Protein AF-0000000072903966 (afdb_homodimer)

InterPro domains:
  IPR023346 Lysozyme-like domain superfamily [SSF53955] (48-148)
  IPR047194 CwlT-like, lysozyme domain [PF13702] (44-197)
  IPR047194 CwlT-like, lysozyme domain [cd16891] (49-196)

Sequence (432 aa):
MKKKGCLGCLGFLLSFGIIFLIALVFLVTRDGGTDKLMSKLVEKRLTEYQPLVESELEKYGLKDYTPLLLGIMYQESNGRGNDPMQSSESNGLSRNEIKEPEQSIEQGVAHFYDMYSYAQKKGVDLDTVIQSYNMGPGYIDYVALNGQKHTEELAKEFSKIQVEKNPDVYKCGGDKNNFRYPYCYGDYTYSEKVNERTLTVKEWIGNSATADANQSMKKKGCLGCLGFLLSFGIIFLIALVFLVTRDGGTDKLMSKLVEKRLTEYQPLVESELEKYGLKDYTPLLLGIMYQESNGRGNDPMQSSESNGLSRNEIKEPEQSIEQGVAHFYDMYSYAQKKGVDLDTVIQSYNMGPGYIDYVALNGQKHTEELAKEFSKIQVEKNPDVYKCGGDKNNFRYPYCYGDYTYSEKVNERTLTVKEWIGNSATADANQS

pLDDT: mean 78.85, std 23.08, range [26.38, 98.75]

Organism: NCBI:txid1402861

Secondary structure (DSSP, 8-state):
-------TTHHHHHHHHHHHHHHHHHHHT-HHHHHHHHHHHHHHHHHHHHHHHHHHHHTTT-GGGHHHHHHHHHHHHTT-SS-TT-HHHHTTPPTTS--SHHHHHHHHHHHHHHHHHHHHHHT--HHHHHHHHHH-HHHHHHHHTTTSS--HHHHHHHHHHHHHHSTTT-SGGG-TTSTTTT--SS-TTHHHHHHHHHHHHHHHHHHHHHHHHHH-/-----S-TTHHHHHHHHHHHHHHHHHHHT-HHHHHHHHHHHHHHHHHHHHHHHHHHHHTTT-GGGHHHHHHHHHHHHTT-SS-TT-HHHHTTPPTTS--SHHHHHHHHHHHHHHHHHHHHHHT--HHHHHHHHHH-HHHHHHHHHTTSS--HHHHHHHHHHHHHHSTTT-SGGG-TTSTTTT--SS-TTHHHHHHHHHHHHHHHHHHHHHHHHHH-

Nearest PDB structures (foldseek):
  4fdy-assembly2_B  TM=8.475E-01  e=3.854E-10  Staphylococcus aureus subsp. aureus Mu50
  4hpe-assembly2_B  TM=8.591E-01  e=1.373E-09  Clostridioides difficile 630
  4hpe-assembly4_D  TM=8.571E-01  e=1.310E-09  Clostridioides difficile 630
  6t1z-assembly1_A  TM=2.235E-01  e=7.298E+00  Lactococcus lactis
  4fdy-assembly2_B  TM=8.475E-01  e=2.364E-10  Staphylococcus aureus subsp. aureus Mu50

Structure (mmCIF, N/CA/C/O backbone):
data_AF-0000000072903966-model_v1
#
loop_
_entity.id
_entity.type
_entity.pdbx_description
1 polymer 'Uncharacterized protein'
#
loop_
_atom_site.group_PDB
_atom_site.id
_atom_site.type_symbol
_atom_site.label_atom_id
_atom_site.label_alt_id
_atom_site.label_comp_id
_atom_site.label_asym_id
_atom_site.label_entity_id
_atom_site.label_seq_id
_atom_site.pdbx_PDB_ins_code
_atom_site.Cartn_x
_atom_site.Cartn_y
_atom_site.Cartn_z
_atom_site.occupancy
_atom_site.B_iso_or_equiv
_atom_site.auth_seq_id
_atom_site.auth_comp_id
_atom_site.auth_asym_id
_atom_site.auth_atom_id
_atom_site.pdbx_PDB_model_num
ATOM 1 N N . MET A 1 1 ? -64.938 -26.562 -29.703 1 26.42 1 MET A N 1
ATOM 2 C CA . MET A 1 1 ? -64.562 -25.172 -29.531 1 26.42 1 MET A CA 1
ATOM 3 C C . MET A 1 1 ? -63.312 -25.031 -28.703 1 26.42 1 MET A C 1
ATOM 5 O O . MET A 1 1 ? -63.25 -25.531 -27.578 1 26.42 1 MET A O 1
ATOM 9 N N . LYS A 1 2 ? -62.062 -24.812 -29.422 1 34.62 2 LYS A N 1
ATOM 10 C CA . LYS A 1 2 ? -60.625 -24.844 -29.156 1 34.62 2 LYS A CA 1
ATOM 11 C C . LYS A 1 2 ? -60.219 -23.719 -28.219 1 34.62 2 LYS A C 1
ATOM 13 O O . LYS A 1 2 ? -60.562 -22.562 -28.438 1 34.62 2 LYS A O 1
ATOM 18 N N . LYS A 1 3 ? -59.938 -23.969 -26.906 1 31.47 3 LYS A N 1
ATOM 19 C CA . LYS A 1 3 ? -59.406 -23.203 -25.797 1 31.47 3 LYS A CA 1
ATOM 20 C C . LYS A 1 3 ? -58.125 -22.453 -26.203 1 31.47 3 LYS A C 1
ATOM 22 O O . LYS A 1 3 ? -57.031 -22.953 -26.031 1 31.47 3 LYS A O 1
ATOM 27 N N . LYS A 1 4 ? -58.125 -21.688 -27.391 1 36.78 4 LYS A N 1
ATOM 28 C CA . LYS A 1 4 ? -56.938 -20.938 -27.828 1 36.78 4 LYS A CA 1
ATOM 29 C C . LYS A 1 4 ? -56.625 -19.797 -26.875 1 36.78 4 LYS A C 1
ATOM 31 O O . LYS A 1 4 ? -55.969 -18.828 -27.266 1 36.78 4 LYS A O 1
ATOM 36 N N . GLY A 1 5 ? -57.062 -19.859 -25.594 1 29.28 5 GLY A N 1
ATOM 37 C CA . GLY A 1 5 ? -57.062 -18.578 -24.906 1 29.28 5 GLY A CA 1
ATOM 38 C C . GLY A 1 5 ? -55.719 -17.875 -24.938 1 29.28 5 GLY A C 1
ATOM 39 O O . GLY A 1 5 ? -54.719 -18.453 -25.391 1 29.28 5 GLY A O 1
ATOM 40 N N . CYS A 1 6 ? -55.344 -17 -23.859 1 30.48 6 CYS A N 1
ATOM 41 C CA . CYS A 1 6 ? -54.75 -15.695 -23.547 1 30.48 6 CYS A CA 1
ATOM 42 C C . CYS A 1 6 ? -53.25 -15.805 -23.391 1 30.48 6 CYS A C 1
ATOM 44 O O . CYS A 1 6 ? -52.75 -16.047 -22.297 1 30.48 6 CYS A O 1
ATOM 46 N N . LEU A 1 7 ? -52.5 -16.547 -24.203 1 32.5 7 LEU A N 1
ATOM 47 C CA . LEU A 1 7 ? -51.062 -16.656 -24.078 1 32.5 7 LEU A CA 1
ATOM 48 C C . LEU A 1 7 ? -50.406 -15.297 -24.281 1 32.5 7 LEU A C 1
ATOM 50 O O . LEU A 1 7 ? -49.188 -15.18 -24.203 1 32.5 7 LEU A O 1
ATOM 54 N N . GLY A 1 8 ? -51.188 -14.25 -24.812 1 33.66 8 GLY A N 1
ATOM 55 C CA . GLY A 1 8 ? -50.531 -13.016 -25.234 1 33.66 8 GLY A CA 1
ATOM 56 C C . GLY A 1 8 ? -49.969 -12.219 -24.062 1 33.66 8 GLY A C 1
ATOM 57 O O . GLY A 1 8 ? -49.219 -11.258 -24.266 1 33.66 8 GLY A O 1
ATOM 58 N N . CYS A 1 9 ? -50.688 -12.281 -22.875 1 30.69 9 CYS A N 1
ATOM 59 C CA . CYS A 1 9 ? -50.469 -11.258 -21.859 1 30.69 9 CYS A CA 1
ATOM 60 C C . CYS A 1 9 ? -49.094 -11.406 -21.234 1 30.69 9 CYS A C 1
ATOM 62 O O . CYS A 1 9 ? -48.688 -10.602 -20.391 1 30.69 9 CYS A O 1
ATOM 64 N N . LEU A 1 10 ? -48.531 -12.656 -21.234 1 33.31 10 LEU A N 1
ATOM 65 C CA . LEU A 1 10 ? -47.344 -12.836 -20.422 1 33.31 10 LEU A CA 1
ATOM 66 C C . LEU A 1 10 ? -46.156 -12.102 -21.031 1 33.31 10 LEU A C 1
ATOM 68 O O . LEU A 1 10 ? -45.156 -11.859 -20.344 1 33.31 10 LEU A O 1
ATOM 72 N N . GLY A 1 11 ? -46.219 -11.789 -22.328 1 33.78 11 GLY A N 1
ATOM 73 C CA . GLY A 1 11 ? -45.094 -11.156 -22.984 1 33.78 11 GLY A CA 1
ATOM 74 C C . GLY A 1 11 ? -44.844 -9.742 -22.5 1 33.78 11 GLY A C 1
ATOM 75 O O . GLY A 1 11 ? -43.719 -9.234 -22.609 1 33.78 11 GLY A O 1
ATOM 76 N N . PHE A 1 12 ? -45.938 -8.992 -22.266 1 33.88 12 PHE A N 1
ATOM 77 C CA . PHE A 1 12 ? -45.844 -7.562 -22 1 33.88 12 PHE A CA 1
ATOM 78 C C . PHE A 1 12 ? -45.125 -7.305 -20.688 1 33.88 12 PHE A C 1
ATOM 80 O O . PHE A 1 12 ? -44.562 -6.23 -20.484 1 33.88 12 PHE A O 1
ATOM 87 N N . LEU A 1 13 ? -45.281 -8.203 -19.703 1 32.09 13 LEU A N 1
ATOM 88 C CA . LEU A 1 13 ? -44.75 -7.891 -18.391 1 32.09 13 LEU A CA 1
ATOM 89 C C . LEU A 1 13 ? -43.219 -7.906 -18.406 1 32.09 13 LEU A C 1
ATOM 91 O O . LEU A 1 13 ? -42.594 -7.23 -17.594 1 32.09 13 LEU A O 1
ATOM 95 N N . LEU A 1 14 ? -42.656 -8.75 -19.297 1 34.38 14 LEU A N 1
ATOM 96 C CA . LEU A 1 14 ? -41.188 -8.859 -19.25 1 34.38 14 LEU A CA 1
ATOM 97 C C . LEU A 1 14 ? -40.562 -7.582 -19.781 1 34.38 14 LEU A C 1
ATOM 99 O O . LEU A 1 14 ? -39.406 -7.262 -19.422 1 34.38 14 LEU A O 1
ATOM 103 N N . SER A 1 15 ? -41.25 -6.836 -20.688 1 38.31 15 SER A N 1
ATOM 104 C CA . SER A 1 15 ? -40.656 -5.629 -21.25 1 38.31 15 SER A CA 1
ATOM 105 C C . SER A 1 15 ? -40.594 -4.512 -20.219 1 38.31 15 SER A C 1
ATOM 107 O O . SER A 1 15 ? -39.688 -3.666 -20.266 1 38.31 15 SER A O 1
ATOM 109 N N . PHE A 1 16 ? -41.594 -4.469 -19.312 1 35.94 16 PHE A N 1
ATOM 110 C CA . PHE A 1 16 ? -41.594 -3.35 -18.391 1 35.94 16 PHE A CA 1
ATOM 111 C C . PHE A 1 16 ? -40.438 -3.449 -17.406 1 35.94 16 PHE A C 1
ATOM 113 O O . PHE A 1 16 ? -39.938 -2.432 -16.906 1 35.94 16 PHE A O 1
ATOM 120 N N . GLY A 1 17 ? -40.031 -4.68 -17.047 1 31.73 17 GLY A N 1
ATOM 121 C CA . GLY A 1 17 ? -38.969 -4.797 -16.047 1 31.73 17 GLY A CA 1
ATOM 122 C C . GLY A 1 17 ? -37.625 -4.305 -16.531 1 31.73 17 GLY A C 1
ATOM 123 O O . GLY A 1 17 ? -36.844 -3.785 -15.734 1 31.73 17 GLY A O 1
ATOM 124 N N . ILE A 1 18 ? -37.344 -4.566 -17.781 1 37.41 18 ILE A N 1
ATOM 125 C CA . ILE A 1 18 ? -36.094 -4.121 -18.344 1 37.41 18 ILE A CA 1
ATOM 126 C C . ILE A 1 18 ? -36.062 -2.594 -18.406 1 37.41 18 ILE A C 1
ATOM 128 O O . ILE A 1 18 ? -35.031 -1.971 -18.094 1 37.41 18 ILE A O 1
ATOM 132 N N . ILE A 1 19 ? -37.156 -1.9 -18.719 1 38.94 19 ILE A N 1
ATOM 133 C CA . ILE A 1 19 ? -37.188 -0.443 -18.781 1 38.94 19 ILE A CA 1
ATOM 134 C C . ILE A 1 19 ? -37 0.13 -17.375 1 38.94 19 ILE A C 1
ATOM 136 O O . ILE A 1 19 ? -36.281 1.127 -17.203 1 38.94 19 ILE A O 1
ATOM 140 N N . PHE A 1 20 ? -37.531 -0.493 -16.328 1 32.59 20 PHE A N 1
ATOM 141 C CA . PHE A 1 20 ? -37.375 0.04 -14.992 1 32.59 20 PHE A CA 1
ATOM 142 C C . PHE A 1 20 ? -35.906 -0.074 -14.555 1 32.59 20 PHE A C 1
ATOM 144 O O . PHE A 1 20 ? -35.344 0.852 -13.953 1 32.59 20 PHE A O 1
ATOM 151 N N . LEU A 1 21 ? -35.188 -1.182 -14.852 1 33.16 21 LEU A N 1
ATOM 152 C CA . LEU A 1 21 ? -33.812 -1.291 -14.445 1 33.16 21 LEU A CA 1
ATOM 153 C C . LEU A 1 21 ? -32.938 -0.289 -15.195 1 33.16 21 LEU A C 1
ATOM 155 O O . LEU A 1 21 ? -32 0.299 -14.617 1 33.16 21 LEU A O 1
ATOM 159 N N . ILE A 1 22 ? -33.188 0.051 -16.422 1 36.78 22 ILE A N 1
ATOM 160 C CA . ILE A 1 22 ? -32.469 1.089 -17.172 1 36.78 22 ILE A CA 1
ATOM 161 C C . ILE A 1 22 ? -32.781 2.457 -16.562 1 36.78 22 ILE A C 1
ATOM 163 O O . ILE A 1 22 ? -31.891 3.289 -16.406 1 36.78 22 ILE A O 1
ATOM 167 N N . ALA A 1 23 ? -34.062 2.777 -16.25 1 36.22 23 ALA A N 1
ATOM 168 C CA . ALA A 1 23 ? -34.406 4.078 -15.672 1 36.22 23 ALA A CA 1
ATOM 169 C C . ALA A 1 23 ? -33.719 4.281 -14.32 1 36.22 23 ALA A C 1
ATOM 171 O O . ALA A 1 23 ? -33.25 5.383 -14.008 1 36.22 23 ALA A O 1
ATOM 172 N N . LEU A 1 24 ? -33.531 3.244 -13.422 1 33.53 24 LEU A N 1
ATOM 173 C CA . LEU A 1 24 ? -32.875 3.449 -12.133 1 33.53 24 LEU A CA 1
ATOM 174 C C . LEU A 1 24 ? -31.406 3.723 -12.305 1 33.53 24 LEU A C 1
ATOM 176 O O . LEU A 1 24 ? -30.844 4.582 -11.617 1 33.53 24 LEU A O 1
ATOM 180 N N . VAL A 1 25 ? -30.656 3.035 -13.148 1 35.12 25 VAL A N 1
ATOM 181 C CA . VAL A 1 25 ? -29.266 3.371 -13.453 1 35.12 25 VAL A CA 1
ATOM 182 C C . VAL A 1 25 ? -29.188 4.781 -14.031 1 35.12 25 VAL A C 1
ATOM 184 O O . VAL A 1 25 ? -28.266 5.531 -13.734 1 35.12 25 VAL A O 1
ATOM 187 N N . PHE A 1 26 ? -30.062 5.234 -14.867 1 36 26 PHE A N 1
ATOM 188 C CA . PHE A 1 26 ? -30.109 6.59 -15.406 1 36 26 PHE A CA 1
ATOM 189 C C . PHE A 1 26 ? -30.375 7.602 -14.297 1 36 26 PHE A C 1
ATOM 191 O O . PHE A 1 26 ? -29.906 8.734 -14.359 1 36 26 PHE A O 1
ATOM 198 N N . LEU A 1 27 ? -31.359 7.371 -13.414 1 33.53 27 LEU A N 1
ATOM 199 C CA . LEU A 1 27 ? -31.609 8.344 -12.352 1 33.53 27 LEU A CA 1
ATOM 200 C C . LEU A 1 27 ? -30.391 8.516 -11.469 1 33.53 27 LEU A C 1
ATOM 202 O O . LEU A 1 27 ? -30.188 9.578 -10.875 1 33.53 27 LEU A O 1
ATOM 206 N N . VAL A 1 28 ? -29.641 7.469 -11.102 1 38.38 28 VAL A N 1
ATOM 207 C CA . VAL A 1 28 ? -28.422 7.629 -10.305 1 38.38 28 VAL A CA 1
ATOM 208 C C . VAL A 1 28 ? -27.344 8.297 -11.148 1 38.38 28 VAL A C 1
ATOM 210 O O . VAL A 1 28 ? -26.328 8.766 -10.609 1 38.38 28 VAL A O 1
ATOM 213 N N . THR A 1 29 ? -27.266 8.219 -12.422 1 35.59 29 THR A N 1
ATOM 214 C CA . THR A 1 29 ? -26.328 8.883 -13.328 1 35.59 29 THR A CA 1
ATOM 215 C C . THR A 1 29 ? -26.562 10.398 -13.312 1 35.59 29 THR A C 1
ATOM 217 O O . THR A 1 29 ? -25.953 11.125 -14.102 1 35.59 29 THR A O 1
ATOM 220 N N . ARG A 1 30 ? -27.641 10.891 -13.031 1 38.22 30 ARG A N 1
ATOM 221 C CA . ARG A 1 30 ? -27.547 12.344 -13.023 1 38.22 30 ARG A CA 1
ATOM 222 C C . ARG A 1 30 ? -26.281 12.805 -12.281 1 38.22 30 ARG A C 1
ATOM 224 O O . ARG A 1 30 ? -26.125 12.516 -11.094 1 38.22 30 ARG A O 1
ATOM 231 N N . ASP A 1 31 ? -25.047 13.094 -12.992 1 46.97 31 ASP A N 1
ATOM 232 C CA . ASP A 1 31 ? -23.625 13.367 -12.898 1 46.97 31 ASP A CA 1
ATOM 233 C C . ASP A 1 31 ? -23.281 14.047 -11.578 1 46.97 31 ASP A C 1
ATOM 235 O O . ASP A 1 31 ? -22.328 13.656 -10.906 1 46.97 31 ASP A O 1
ATOM 239 N N . GLY A 1 32 ? -23.906 15.273 -11.227 1 52.28 32 GLY A N 1
ATOM 240 C CA . GLY A 1 32 ? -23.672 16.172 -10.102 1 52.28 32 GLY A CA 1
ATOM 241 C C . GLY A 1 32 ? -24.094 15.594 -8.773 1 52.28 32 GLY A C 1
ATOM 242 O O . GLY A 1 32 ? -23.484 15.875 -7.738 1 52.28 32 GLY A O 1
ATOM 243 N N . GLY A 1 33 ? -25.078 14.75 -8.789 1 51.31 33 GLY A N 1
ATOM 244 C CA . GLY A 1 33 ? -25.656 14.227 -7.559 1 51.31 33 GLY A CA 1
ATOM 245 C C . GLY A 1 33 ? -24.859 13.086 -6.965 1 51.31 33 GLY A C 1
ATOM 246 O O . GLY A 1 33 ? -24.609 13.047 -5.754 1 51.31 33 GLY A O 1
ATOM 247 N N . THR A 1 34 ? -24.469 12.164 -7.816 1 62.75 34 THR A N 1
ATOM 248 C CA . THR A 1 34 ? -23.656 11.039 -7.352 1 62.75 34 THR A CA 1
ATOM 249 C C . THR A 1 34 ? -22.328 11.523 -6.777 1 62.75 34 THR A C 1
ATOM 251 O O . THR A 1 34 ? -21.875 11.016 -5.75 1 62.75 34 THR A O 1
ATOM 254 N N . ASP A 1 35 ? -21.844 12.5 -7.457 1 71.62 35 ASP A N 1
ATOM 255 C CA . ASP A 1 35 ? -20.578 13.039 -6.965 1 71.62 35 ASP A CA 1
ATOM 256 C C . ASP A 1 35 ? -20.766 13.695 -5.598 1 71.62 35 ASP A C 1
ATOM 258 O O . ASP A 1 35 ? -19.906 13.562 -4.719 1 71.62 35 ASP A O 1
ATOM 262 N N . LYS A 1 36 ? -21.875 14.398 -5.512 1 78.06 36 LYS A N 1
ATOM 263 C CA . LYS A 1 36 ? -22.141 15.055 -4.23 1 78.06 36 LYS A CA 1
ATOM 264 C C . LYS A 1 36 ? -22.359 14.031 -3.121 1 78.06 36 LYS A C 1
ATOM 266 O O . LYS A 1 36 ? -21.875 14.211 -2.002 1 78.06 36 LYS A O 1
ATOM 271 N N . LEU A 1 37 ? -23.109 13.062 -3.42 1 82.44 37 LEU A N 1
ATOM 272 C CA . LEU A 1 37 ? -23.359 12.016 -2.441 1 82.44 37 LEU A CA 1
ATOM 273 C C . LEU A 1 37 ? -22.062 11.312 -2.043 1 82.44 37 LEU A C 1
ATOM 275 O O . LEU A 1 37 ? -21.812 11.078 -0.857 1 82.44 37 LEU A O 1
ATOM 279 N N . MET A 1 38 ? -21.281 11.016 -2.982 1 80.81 38 MET A N 1
ATOM 280 C CA . MET A 1 38 ? -20 10.359 -2.701 1 80.81 38 MET A CA 1
ATOM 281 C C . MET A 1 38 ? -19.109 11.25 -1.835 1 80.81 38 MET A C 1
ATOM 283 O O . MET A 1 38 ? -18.469 10.766 -0.908 1 80.81 38 MET A O 1
ATOM 287 N N . SER A 1 39 ? -19.125 12.492 -2.176 1 87.88 39 SER A N 1
ATOM 288 C CA . SER A 1 39 ? -18.344 13.438 -1.392 1 87.88 39 SER A CA 1
ATOM 289 C C . SER A 1 39 ? -18.812 13.492 0.055 1 87.88 39 SER A C 1
ATOM 291 O O . SER A 1 39 ? -18.016 13.562 0.981 1 87.88 39 SER A O 1
ATOM 293 N N . LYS A 1 40 ? -20.078 13.469 0.225 1 90.94 40 LYS A N 1
ATOM 294 C CA . LYS A 1 40 ? -20.641 13.516 1.572 1 90.94 40 LYS A CA 1
ATOM 295 C C . LYS A 1 40 ? -20.281 12.258 2.359 1 90.94 40 LYS A C 1
ATOM 297 O O . LYS A 1 40 ? -20.062 12.32 3.57 1 90.94 40 LYS A O 1
ATOM 302 N N . LEU A 1 41 ? -20.266 11.18 1.713 1 90 41 LEU A N 1
ATOM 303 C CA . LEU A 1 41 ? -19.906 9.922 2.359 1 90 41 LEU A CA 1
ATOM 304 C C . LEU A 1 41 ? -18.438 9.938 2.785 1 90 41 LEU A C 1
ATOM 306 O O . LEU A 1 41 ? -18.094 9.492 3.881 1 90 41 LEU A O 1
ATOM 310 N N . VAL A 1 42 ? -17.641 10.438 1.925 1 91 42 VAL A N 1
ATOM 311 C CA . VAL A 1 42 ? -16.219 10.547 2.242 1 91 42 VAL A CA 1
ATOM 312 C C . VAL A 1 42 ? -16.016 11.5 3.414 1 91 42 VAL A C 1
ATOM 314 O O . VAL A 1 42 ? -15.266 11.203 4.348 1 91 42 VAL A O 1
ATOM 317 N N . GLU A 1 43 ? -16.672 12.617 3.33 1 95.06 43 GLU A N 1
ATOM 318 C CA . GLU A 1 43 ? -16.625 13.586 4.418 1 95.06 43 GLU A CA 1
ATOM 319 C C . GLU A 1 43 ? -16.969 12.945 5.754 1 95.06 43 GLU A C 1
ATOM 321 O O . GLU A 1 43 ? -16.266 13.141 6.746 1 95.06 43 GLU A O 1
ATOM 326 N N . LYS A 1 44 ? -18.047 12.195 5.73 1 94.56 44 LYS A N 1
ATOM 327 C CA . LYS A 1 44 ? -18.5 11.555 6.965 1 94.56 44 LYS A CA 1
ATOM 328 C C . LYS A 1 44 ? -17.438 10.594 7.496 1 94.56 44 LYS A C 1
ATOM 330 O O . LYS A 1 44 ? -17.109 10.625 8.688 1 94.56 44 LYS A O 1
ATOM 335 N N . ARG A 1 45 ? -16.875 9.812 6.699 1 92.5 45 ARG A N 1
ATOM 336 C CA . ARG A 1 45 ? -15.875 8.844 7.121 1 92.5 45 ARG A CA 1
ATOM 337 C C . ARG A 1 45 ? -14.641 9.539 7.695 1 92.5 45 ARG A C 1
ATOM 339 O O . ARG A 1 45 ? -14.148 9.164 8.766 1 92.5 45 ARG A O 1
ATOM 346 N N . LEU A 1 46 ? -14.227 10.516 7.012 1 96.19 46 LEU A N 1
ATOM 347 C CA . LEU A 1 46 ? -12.992 11.172 7.422 1 96.19 46 LEU A CA 1
ATOM 348 C C . LEU A 1 46 ? -13.203 11.945 8.719 1 96.19 46 LEU A C 1
ATOM 350 O O . LEU A 1 46 ? -12.344 11.922 9.609 1 96.19 46 LEU A O 1
ATOM 354 N N . THR A 1 47 ? -14.281 12.625 8.812 1 96.19 47 THR A N 1
ATOM 355 C CA . THR A 1 47 ? -14.508 13.43 10.008 1 96.19 47 THR A CA 1
ATOM 356 C C . THR A 1 47 ? -14.719 12.539 11.227 1 96.19 47 THR A C 1
ATOM 358 O O . THR A 1 47 ? -14.391 12.938 12.352 1 96.19 47 THR A O 1
ATOM 361 N N . GLU A 1 48 ? -15.164 11.312 11.023 1 96.38 48 GLU A N 1
ATOM 362 C CA . GLU A 1 48 ? -15.289 10.359 12.117 1 96.38 48 GLU A CA 1
ATOM 363 C C . GLU A 1 48 ? -13.914 9.953 12.648 1 96.38 48 GLU A C 1
ATOM 365 O O . GLU A 1 48 ? -13.766 9.648 13.836 1 96.38 48 GLU A O 1
ATOM 370 N N . TYR A 1 49 ? -12.922 10 11.797 1 97.56 49 TYR A N 1
ATOM 371 C CA . TYR A 1 49 ? -11.57 9.602 12.188 1 97.56 49 TYR A CA 1
ATOM 372 C C . TYR A 1 49 ? -10.812 10.781 12.773 1 97.56 49 TYR A C 1
ATOM 374 O O . TYR A 1 49 ? -9.734 10.602 13.352 1 97.56 49 TYR A O 1
ATOM 382 N N . GLN A 1 50 ? -11.297 12 12.711 1 97.81 50 GLN A N 1
ATOM 383 C CA . GLN A 1 50 ? -10.578 13.219 13.078 1 97.81 50 GLN A CA 1
ATOM 384 C C . GLN A 1 50 ? -10.094 13.148 14.523 1 97.81 50 GLN A C 1
ATOM 386 O O . GLN A 1 50 ? -8.922 13.422 14.805 1 97.81 50 GLN A O 1
ATOM 391 N N . PRO A 1 51 ? -10.945 12.758 15.508 1 98.06 51 PRO A N 1
ATOM 392 C CA . PRO A 1 51 ? -10.469 12.75 16.891 1 98.06 51 PRO A CA 1
ATOM 393 C C . PRO A 1 51 ? -9.297 11.789 17.094 1 98.06 51 PRO A C 1
ATOM 395 O O . PRO A 1 51 ? -8.352 12.109 17.812 1 98.06 51 PRO A O 1
ATOM 398 N N . LEU A 1 52 ? -9.375 10.648 16.453 1 98.12 52 LEU A N 1
ATOM 399 C CA . LEU A 1 52 ? -8.305 9.672 16.609 1 98.12 52 LEU A CA 1
ATOM 400 C C . LEU A 1 52 ? -7.023 10.156 15.945 1 98.12 52 LEU A C 1
ATOM 402 O O . LEU A 1 52 ? -5.938 10.031 16.516 1 98.12 52 LEU A O 1
ATOM 406 N N . VAL A 1 53 ? -7.145 10.695 14.789 1 98.38 53 VAL A N 1
ATOM 407 C CA . VAL A 1 53 ? -5.984 11.227 14.078 1 98.38 53 VAL A CA 1
ATOM 408 C C . VAL A 1 53 ? -5.34 12.336 14.906 1 98.38 53 VAL A C 1
ATOM 410 O O . VAL A 1 53 ? -4.117 12.375 15.062 1 98.38 53 VAL A O 1
ATOM 413 N N . GLU A 1 54 ? -6.148 13.227 15.375 1 98.12 54 GLU A N 1
ATOM 414 C CA . GLU A 1 54 ? -5.672 14.344 16.188 1 98.12 54 GLU A CA 1
ATOM 415 C C . GLU A 1 54 ? -4.945 13.844 17.438 1 98.12 54 GLU A C 1
ATOM 417 O O . GLU A 1 54 ? -3.861 14.328 17.766 1 98.12 54 GLU A O 1
ATOM 422 N N . SER A 1 55 ? -5.559 12.883 18.094 1 98.31 55 SER A N 1
ATOM 423 C CA . SER A 1 55 ? -4.969 12.352 19.312 1 98.31 55 SER A CA 1
ATOM 424 C C . SER A 1 55 ? -3.623 11.688 19.031 1 98.31 55 SER A C 1
ATOM 426 O O . SER A 1 55 ? -2.678 11.844 19.812 1 98.31 55 SER A O 1
ATOM 428 N N . GLU A 1 56 ?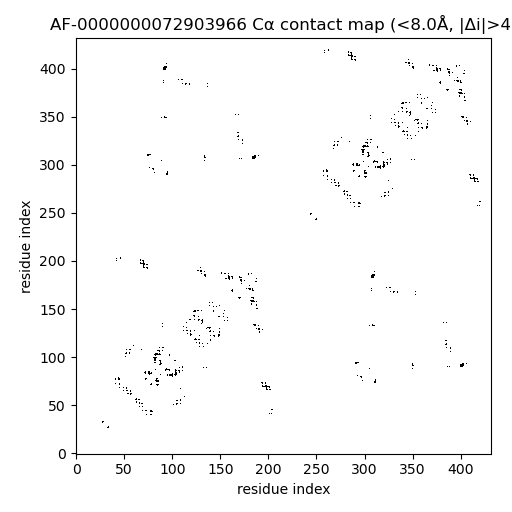 -3.514 10.969 18.016 1 97.06 56 GLU A N 1
ATOM 429 C CA . GLU A 1 56 ? -2.262 10.305 17.656 1 97.06 56 GLU A CA 1
ATOM 430 C C . GLU A 1 56 ? -1.184 11.328 17.297 1 97.06 56 GLU A C 1
ATOM 432 O O . GLU A 1 56 ? -0.029 11.188 17.703 1 97.06 56 GLU A O 1
ATOM 437 N N . LEU A 1 57 ? -1.555 12.344 16.594 1 98 57 LEU A N 1
ATOM 438 C CA . LEU A 1 57 ? -0.6 13.367 16.188 1 98 57 LEU A CA 1
ATOM 439 C C . LEU A 1 57 ? -0.121 14.164 17.406 1 98 57 LEU A C 1
ATOM 441 O O . LEU A 1 57 ? 1.028 14.609 17.438 1 98 57 LEU A O 1
ATOM 445 N N . GLU A 1 58 ? -0.994 14.344 18.297 1 97.94 58 GLU A N 1
ATOM 446 C CA . GLU A 1 58 ? -0.666 15.094 19.5 1 97.94 58 GLU A CA 1
ATOM 447 C C . GLU A 1 58 ? 0.482 14.438 20.266 1 97.94 58 GLU A C 1
ATOM 449 O O . GLU A 1 58 ? 1.305 15.133 20.875 1 97.94 58 GLU A O 1
ATOM 454 N N . LYS A 1 59 ? 0.556 13.164 20.219 1 96.62 59 LYS A N 1
ATOM 455 C CA . LYS A 1 59 ? 1.63 12.438 20.891 1 96.62 59 LYS A CA 1
ATOM 456 C C . LYS A 1 59 ? 2.998 12.891 20.391 1 96.62 59 LYS A C 1
ATOM 458 O O . LYS A 1 59 ? 3.996 12.773 21.109 1 96.62 59 LYS A O 1
ATOM 463 N N . TYR A 1 60 ? 3.02 13.438 19.219 1 96.06 60 TYR A N 1
ATOM 464 C CA . TYR A 1 60 ? 4.277 13.852 18.609 1 96.06 60 TYR A CA 1
ATOM 465 C C . TYR A 1 60 ? 4.391 15.367 18.562 1 96.06 60 TYR A C 1
ATOM 467 O O . TYR A 1 60 ? 5.324 15.906 17.969 1 96.06 60 TYR A O 1
ATOM 475 N N . GLY A 1 61 ? 3.414 16.031 19.094 1 97.31 61 GLY A N 1
ATOM 476 C CA . GLY A 1 61 ? 3.402 17.484 19.031 1 97.31 61 GLY A CA 1
ATOM 477 C C . GLY A 1 61 ? 3.059 18.016 17.656 1 97.31 61 GLY A C 1
ATOM 478 O O . GLY A 1 61 ? 3.461 19.141 17.312 1 97.31 61 GLY A O 1
ATOM 479 N N . LEU A 1 62 ? 2.289 17.234 16.844 1 97.94 62 LEU A N 1
ATOM 480 C CA . LEU A 1 62 ? 2.004 17.594 15.461 1 97.94 62 LEU A CA 1
ATOM 481 C C . LEU A 1 62 ? 0.501 17.703 15.227 1 97.94 62 LEU A C 1
ATOM 483 O O . LEU A 1 62 ? 0.014 17.375 14.141 1 97.94 62 LEU A O 1
ATOM 487 N N . LYS A 1 63 ? -0.205 18.156 16.234 1 97.44 63 LYS A N 1
ATOM 488 C CA . LYS A 1 63 ? -1.661 18.234 16.172 1 97.44 63 LYS A CA 1
ATOM 489 C C . LYS A 1 63 ? -2.113 19.109 15.008 1 97.44 63 LYS A C 1
ATOM 491 O O . LYS A 1 63 ? -3.145 18.828 14.391 1 97.44 63 LYS A O 1
ATOM 496 N N . ASP A 1 64 ? -1.324 20.094 14.633 1 97.19 64 ASP A N 1
ATOM 497 C CA . ASP A 1 64 ? -1.702 21.047 13.594 1 97.19 64 ASP A CA 1
ATOM 498 C C . ASP A 1 64 ? -1.722 20.391 12.219 1 97.19 64 ASP A C 1
ATOM 500 O O . ASP A 1 64 ? -2.277 20.953 11.266 1 97.19 64 ASP A O 1
ATOM 504 N N . TYR A 1 65 ? -1.205 19.188 12.125 1 98.38 65 TYR A N 1
ATOM 505 C CA . TYR A 1 65 ? -1.148 18.516 10.836 1 98.38 65 TYR A CA 1
ATOM 506 C C . TYR A 1 65 ? -2.34 17.578 10.656 1 98.38 65 TYR A C 1
ATOM 508 O O . TYR A 1 65 ? -2.387 16.797 9.703 1 98.38 65 TYR A O 1
ATOM 516 N N . THR A 1 66 ? -3.34 17.641 11.516 1 98.44 66 THR A N 1
ATOM 517 C CA . THR A 1 66 ? -4.508 16.766 11.453 1 98.44 66 THR A CA 1
ATOM 518 C C . THR A 1 66 ? -5.188 16.875 10.094 1 98.44 66 THR A C 1
ATOM 520 O O . THR A 1 66 ? -5.449 15.859 9.445 1 98.44 66 THR A O 1
ATOM 523 N N . PRO A 1 67 ? -5.422 18.109 9.508 1 98.38 67 PRO A N 1
ATOM 524 C CA . PRO A 1 67 ? -6.059 18.172 8.188 1 98.38 67 PRO A CA 1
ATOM 525 C C . PRO A 1 67 ? -5.211 17.516 7.098 1 98.38 67 PRO A C 1
ATOM 527 O O . PRO A 1 67 ? -5.75 16.906 6.176 1 98.38 67 PRO A O 1
ATOM 530 N N . LEU A 1 68 ? -3.949 17.625 7.242 1 98.56 68 LEU A N 1
ATOM 531 C CA . LEU A 1 68 ? -3.053 17.031 6.254 1 98.56 68 LEU A CA 1
ATOM 532 C C . LEU A 1 68 ? -3.141 15.508 6.285 1 98.56 68 LEU A C 1
ATOM 534 O O . LEU A 1 68 ? -3.211 14.867 5.234 1 98.56 68 LEU A O 1
AT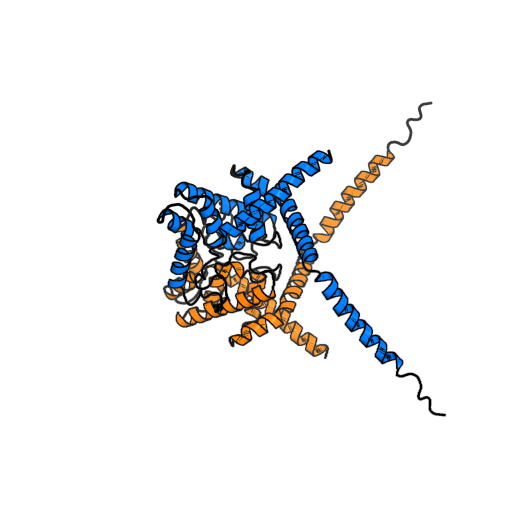OM 538 N N . LEU A 1 69 ? -3.146 14.906 7.488 1 98.19 69 LEU A N 1
ATOM 539 C CA . LEU A 1 69 ? -3.201 13.453 7.574 1 98.19 69 LEU A CA 1
ATOM 540 C C . LEU A 1 69 ? -4.555 12.93 7.105 1 98.19 69 LEU A C 1
ATOM 542 O O . LEU A 1 69 ? -4.637 11.859 6.5 1 98.19 69 LEU A O 1
ATOM 546 N N . LEU A 1 70 ? -5.602 13.68 7.418 1 98.06 70 LEU A N 1
ATOM 547 C CA . LEU A 1 70 ? -6.895 13.305 6.852 1 98.06 70 LEU A CA 1
ATOM 548 C C . LEU A 1 70 ? -6.887 13.445 5.336 1 98.06 70 LEU A C 1
ATOM 550 O O . LEU A 1 70 ? -7.535 12.672 4.633 1 98.06 70 LEU A O 1
ATOM 554 N N . GLY A 1 71 ? -6.211 14.477 4.805 1 96.44 71 GLY A N 1
ATOM 555 C CA . GLY A 1 71 ? -6.016 14.602 3.371 1 96.44 71 GLY A CA 1
ATOM 556 C C . GLY A 1 71 ? -5.273 13.422 2.766 1 96.44 71 GLY A C 1
ATOM 557 O O . GLY A 1 71 ? -5.621 12.961 1.678 1 96.44 71 GLY A O 1
ATOM 558 N N . ILE A 1 72 ? -4.223 12.938 3.461 1 92.56 72 ILE A N 1
ATOM 559 C CA . ILE A 1 72 ? -3.506 11.742 3.031 1 92.56 72 ILE A CA 1
ATOM 560 C C . ILE A 1 72 ? -4.449 10.539 3.039 1 92.56 72 ILE A C 1
ATOM 562 O O . ILE A 1 72 ? -4.496 9.773 2.074 1 92.56 72 ILE A O 1
ATOM 566 N N . MET A 1 73 ? -5.254 10.367 4.113 1 91.38 73 MET A N 1
ATOM 567 C CA . MET A 1 73 ? -6.23 9.281 4.176 1 91.38 73 MET A CA 1
ATOM 568 C C . MET A 1 73 ? -7.207 9.367 3.006 1 91.38 73 MET A C 1
ATOM 570 O O . MET A 1 73 ? -7.539 8.344 2.396 1 91.38 73 MET A O 1
ATOM 574 N N . TYR A 1 74 ? -7.617 10.578 2.723 1 91.38 74 TYR A N 1
ATOM 575 C CA . TYR A 1 74 ? -8.5 10.836 1.592 1 91.38 74 TYR A CA 1
ATOM 576 C C . TYR A 1 74 ? -7.891 10.32 0.294 1 91.38 74 TYR A C 1
ATOM 578 O O . TYR A 1 74 ? -8.555 9.633 -0.485 1 91.38 74 TYR A O 1
ATOM 586 N N . GLN A 1 75 ? -6.715 10.586 0.107 1 86 75 GLN A N 1
ATOM 587 C CA . GLN A 1 75 ? -6.012 10.172 -1.103 1 86 75 GLN A CA 1
ATOM 588 C C . GLN A 1 75 ? -5.789 8.664 -1.119 1 86 75 GLN A C 1
ATOM 590 O O . GLN A 1 75 ? -5.879 8.031 -2.174 1 86 75 GLN A O 1
ATOM 595 N N . GLU A 1 76 ? -5.504 8.078 0.095 1 79.19 76 GLU A N 1
ATOM 596 C CA . GLU A 1 76 ? -5.102 6.68 0.203 1 79.19 76 GLU A CA 1
ATOM 597 C C . GLU A 1 76 ? -6.297 5.746 0.048 1 79.19 76 GLU A C 1
ATOM 599 O O . GLU A 1 76 ? -6.199 4.703 -0.606 1 79.19 76 GLU A O 1
ATOM 604 N N . SER A 1 77 ? -7.477 6.07 0.642 1 79 77 SER A N 1
ATOM 605 C CA . SER A 1 77 ? -8.547 5.082 0.708 1 79 77 SER A CA 1
ATOM 606 C C . SER A 1 77 ? -9.922 5.75 0.734 1 79 77 SER A C 1
ATOM 608 O O . SER A 1 77 ? -10.945 5.066 0.759 1 79 77 SER A O 1
ATOM 610 N N . ASN A 1 78 ? -9.953 7.086 0.784 1 85.19 78 ASN A N 1
ATOM 611 C CA . ASN A 1 78 ? -11.203 7.793 1.046 1 85.19 78 ASN A CA 1
ATOM 612 C C . ASN A 1 78 ? -11.781 7.426 2.41 1 85.19 78 ASN A C 1
ATOM 614 O O . ASN A 1 78 ? -13 7.457 2.604 1 85.19 78 ASN A O 1
ATOM 618 N N . GLY A 1 79 ? -10.898 6.902 3.289 1 86.12 79 GLY A N 1
ATOM 619 C CA . GLY A 1 79 ? -11.32 6.523 4.629 1 86.12 79 GLY A CA 1
ATOM 620 C C . GLY A 1 79 ? -11.953 5.145 4.688 1 86.12 79 GLY A C 1
ATOM 621 O O . GLY A 1 79 ? -12.555 4.773 5.699 1 86.12 79 GLY A O 1
ATOM 622 N N . ARG A 1 80 ? -11.75 4.352 3.689 1 79.44 80 ARG A N 1
ATOM 623 C CA . ARG A 1 80 ? -12.422 3.059 3.602 1 79.44 80 ARG A CA 1
ATOM 624 C C . ARG A 1 80 ? -11.516 1.934 4.094 1 79.44 80 ARG A C 1
ATOM 626 O O . ARG A 1 80 ? -10.297 2.105 4.188 1 79.44 80 ARG A O 1
ATOM 633 N N . GLY A 1 81 ? -12.195 0.788 4.457 1 77.94 81 GLY A N 1
ATOM 634 C CA . GLY A 1 81 ? -11.477 -0.444 4.742 1 77.94 81 GLY A CA 1
ATOM 635 C C . GLY A 1 81 ? -10.875 -0.476 6.133 1 77.94 81 GLY A C 1
ATOM 636 O O . GLY A 1 81 ? -11.102 0.434 6.934 1 77.94 81 GLY A O 1
ATOM 637 N N . ASN A 1 82 ? -10.094 -1.569 6.328 1 78.81 82 ASN A N 1
ATOM 638 C CA . ASN A 1 82 ? -9.484 -1.771 7.637 1 78.81 82 ASN A CA 1
ATOM 639 C C . ASN A 1 82 ? -8.156 -1.022 7.758 1 78.81 82 ASN A C 1
ATOM 641 O O . ASN A 1 82 ? -7.641 -0.837 8.859 1 78.81 82 ASN A O 1
ATOM 645 N N . ASP A 1 83 ? -7.625 -0.606 6.605 1 80.38 83 ASP A N 1
ATOM 646 C CA . ASP A 1 83 ? -6.355 0.112 6.57 1 80.38 83 ASP A CA 1
ATOM 647 C C . ASP A 1 83 ? -6.5 1.45 5.848 1 80.38 83 ASP A C 1
ATOM 649 O O . ASP A 1 83 ? -5.852 1.685 4.828 1 80.38 83 ASP A O 1
ATOM 653 N N . PRO A 1 84 ? -7.215 2.369 6.492 1 84 84 PRO A N 1
ATOM 654 C CA . PRO A 1 84 ? -7.566 3.607 5.797 1 84 84 PRO A CA 1
ATOM 655 C C . PRO A 1 84 ? -6.348 4.473 5.477 1 84 84 PRO A C 1
ATOM 657 O O . PRO A 1 84 ? -6.41 5.324 4.586 1 84 84 PRO A O 1
ATOM 660 N N . MET A 1 85 ? -5.25 4.238 6.172 1 87.12 85 MET A N 1
ATOM 661 C CA . MET A 1 85 ? -4.039 4.996 5.879 1 87.12 85 MET A CA 1
ATOM 662 C C . MET A 1 85 ? -3.115 4.215 4.949 1 87.12 85 MET A C 1
ATOM 664 O O . MET A 1 85 ? -2.016 4.672 4.633 1 87.12 85 MET A O 1
ATOM 668 N N . GLN A 1 86 ? -3.6 3.008 4.66 1 79 86 GLN A N 1
ATOM 669 C CA . GLN A 1 86 ? -2.779 2.104 3.863 1 79 86 GLN A CA 1
ATOM 670 C C . GLN A 1 86 ? -1.398 1.916 4.488 1 79 86 GLN A C 1
ATOM 672 O O . GLN A 1 86 ? -0.385 1.97 3.789 1 79 86 GLN A O 1
ATOM 677 N N . SER A 1 87 ? -1.368 1.832 5.734 1 77 87 SER A N 1
ATOM 678 C CA . SER A 1 87 ? -0.142 1.81 6.523 1 77 87 SER A CA 1
ATOM 679 C C . SER A 1 87 ? 0.583 0.475 6.383 1 77 87 SER A C 1
ATOM 681 O O . SER A 1 87 ? 1.781 0.382 6.656 1 77 87 SER A O 1
ATOM 683 N N . SER A 1 88 ? -0.066 -0.472 6.023 1 65.19 88 SER A N 1
ATOM 684 C CA . SER A 1 88 ? 0.562 -1.775 5.836 1 65.19 88 SER A CA 1
ATOM 685 C C . SER A 1 88 ? 1.696 -1.701 4.82 1 65.19 88 SER A C 1
ATOM 687 O O . SER A 1 88 ? 2.729 -2.355 4.984 1 65.19 88 SER A O 1
ATOM 689 N N . GLU A 1 89 ? 1.597 -0.805 3.887 1 58.31 89 GLU 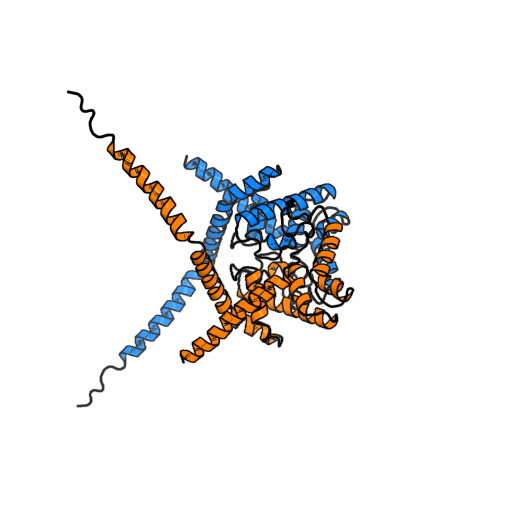A N 1
ATOM 690 C CA . GLU A 1 89 ? 2.588 -0.693 2.818 1 58.31 89 GLU A CA 1
ATOM 691 C C . GLU A 1 89 ? 3.801 0.111 3.275 1 58.31 89 GLU A C 1
ATOM 693 O O . GLU A 1 89 ? 4.922 -0.132 2.818 1 58.31 89 GLU A O 1
ATOM 698 N N . SER A 1 90 ? 3.561 1.205 3.936 1 52.38 90 SER A N 1
ATOM 699 C CA . SER A 1 90 ? 4.598 2.152 4.324 1 52.38 90 SER A CA 1
ATOM 700 C C . SER A 1 90 ? 5.699 1.469 5.129 1 52.38 90 SER A C 1
ATOM 702 O O . SER A 1 90 ? 6.82 1.973 5.211 1 52.38 90 SER A O 1
ATOM 704 N N . ASN A 1 91 ? 5.391 0.516 5.793 1 47.59 91 ASN A N 1
ATOM 705 C CA . ASN A 1 91 ? 6.375 -0.143 6.645 1 47.59 91 ASN A CA 1
ATOM 706 C C . ASN A 1 91 ? 6.816 -1.481 6.059 1 47.59 91 ASN A C 1
ATOM 708 O O . ASN A 1 91 ? 7.293 -2.354 6.785 1 47.59 91 ASN A O 1
ATOM 712 N N . GLY A 1 92 ? 6.828 -1.331 4.695 1 44.44 92 GLY A N 1
ATOM 713 C CA . GLY A 1 92 ? 7.152 -2.648 4.176 1 44.44 92 GLY A CA 1
ATOM 714 C C . GLY A 1 92 ? 6.242 -3.74 4.703 1 44.44 92 GLY A C 1
ATOM 715 O O . GLY A 1 92 ? 6.609 -4.918 4.711 1 44.44 92 GLY A O 1
ATOM 716 N N . LEU A 1 93 ? 5.344 -3.309 5.488 1 44.16 93 LEU A N 1
ATOM 717 C CA . LEU A 1 93 ? 4.402 -4.254 6.078 1 44.16 93 LEU A CA 1
ATOM 718 C C . LEU A 1 93 ? 3.5 -4.859 5.008 1 44.16 93 LEU A C 1
ATOM 720 O O . LEU A 1 93 ? 3.271 -4.25 3.963 1 44.16 93 LEU A O 1
ATOM 724 N N . SER A 1 94 ? 3.393 -6.152 5.098 1 41.53 94 SER A N 1
ATOM 725 C CA . SER A 1 94 ? 2.322 -6.715 4.281 1 41.53 94 SER A CA 1
ATOM 726 C C . SER A 1 94 ? 1 -6 4.535 1 41.53 94 SER A C 1
ATOM 728 O O . SER A 1 94 ? 0.741 -5.539 5.648 1 41.53 94 SER A O 1
ATOM 730 N N . ARG A 1 95 ? 0.138 -5.707 3.539 1 44.38 95 ARG A N 1
ATOM 731 C CA . ARG A 1 95 ? -1.249 -5.25 3.537 1 44.38 95 ARG A CA 1
ATOM 732 C C . ARG A 1 95 ? -2.139 -6.203 4.328 1 44.38 95 ARG A C 1
ATOM 734 O O . ARG A 1 95 ? -1.919 -7.418 4.324 1 44.38 95 ARG A O 1
ATOM 741 N N . ASN A 1 96 ? -2.836 -5.801 5.426 1 49.12 96 ASN A N 1
ATOM 742 C CA . ASN A 1 96 ? -3.84 -6.527 6.191 1 49.12 96 ASN A CA 1
ATOM 743 C C . ASN A 1 96 ? -3.256 -7.094 7.48 1 49.12 96 ASN A C 1
ATOM 745 O O . ASN A 1 96 ? -3.846 -7.984 8.094 1 49.12 96 ASN A O 1
ATOM 749 N N . GLU A 1 97 ? -1.948 -6.664 7.723 1 58.19 97 GLU A N 1
ATOM 750 C CA . GLU A 1 97 ? -1.648 -6.941 9.125 1 58.19 97 GLU A CA 1
ATOM 751 C C . GLU A 1 97 ? -2.459 -6.039 10.055 1 58.19 97 GLU A C 1
ATOM 753 O O . GLU A 1 97 ? -2.773 -6.422 11.18 1 58.19 97 GLU A O 1
ATOM 758 N N . ILE A 1 98 ? -2.926 -5.109 9.281 1 68.31 98 ILE A N 1
ATOM 759 C CA . ILE A 1 98 ? -3.752 -4.176 10.039 1 68.31 98 ILE A CA 1
ATOM 760 C C . ILE A 1 98 ? -5.227 -4.539 9.867 1 68.31 98 ILE A C 1
ATOM 762 O O . ILE A 1 98 ? -5.754 -4.512 8.758 1 68.31 98 ILE A O 1
ATOM 766 N N . LYS A 1 99 ? -5.793 -5.02 10.945 1 69.12 99 LYS A N 1
ATOM 7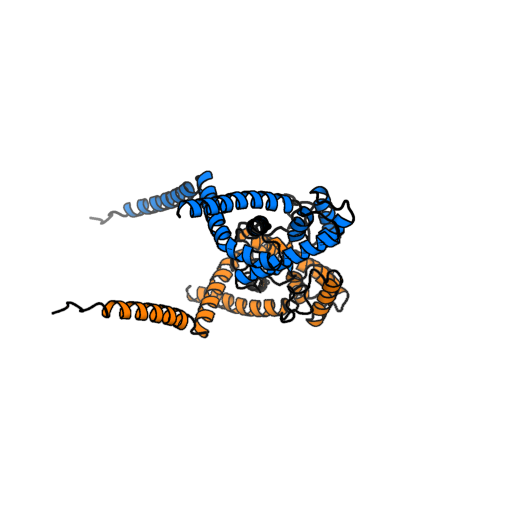67 C CA . LYS A 1 99 ? -7.168 -5.516 10.898 1 69.12 99 LYS A CA 1
ATOM 768 C C . LYS A 1 99 ? -8.148 -4.453 11.391 1 69.12 99 LYS A C 1
ATOM 770 O O . LYS A 1 99 ? -9.352 -4.562 11.156 1 69.12 99 LYS A O 1
ATOM 775 N N . GLU A 1 100 ? -7.574 -3.428 11.961 1 80.81 100 GLU A N 1
ATOM 776 C CA . GLU A 1 100 ? -8.43 -2.398 12.539 1 80.81 100 GLU A CA 1
ATOM 777 C C . GLU A 1 100 ? -7.988 -1.003 12.109 1 80.81 100 GLU A C 1
ATOM 779 O O . GLU A 1 100 ? -6.793 -0.698 12.109 1 80.81 100 GLU A O 1
ATOM 784 N N . PRO A 1 101 ? -8.977 -0.205 11.781 1 88.31 101 PRO A N 1
ATOM 785 C CA . PRO A 1 101 ? -8.648 1.149 11.336 1 88.31 101 PRO A CA 1
ATOM 786 C C . PRO A 1 101 ? -7.812 1.922 12.352 1 88.31 101 PRO A C 1
ATOM 788 O O . PRO A 1 101 ? -6.961 2.732 11.969 1 88.31 101 PRO A O 1
ATOM 791 N N . GLU A 1 102 ? -8.039 1.633 13.617 1 92 102 GLU A N 1
ATOM 792 C CA . GLU A 1 102 ? -7.281 2.328 14.656 1 92 102 GLU A CA 1
ATOM 793 C C . GLU A 1 102 ? -5.789 2.037 14.539 1 92 102 GLU A C 1
ATOM 795 O O . GLU A 1 102 ? -4.961 2.939 14.688 1 92 102 GLU A O 1
ATOM 800 N N . GLN A 1 103 ? -5.531 0.8 14.25 1 85.62 103 GLN A N 1
ATOM 801 C CA . GLN A 1 103 ? -4.133 0.425 14.07 1 85.62 103 GLN A CA 1
ATOM 802 C C . GLN A 1 103 ? -3.545 1.072 12.82 1 85.62 103 GLN A C 1
ATOM 804 O O . GLN A 1 103 ? -2.379 1.474 12.812 1 85.62 103 GLN A O 1
ATOM 809 N N . SER A 1 104 ? -4.316 1.142 11.805 1 85.81 104 SER A N 1
ATOM 810 C CA . SER A 1 104 ? -3.908 1.808 10.578 1 85.81 104 SER A CA 1
ATOM 811 C C . SER A 1 104 ? -3.533 3.264 10.836 1 85.81 104 SER A C 1
ATOM 813 O O . SER A 1 104 ? -2.494 3.734 10.367 1 85.81 104 SER A O 1
ATOM 815 N N . ILE A 1 105 ? -4.344 3.945 11.609 1 92.38 105 ILE A N 1
ATOM 816 C CA . ILE A 1 105 ? -4.156 5.367 11.883 1 92.38 105 ILE A CA 1
ATOM 817 C C . ILE A 1 105 ? -2.939 5.566 12.781 1 92.38 105 ILE A C 1
ATOM 819 O O . ILE A 1 105 ? -2.109 6.441 12.531 1 92.38 105 ILE A O 1
ATOM 823 N N . GLU A 1 106 ? -2.852 4.699 13.75 1 90.06 106 GLU A N 1
ATOM 824 C CA . GLU A 1 106 ? -1.689 4.777 14.625 1 90.06 106 GLU A CA 1
ATOM 825 C C . GLU A 1 106 ? -0.392 4.613 13.844 1 90.06 106 GLU A C 1
ATOM 827 O O . GLU A 1 106 ? 0.539 5.406 14 1 90.06 106 GLU A O 1
ATOM 832 N N . GLN A 1 107 ? -0.367 3.662 12.992 1 84.62 107 GLN A N 1
ATOM 833 C CA . GLN A 1 107 ? 0.837 3.387 12.219 1 84.62 107 GLN A CA 1
ATOM 834 C C . GLN A 1 107 ? 1.064 4.457 11.156 1 84.62 107 GLN A C 1
ATOM 836 O O . GLN A 1 107 ? 2.205 4.84 10.883 1 84.62 107 GLN A O 1
ATOM 841 N N . GLY A 1 108 ? 0.017 4.871 10.555 1 88.69 108 GLY A N 1
ATOM 842 C CA . GLY A 1 108 ? 0.135 5.93 9.562 1 88.69 108 GLY A CA 1
ATOM 843 C C . GLY A 1 108 ? 0.69 7.223 10.141 1 88.69 108 GLY A C 1
ATOM 844 O O . GLY A 1 108 ? 1.555 7.855 9.531 1 88.69 108 GLY A O 1
ATOM 845 N N . VAL A 1 109 ? 0.21 7.605 11.281 1 92.81 109 VAL A N 1
ATOM 846 C CA . VAL A 1 109 ? 0.687 8.805 11.961 1 92.81 109 VAL A CA 1
ATOM 847 C C . VAL A 1 109 ? 2.152 8.633 12.352 1 92.81 109 VAL A C 1
ATOM 849 O O . VAL A 1 109 ? 2.959 9.547 12.188 1 92.81 109 VAL A O 1
ATOM 852 N N . ALA A 1 110 ? 2.471 7.465 12.875 1 88 110 ALA A N 1
ATOM 853 C CA . ALA A 1 110 ? 3.859 7.191 13.234 1 88 110 ALA A CA 1
ATOM 854 C C . ALA A 1 110 ? 4.773 7.301 12.016 1 88 110 ALA A C 1
ATOM 856 O O . ALA A 1 110 ? 5.863 7.871 12.102 1 88 110 ALA A O 1
ATOM 857 N N . HIS A 1 111 ? 4.332 6.75 10.922 1 85.62 111 HIS A N 1
ATOM 858 C CA . HIS A 1 111 ? 5.105 6.824 9.688 1 85.62 111 HIS A CA 1
ATOM 859 C C . HIS A 1 111 ? 5.289 8.273 9.242 1 85.62 111 HIS A C 1
ATOM 861 O O . HIS A 1 111 ? 6.395 8.672 8.867 1 85.62 111 HIS A O 1
ATOM 867 N N . PHE A 1 112 ? 4.246 9.008 9.273 1 92.31 112 PHE A N 1
ATOM 868 C CA . PHE A 1 112 ? 4.34 10.422 8.93 1 92.31 112 PHE A CA 1
ATOM 869 C C . PHE A 1 112 ? 5.371 11.125 9.797 1 92.31 112 PHE A C 1
ATOM 871 O O . PHE A 1 112 ? 6.211 11.867 9.297 1 92.31 112 PHE A O 1
ATOM 878 N N . TYR A 1 113 ? 5.258 10.891 11.078 1 93.25 113 TYR A N 1
ATOM 879 C CA . TYR A 1 113 ? 6.203 11.516 11.992 1 93.25 113 TYR A CA 1
ATOM 880 C C . TYR A 1 113 ? 7.637 11.148 11.633 1 93.25 113 TYR A C 1
ATOM 882 O O . TYR A 1 113 ? 8.523 12.008 11.641 1 93.25 113 TYR A O 1
ATOM 890 N N . ASP A 1 114 ? 7.891 9.93 11.344 1 87.62 114 ASP A N 1
ATOM 891 C CA . ASP A 1 114 ? 9.234 9.477 10.984 1 87.62 114 ASP A CA 1
ATOM 892 C C . ASP A 1 114 ? 9.742 10.203 9.742 1 87.62 114 ASP A C 1
ATOM 894 O O . ASP A 1 114 ? 10.891 10.672 9.719 1 87.62 114 ASP A O 1
ATOM 898 N N . MET A 1 115 ? 8.891 10.289 8.75 1 90.56 115 MET A N 1
ATOM 899 C CA . MET A 1 115 ? 9.281 10.969 7.52 1 90.56 115 MET A CA 1
ATOM 900 C C . MET A 1 115 ? 9.492 12.461 7.758 1 90.56 115 MET A C 1
ATOM 902 O O . MET A 1 115 ? 10.414 13.055 7.207 1 90.56 115 MET A O 1
ATOM 906 N N . TYR A 1 116 ? 8.609 13 8.57 1 95.69 116 TYR A N 1
ATOM 907 C CA . TYR A 1 116 ? 8.711 14.414 8.914 1 95.69 116 TYR A CA 1
ATOM 908 C C . TYR A 1 116 ? 10.016 14.711 9.633 1 95.69 116 TYR A C 1
ATOM 910 O O . TYR A 1 116 ? 10.727 15.656 9.273 1 95.69 116 TYR A O 1
ATOM 918 N N . SER A 1 117 ? 10.32 13.875 10.562 1 94.69 117 SER A N 1
ATOM 919 C CA . SER A 1 117 ? 11.547 14.055 11.328 1 94.69 117 SER A CA 1
ATOM 920 C C . SER A 1 117 ? 12.781 13.867 10.445 1 94.69 117 SER A C 1
ATOM 922 O O . SER A 1 117 ? 13.742 14.625 10.547 1 94.69 117 SER A O 1
ATOM 924 N N . TYR A 1 118 ? 12.742 12.93 9.625 1 92.06 118 TYR A N 1
ATOM 925 C CA . TYR A 1 118 ? 13.844 12.688 8.695 1 92.06 118 TYR A CA 1
ATOM 926 C C . TYR A 1 118 ? 14.031 13.867 7.746 1 92.06 118 TYR A C 1
ATOM 928 O O . TYR A 1 118 ? 15.156 14.289 7.492 1 92.06 118 TYR A O 1
ATOM 936 N N . ALA A 1 119 ? 12.961 14.352 7.289 1 96.56 119 ALA A N 1
ATOM 937 C CA . ALA A 1 119 ? 12.984 15.508 6.395 1 96.56 119 ALA A CA 1
ATOM 938 C C . ALA A 1 119 ? 13.586 16.719 7.09 1 96.56 119 ALA A C 1
ATOM 940 O O . ALA A 1 119 ? 14.352 17.469 6.48 1 96.56 119 ALA A O 1
ATOM 941 N N . GLN A 1 120 ? 13.227 16.906 8.328 1 96.81 120 GLN A N 1
ATOM 942 C CA . GLN A 1 120 ? 13.805 18.016 9.094 1 96.81 120 GLN A CA 1
ATOM 943 C C . GLN A 1 120 ? 15.32 17.875 9.195 1 96.81 120 GLN A C 1
ATOM 945 O O . GLN A 1 120 ? 16.047 18.844 9.008 1 96.81 120 GLN A O 1
ATOM 950 N N . LYS A 1 121 ? 15.719 16.688 9.414 1 95.94 121 LYS A N 1
ATOM 951 C CA . LYS A 1 121 ? 17.156 16.438 9.523 1 95.94 121 LYS A CA 1
ATOM 952 C C . LYS A 1 121 ? 17.859 16.688 8.195 1 95.94 121 LYS A C 1
ATOM 954 O O . LYS A 1 121 ? 19 17.156 8.164 1 95.94 121 LYS A O 1
ATOM 959 N N . LYS A 1 122 ? 17.172 16.453 7.102 1 96.5 122 LYS A N 1
ATOM 960 C CA . LYS A 1 122 ? 17.766 16.562 5.77 1 96.5 122 LYS A CA 1
ATOM 961 C C . LYS A 1 122 ? 17.547 17.969 5.195 1 96.5 122 LYS A C 1
ATOM 963 O O . LYS A 1 122 ? 18.141 18.312 4.172 1 96.5 122 LYS A O 1
ATOM 968 N N . GLY A 1 123 ? 16.719 18.719 5.824 1 97.88 123 GLY A N 1
ATOM 969 C CA . GLY A 1 123 ? 16.5 20.109 5.418 1 97.88 123 GLY A CA 1
ATOM 970 C C . GLY A 1 123 ? 15.617 20.234 4.191 1 97.88 123 GLY A C 1
ATOM 971 O O . GLY A 1 123 ? 15.852 21.078 3.332 1 97.88 123 GLY A O 1
ATOM 972 N N . VAL A 1 124 ? 14.625 19.328 4.07 1 98.25 124 VAL A N 1
ATOM 973 C CA . VAL A 1 124 ? 13.734 19.406 2.916 1 98.25 124 VAL A CA 1
ATOM 974 C C . VAL A 1 124 ? 12.336 19.844 3.367 1 98.25 124 VAL A C 1
ATOM 976 O O . VAL A 1 124 ? 12.039 19.828 4.562 1 98.25 124 VAL A O 1
ATOM 979 N N . ASP A 1 125 ? 11.508 20.281 2.404 1 98.62 125 ASP A N 1
ATOM 980 C CA . ASP A 1 125 ? 10.234 20.922 2.709 1 98.62 125 ASP A CA 1
ATOM 981 C C . ASP A 1 125 ? 9.133 19.891 2.955 1 98.62 125 ASP A C 1
ATOM 983 O O . ASP A 1 125 ? 9.344 18.688 2.736 1 98.62 125 ASP A O 1
ATOM 987 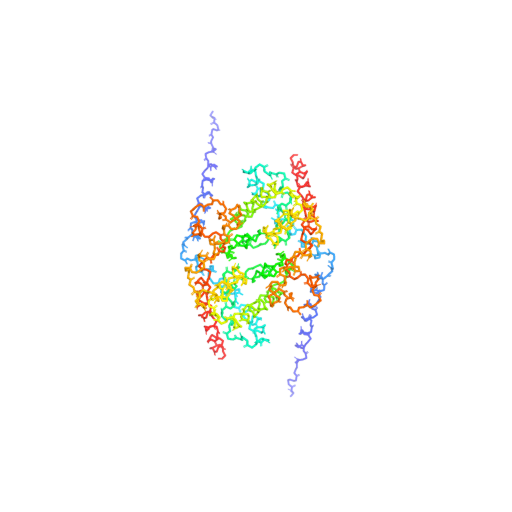N N . LEU A 1 126 ? 7.961 20.344 3.396 1 98.44 126 LEU A N 1
ATOM 988 C CA . LEU A 1 126 ? 6.824 19.5 3.762 1 98.44 126 LEU A CA 1
ATOM 989 C C . LEU A 1 126 ? 6.285 18.75 2.543 1 98.44 126 LEU A C 1
ATOM 991 O O . LEU A 1 126 ? 5.859 17.609 2.652 1 98.44 126 LEU A O 1
ATOM 995 N N . ASP A 1 127 ? 6.305 19.438 1.41 1 98.75 127 ASP A N 1
ATOM 996 C CA . ASP A 1 127 ? 5.816 18.781 0.204 1 98.75 127 ASP A CA 1
ATOM 997 C C . ASP A 1 127 ? 6.66 17.547 -0.128 1 98.75 127 ASP A C 1
ATOM 999 O O . ASP A 1 127 ? 6.145 16.562 -0.654 1 98.75 127 ASP A O 1
ATOM 1003 N N . THR A 1 128 ? 7.953 17.609 0.261 1 98.56 128 THR A N 1
ATOM 1004 C CA . THR A 1 128 ? 8.812 16.438 0.102 1 98.56 128 THR A CA 1
ATOM 1005 C C . THR A 1 128 ? 8.359 15.305 1.014 1 98.56 128 THR A C 1
ATOM 1007 O O . THR A 1 128 ? 8.344 14.141 0.604 1 98.56 128 THR A O 1
ATOM 1010 N N . VAL A 1 129 ? 7.965 15.617 2.217 1 97.06 129 VAL A N 1
ATOM 1011 C CA . VAL A 1 129 ? 7.449 14.625 3.154 1 97.06 129 VAL A CA 1
ATOM 1012 C C . VAL A 1 129 ? 6.184 13.992 2.588 1 97.06 129 VAL A C 1
ATOM 1014 O O . VAL A 1 129 ? 6.051 12.766 2.572 1 97.06 129 VAL A O 1
ATOM 1017 N N . ILE A 1 130 ? 5.27 14.82 2.078 1 96.31 130 ILE A N 1
ATOM 1018 C CA . ILE A 1 130 ? 4.008 14.344 1.52 1 96.31 130 ILE A CA 1
ATOM 1019 C C . ILE A 1 130 ? 4.285 13.414 0.344 1 96.31 130 ILE A C 1
ATOM 1021 O O . ILE A 1 130 ? 3.766 12.289 0.297 1 96.31 130 ILE A O 1
ATOM 1025 N N . GLN A 1 131 ? 5.148 13.82 -0.537 1 94.44 131 GLN A N 1
ATOM 1026 C CA . GLN A 1 131 ? 5.461 13.031 -1.725 1 94.44 131 GLN A CA 1
ATOM 1027 C C . GLN A 1 131 ? 6.129 11.711 -1.348 1 94.44 131 GLN A C 1
ATOM 1029 O O . GLN A 1 131 ? 5.93 10.695 -2.016 1 94.44 131 GLN A O 1
ATOM 1034 N N . SER A 1 132 ? 6.848 11.711 -0.244 1 90.94 132 SER A N 1
ATOM 1035 C CA . SER A 1 132 ? 7.574 10.523 0.177 1 90.94 132 SER A CA 1
ATOM 1036 C C . SER A 1 132 ? 6.629 9.453 0.716 1 90.94 132 SER A C 1
ATOM 1038 O O . SER A 1 132 ? 6.988 8.281 0.798 1 90.94 132 SER A O 1
ATOM 1040 N N . TYR A 1 133 ? 5.418 9.914 1.043 1 86.69 133 TYR A N 1
ATOM 1041 C CA . TYR A 1 133 ? 4.43 8.922 1.472 1 86.69 133 TYR A CA 1
ATOM 1042 C C . TYR A 1 133 ? 4.145 7.922 0.359 1 86.69 133 TYR A C 1
ATOM 1044 O O . TYR A 1 133 ? 3.895 6.746 0.625 1 86.69 133 TYR A O 1
ATOM 1052 N N . ASN A 1 134 ? 4.27 8.383 -0.815 1 82.5 134 ASN A N 1
ATOM 1053 C CA . ASN A 1 134 ? 3.98 7.586 -2.004 1 82.5 134 ASN A CA 1
ATOM 1054 C C . ASN A 1 134 ? 5.258 7.047 -2.643 1 82.5 134 ASN A C 1
ATOM 1056 O O . ASN A 1 134 ? 5.273 5.938 -3.176 1 82.5 134 ASN A O 1
ATOM 1060 N N . MET A 1 135 ? 6.375 7.719 -2.516 1 87.56 135 MET A N 1
ATOM 1061 C CA . MET A 1 135 ? 7.566 7.355 -3.275 1 87.56 135 MET A CA 1
ATOM 1062 C C . MET A 1 135 ? 8.641 6.777 -2.359 1 87.56 135 MET A C 1
ATOM 1064 O O . MET A 1 135 ? 9.672 6.293 -2.832 1 87.56 135 MET A O 1
ATOM 1068 N N . GLY A 1 136 ? 8.461 6.867 -1.014 1 84.19 136 GLY A N 1
ATOM 1069 C CA . GLY A 1 136 ? 9.383 6.281 -0.054 1 84.19 136 GLY A CA 1
ATOM 1070 C C . GLY A 1 136 ? 10.445 7.25 0.426 1 84.19 136 GLY A C 1
ATOM 1071 O O . GLY A 1 136 ? 10.578 8.352 -0.117 1 84.19 136 GLY A O 1
ATOM 1072 N N . PRO A 1 137 ? 11.156 6.809 1.423 1 86.44 137 PRO A N 1
ATOM 1073 C CA . PRO A 1 137 ? 12.156 7.688 2.037 1 86.44 137 PRO A CA 1
ATOM 1074 C C . PRO A 1 137 ? 13.297 8.047 1.083 1 86.44 137 PRO A C 1
ATOM 1076 O O . PRO A 1 137 ? 13.938 9.086 1.242 1 86.44 137 PRO A O 1
ATOM 1079 N N . GLY A 1 138 ? 13.547 7.203 0.089 1 88.94 138 GLY A N 1
ATOM 1080 C CA . GLY A 1 138 ? 14.578 7.523 -0.888 1 88.94 138 GLY A CA 1
ATOM 1081 C C . GLY A 1 138 ? 14.328 8.836 -1.604 1 88.94 138 GLY A C 1
ATOM 1082 O O . GLY A 1 138 ? 15.273 9.523 -2.008 1 88.94 138 GLY A O 1
ATOM 1083 N N . TYR A 1 139 ? 13.062 9.195 -1.704 1 93.31 139 TYR A N 1
ATOM 1084 C CA . TYR A 1 139 ? 12.727 10.461 -2.34 1 93.31 139 TYR A CA 1
ATOM 1085 C C . TYR A 1 139 ? 13.219 11.641 -1.507 1 93.31 139 TYR A C 1
ATOM 1087 O O . TYR A 1 139 ? 13.641 12.664 -2.053 1 93.31 139 TYR A O 1
ATOM 1095 N N . ILE A 1 140 ? 13.164 11.531 -0.183 1 95.31 140 ILE A N 1
ATOM 1096 C CA . ILE A 1 140 ? 13.664 12.578 0.7 1 95.31 140 ILE A CA 1
ATOM 1097 C C . ILE A 1 140 ? 15.164 12.781 0.469 1 95.31 140 ILE A C 1
ATOM 1099 O O . ILE A 1 140 ? 15.633 13.906 0.322 1 95.31 140 ILE A O 1
ATOM 1103 N N . ASP A 1 141 ? 15.875 11.68 0.333 1 94.88 141 ASP A N 1
ATOM 1104 C CA . ASP A 1 141 ? 17.312 11.758 0.066 1 94.88 141 ASP A CA 1
ATOM 1105 C C . ASP A 1 141 ? 17.578 12.438 -1.275 1 94.88 141 ASP A C 1
ATOM 1107 O O . ASP A 1 141 ? 18.484 13.273 -1.385 1 94.88 141 ASP A O 1
ATOM 1111 N N . TYR A 1 142 ? 16.812 12.039 -2.217 1 97.75 142 TYR A N 1
ATOM 1112 C CA . TYR A 1 142 ? 17 12.57 -3.562 1 97.75 142 TYR A CA 1
ATOM 1113 C C . TYR A 1 142 ? 16.781 14.078 -3.588 1 97.75 142 TYR A C 1
ATOM 1115 O O . TYR A 1 142 ? 17.594 14.812 -4.16 1 97.75 142 TYR A O 1
ATOM 1123 N N . VAL A 1 143 ? 15.719 14.578 -2.932 1 98.69 143 VAL A N 1
ATOM 1124 C CA . VAL A 1 143 ? 15.406 16 -2.912 1 98.69 143 VAL A CA 1
ATOM 1125 C C . VAL A 1 143 ? 16.469 16.75 -2.123 1 98.69 143 VAL A C 1
ATOM 1127 O O . VAL A 1 143 ? 16.859 17.859 -2.5 1 98.69 143 VAL A O 1
ATOM 1130 N N . ALA A 1 144 ? 16.906 16.156 -1.038 1 98.25 144 ALA A N 1
ATOM 1131 C CA . ALA A 1 144 ? 17.953 16.781 -0.232 1 98.25 144 ALA A CA 1
ATOM 1132 C C . ALA A 1 144 ? 19.188 17.062 -1.07 1 98.25 144 ALA A C 1
ATOM 1134 O O . ALA A 1 144 ? 19.875 18.078 -0.864 1 98.25 144 ALA A O 1
ATOM 1135 N N . LEU A 1 145 ? 19.438 16.203 -2.053 1 98.12 145 LEU A N 1
ATOM 1136 C CA . LEU A 1 145 ? 20.625 16.328 -2.883 1 98.12 145 LEU A CA 1
ATOM 1137 C C . LEU A 1 145 ? 20.344 17.172 -4.121 1 98.12 145 LEU A C 1
ATOM 1139 O O . LEU A 1 145 ? 21.266 17.516 -4.867 1 98.12 145 LEU A O 1
ATOM 1143 N N . ASN A 1 146 ? 19.047 17.547 -4.316 1 98.31 146 ASN A N 1
ATOM 1144 C CA . ASN A 1 146 ? 18.672 18.219 -5.559 1 98.31 146 ASN A CA 1
ATOM 1145 C C . ASN A 1 146 ? 17.797 19.438 -5.297 1 98.31 146 ASN A C 1
ATOM 1147 O O . ASN A 1 146 ? 16.719 19.562 -5.867 1 98.31 146 ASN A O 1
ATOM 1151 N N . GLY A 1 147 ? 18.188 20.328 -4.387 1 96.5 147 GLY A N 1
ATOM 1152 C CA . GLY A 1 147 ? 17.531 21.625 -4.25 1 96.5 147 GLY A CA 1
ATOM 1153 C C . GLY A 1 147 ? 16.719 21.75 -2.975 1 96.5 147 GLY A C 1
ATOM 1154 O O . GLY A 1 147 ? 16.219 22.812 -2.656 1 96.5 147 GLY A O 1
ATOM 1155 N N . GLN A 1 148 ? 16.453 20.672 -2.242 1 97.19 148 GLN A N 1
ATOM 1156 C CA . GLN A 1 148 ? 15.898 20.641 -0.889 1 97.19 148 GLN A CA 1
ATOM 1157 C C . GLN A 1 148 ? 14.422 21.016 -0.881 1 97.19 148 GLN A C 1
ATOM 1159 O O . GLN A 1 148 ? 13.836 21.203 0.184 1 97.19 148 GLN A O 1
ATOM 1164 N N . LYS A 1 149 ? 13.852 21.188 -2.148 1 98.5 149 LYS A N 1
ATOM 1165 C CA . LYS A 1 149 ? 12.438 21.516 -2.279 1 98.5 149 LYS A CA 1
ATOM 1166 C C . LYS A 1 149 ? 11.766 20.625 -3.328 1 98.5 149 LYS A C 1
ATOM 1168 O O . LYS A 1 149 ? 12.305 20.438 -4.418 1 98.5 149 LYS A O 1
ATOM 1173 N N . HIS A 1 150 ? 10.641 20.141 -2.953 1 98.69 150 HIS A N 1
ATOM 1174 C CA . HIS A 1 150 ? 9.883 19.297 -3.873 1 98.69 150 HIS A CA 1
ATOM 1175 C C . HIS A 1 150 ? 9.414 20.094 -5.09 1 98.69 150 HIS A C 1
ATOM 1177 O O . HIS A 1 150 ? 8.984 21.234 -4.957 1 98.69 150 HIS A O 1
ATOM 1183 N N . THR A 1 151 ? 9.508 19.531 -6.254 1 98.62 151 THR A N 1
ATOM 1184 C CA . THR A 1 151 ? 8.836 19.938 -7.484 1 98.62 151 THR A CA 1
ATOM 1185 C C . THR A 1 151 ? 8.336 18.719 -8.258 1 98.62 151 THR A C 1
ATOM 1187 O O . THR A 1 151 ? 8.867 17.609 -8.094 1 98.62 151 THR A O 1
ATOM 1190 N N . GLU A 1 152 ? 7.324 18.953 -9.016 1 98.06 152 GLU A N 1
ATOM 1191 C CA . GLU A 1 152 ? 6.855 17.859 -9.867 1 98.06 152 GLU A CA 1
ATOM 1192 C C . GLU A 1 152 ? 7.98 17.328 -10.742 1 98.06 152 GLU A C 1
ATOM 1194 O O . GLU A 1 152 ? 8.07 16.109 -10.969 1 98.06 152 GLU A O 1
ATOM 1199 N N . GLU A 1 153 ? 8.805 18.188 -11.156 1 98.44 153 GLU A N 1
ATOM 1200 C CA . GLU A 1 153 ? 9.914 17.781 -12.016 1 98.44 153 GLU A CA 1
ATOM 1201 C C . GLU A 1 153 ? 10.875 16.859 -11.273 1 98.44 153 GLU A C 1
ATOM 1203 O O . GLU A 1 153 ? 11.336 15.859 -11.836 1 98.44 153 GLU A O 1
ATOM 1208 N N . LEU A 1 154 ? 11.164 17.172 -10.055 1 98.69 154 LEU A N 1
ATOM 1209 C CA . LEU A 1 154 ? 12.055 16.312 -9.281 1 98.69 154 LEU A CA 1
ATOM 1210 C C . LEU A 1 154 ? 11.414 14.938 -9.055 1 98.69 154 LEU A C 1
ATOM 1212 O O . LEU A 1 154 ? 12.109 13.914 -9.086 1 98.69 154 LEU A O 1
ATOM 1216 N N . ALA A 1 155 ? 10.125 14.953 -8.836 1 97.62 155 ALA A N 1
ATOM 1217 C CA . ALA A 1 155 ? 9.422 13.68 -8.664 1 97.62 155 ALA A CA 1
ATOM 1218 C C . ALA A 1 155 ? 9.5 12.836 -9.93 1 97.62 155 ALA A C 1
ATOM 1220 O O . ALA A 1 155 ? 9.727 11.625 -9.859 1 97.62 155 ALA A O 1
ATOM 1221 N N . LYS A 1 156 ? 9.359 13.469 -11.031 1 98 156 LYS A N 1
ATOM 1222 C CA . LYS A 1 156 ? 9.453 12.766 -12.305 1 98 156 LYS A CA 1
ATOM 1223 C C . LYS A 1 156 ? 10.859 12.211 -12.531 1 98 156 LYS A C 1
ATOM 1225 O O . LYS A 1 156 ? 11.023 11.078 -12.969 1 98 156 LYS A O 1
ATOM 1230 N N . GLU A 1 157 ? 11.789 12.961 -12.164 1 98.56 157 GLU A N 1
ATOM 1231 C CA . GLU A 1 157 ? 13.172 12.523 -12.336 1 98.56 157 GLU A CA 1
ATOM 1232 C C . GLU A 1 157 ? 13.492 11.336 -11.43 1 98.56 157 GLU A C 1
ATOM 1234 O O . GLU A 1 157 ? 14.125 10.375 -11.859 1 98.56 157 GLU A O 1
ATOM 1239 N N . PHE A 1 158 ? 13.062 11.422 -10.25 1 97.38 158 PHE A N 1
ATOM 1240 C CA . PHE A 1 158 ? 13.258 10.312 -9.32 1 97.38 158 PHE A CA 1
ATOM 1241 C C . PHE A 1 158 ? 12.57 9.055 -9.82 1 97.38 158 PHE A C 1
ATOM 1243 O O . PHE A 1 158 ? 13.148 7.965 -9.781 1 97.38 158 PHE A O 1
ATOM 1250 N N . SER A 1 159 ? 11.352 9.25 -10.305 1 93.94 159 SER A N 1
ATOM 1251 C CA . SER A 1 159 ? 10.602 8.133 -10.859 1 93.94 159 SER A CA 1
ATOM 1252 C C . SER A 1 159 ? 11.352 7.496 -12.031 1 93.94 159 SER A C 1
ATOM 1254 O O . SER A 1 159 ? 11.453 6.27 -12.117 1 93.94 159 SER A O 1
ATOM 1256 N N . LYS A 1 160 ? 11.867 8.281 -12.867 1 97.31 160 LYS A N 1
ATOM 1257 C CA . LYS A 1 160 ? 12.609 7.793 -14.023 1 97.31 160 LYS A CA 1
ATOM 1258 C C . LYS A 1 160 ? 13.812 6.957 -13.594 1 97.31 160 LYS A C 1
ATOM 1260 O O . LYS A 1 160 ? 14.109 5.922 -14.195 1 97.31 160 LYS A O 1
ATOM 1265 N N . ILE A 1 161 ? 14.484 7.398 -12.57 1 96.44 161 ILE A N 1
ATOM 1266 C CA . ILE A 1 161 ? 15.641 6.684 -12.055 1 96.44 161 ILE A CA 1
ATOM 1267 C C . ILE A 1 161 ? 15.219 5.305 -11.555 1 96.44 161 ILE A C 1
ATOM 1269 O O . ILE A 1 161 ? 15.875 4.301 -11.828 1 96.44 161 ILE A O 1
ATOM 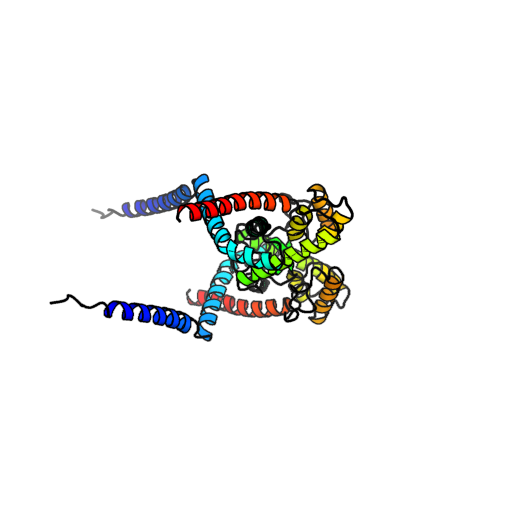1273 N N . GLN A 1 162 ? 14.125 5.297 -10.82 1 89.81 162 GLN A N 1
ATOM 1274 C CA . GLN A 1 162 ? 13.641 4.023 -10.305 1 89.81 162 GLN A CA 1
ATOM 1275 C C . GLN A 1 162 ? 13.211 3.098 -11.438 1 89.81 162 GLN A C 1
ATOM 1277 O O . GLN A 1 162 ? 13.438 1.889 -11.383 1 89.81 162 GLN A O 1
ATOM 1282 N N . VAL A 1 163 ? 12.562 3.66 -12.477 1 90.31 163 VAL A N 1
ATOM 1283 C CA . VAL A 1 163 ? 12.141 2.895 -13.641 1 90.31 163 VAL A CA 1
ATOM 1284 C C . VAL A 1 163 ? 13.367 2.287 -14.328 1 90.31 163 VAL A C 1
ATOM 1286 O O . VAL A 1 163 ? 13.352 1.114 -14.711 1 90.31 163 VAL A O 1
ATOM 1289 N N . GLU A 1 164 ? 14.406 3.053 -14.453 1 94.5 164 GLU A N 1
ATOM 1290 C CA . GLU A 1 164 ? 15.625 2.578 -15.102 1 94.5 164 GLU A CA 1
ATOM 1291 C C . GLU A 1 164 ? 16.234 1.415 -14.328 1 94.5 164 GLU A C 1
ATOM 1293 O O . GLU A 1 164 ? 16.828 0.507 -14.93 1 94.5 164 GLU A O 1
ATOM 1298 N N . LYS A 1 165 ? 16.062 1.456 -13.086 1 85.44 165 LYS A N 1
ATOM 1299 C CA . LYS A 1 165 ? 16.625 0.383 -12.266 1 85.44 165 LYS A CA 1
ATOM 1300 C C . LYS A 1 165 ? 15.844 -0.916 -12.461 1 85.44 165 LYS A C 1
ATOM 1302 O O . LYS A 1 165 ? 16.422 -2.004 -12.406 1 85.44 165 LYS A O 1
ATOM 1307 N N . ASN A 1 166 ? 14.523 -0.731 -12.641 1 82.44 166 ASN A N 1
ATOM 1308 C CA . ASN A 1 166 ? 13.68 -1.905 -12.812 1 82.44 166 ASN A CA 1
ATOM 1309 C C . ASN A 1 166 ? 12.625 -1.678 -13.891 1 82.44 166 ASN A C 1
ATOM 1311 O O . ASN A 1 166 ? 11.422 -1.685 -13.602 1 82.44 166 ASN A O 1
ATOM 1315 N N . PRO A 1 167 ? 13.008 -1.604 -15.133 1 86.31 167 PRO A N 1
ATOM 1316 C CA . PRO A 1 167 ? 12.086 -1.221 -16.203 1 86.31 167 PRO A CA 1
ATOM 1317 C C . PRO A 1 167 ? 11.016 -2.277 -16.469 1 86.31 167 PRO A C 1
ATOM 1319 O O . PRO A 1 167 ? 9.938 -1.953 -16.969 1 86.31 167 PRO A O 1
ATOM 1322 N N . ASP A 1 168 ? 11.367 -3.459 -16.141 1 80.06 168 ASP A N 1
ATOM 1323 C CA . ASP A 1 168 ? 10.414 -4.535 -16.406 1 80.06 168 ASP A CA 1
ATOM 1324 C C . ASP A 1 168 ? 9.297 -4.539 -15.359 1 80.06 168 ASP A C 1
ATOM 1326 O O . ASP A 1 168 ? 8.234 -5.133 -15.578 1 80.06 168 ASP A O 1
ATOM 1330 N N . VAL A 1 169 ? 9.562 -3.85 -14.312 1 77.12 169 VAL A N 1
ATOM 1331 C CA . VAL A 1 169 ? 8.602 -3.814 -13.219 1 77.12 169 VAL A CA 1
ATOM 1332 C C . VAL A 1 169 ? 7.793 -2.521 -13.281 1 77.12 169 VAL A C 1
ATOM 1334 O O . VAL A 1 169 ? 6.562 -2.547 -13.172 1 77.12 169 VAL A O 1
ATOM 1337 N N . TYR A 1 170 ? 8.445 -1.463 -13.438 1 82.81 170 TYR A N 1
ATOM 1338 C CA . TYR A 1 170 ? 7.805 -0.153 -13.422 1 82.81 170 TYR A CA 1
ATOM 1339 C C . TYR A 1 170 ? 7.473 0.309 -14.836 1 82.81 170 TYR A C 1
ATOM 1341 O O . TYR A 1 170 ? 8.141 1.198 -15.375 1 82.81 170 TYR A O 1
ATOM 1349 N N . LYS A 1 171 ? 6.398 -0.218 -15.375 1 84.31 171 LYS A N 1
ATOM 1350 C CA . LYS A 1 171 ? 6.008 0.05 -16.766 1 84.31 171 LYS A CA 1
ATOM 1351 C C . LYS A 1 171 ? 4.547 0.492 -16.844 1 84.31 171 LYS A C 1
ATOM 1353 O O . LYS A 1 171 ? 3.928 0.4 -17.906 1 84.31 171 LYS A O 1
ATOM 1358 N N . CYS A 1 172 ? 3.93 0.859 -15.695 1 80.56 172 CYS A N 1
ATOM 1359 C CA . CYS A 1 172 ? 2.549 1.325 -15.633 1 80.56 172 CYS A CA 1
ATOM 1360 C C . CYS A 1 172 ? 1.593 0.279 -16.188 1 80.56 172 CYS A C 1
ATOM 1362 O O . CYS A 1 172 ? 0.689 0.607 -16.969 1 80.56 172 CYS A O 1
ATOM 1364 N N . GLY A 1 173 ? 1.881 -0.983 -15.859 1 74.06 173 GLY A N 1
ATOM 1365 C CA . GLY A 1 173 ? 1.04 -2.074 -16.328 1 74.06 173 GLY A CA 1
ATOM 1366 C C . GLY A 1 173 ? 1.074 -2.25 -17.828 1 74.06 173 GLY A C 1
ATOM 1367 O O . GLY A 1 173 ? 0.176 -2.865 -18.406 1 74.06 173 GLY A O 1
ATOM 1368 N N . GLY A 1 174 ? 2.027 -1.607 -18.406 1 80.69 174 GLY A N 1
ATOM 1369 C CA . GLY A 1 174 ? 2.148 -1.675 -19.859 1 80.69 174 GLY A CA 1
ATOM 1370 C C . GLY A 1 174 ? 1.261 -0.677 -20.578 1 80.69 174 GLY A C 1
ATOM 1371 O O . GLY A 1 174 ? 1.224 -0.647 -21.812 1 80.69 174 GLY A O 1
ATOM 1372 N N . ASP A 1 175 ? 0.521 0.17 -19.844 1 81.56 175 ASP A N 1
ATOM 1373 C CA . ASP A 1 175 ? -0.393 1.151 -20.422 1 81.56 175 ASP A CA 1
ATOM 1374 C C . ASP A 1 175 ? 0.32 2.475 -20.688 1 81.56 175 ASP A C 1
ATOM 1376 O O . ASP A 1 175 ? 0.452 3.309 -19.797 1 81.56 175 ASP A O 1
ATOM 1380 N N . LYS A 1 176 ? 0.574 2.732 -21.922 1 90.44 176 LYS A N 1
ATOM 1381 C CA . LYS A 1 176 ? 1.304 3.943 -22.281 1 90.44 176 LYS A CA 1
ATOM 1382 C C . LYS A 1 176 ? 0.407 5.176 -22.188 1 90.44 176 LYS A C 1
ATOM 1384 O O . LYS A 1 176 ? 0.894 6.309 -22.203 1 90.44 176 LYS A O 1
ATOM 1389 N N . ASN A 1 177 ? -0.92 4.934 -21.969 1 88.5 177 ASN A N 1
ATOM 1390 C CA . ASN A 1 177 ? -1.846 6.055 -21.828 1 88.5 177 ASN A CA 1
ATOM 1391 C C . ASN A 1 177 ? -2.053 6.422 -20.359 1 88.5 177 ASN A C 1
ATOM 1393 O O . ASN A 1 177 ? -2.732 7.402 -20.047 1 88.5 177 ASN A O 1
ATOM 1397 N N . ASN A 1 178 ? -1.492 5.664 -19.516 1 82.81 178 ASN A N 1
ATOM 1398 C CA . ASN A 1 178 ? -1.515 6.043 -18.109 1 82.81 178 ASN A CA 1
ATOM 1399 C C . ASN A 1 178 ? -0.884 7.414 -17.875 1 82.81 178 ASN A C 1
ATOM 1401 O O . ASN A 1 178 ? 0.145 7.734 -18.484 1 82.81 178 ASN A O 1
ATOM 1405 N N . PHE A 1 179 ? -1.476 8.25 -17.016 1 85.44 179 PHE A N 1
ATOM 1406 C CA . PHE A 1 179 ? -0.983 9.602 -16.828 1 85.44 179 PHE A CA 1
ATOM 1407 C C . PHE A 1 179 ? 0.44 9.594 -16.281 1 85.44 179 PHE A C 1
ATOM 1409 O O . PHE A 1 179 ? 1.184 10.562 -16.453 1 85.44 179 PHE A O 1
ATOM 1416 N N . ARG A 1 180 ? 0.823 8.516 -15.719 1 88.12 180 ARG A N 1
ATOM 1417 C CA . ARG A 1 180 ? 2.139 8.406 -15.094 1 88.12 180 ARG A CA 1
ATOM 1418 C C . ARG A 1 180 ? 3.205 8.055 -16.125 1 88.12 180 ARG A C 1
ATOM 1420 O O . ARG A 1 180 ? 4.402 8.18 -15.859 1 88.12 180 ARG A O 1
ATOM 1427 N N . TYR A 1 181 ? 2.773 7.516 -17.281 1 90.44 181 TYR A N 1
ATOM 1428 C CA . TYR A 1 181 ? 3.754 7.09 -18.281 1 90.44 181 TYR A CA 1
ATOM 1429 C C . TYR A 1 181 ? 4.5 8.289 -18.844 1 90.44 181 TYR A C 1
ATOM 1431 O O . TYR A 1 181 ? 3.887 9.297 -19.203 1 90.44 181 TYR A O 1
ATOM 1439 N N . PRO A 1 182 ? 5.875 8.242 -18.797 1 94.88 182 PRO A N 1
ATOM 1440 C CA . PRO A 1 182 ? 6.777 7.113 -18.562 1 94.88 182 PRO A CA 1
ATOM 1441 C C . PRO A 1 182 ? 7.316 7.078 -17.125 1 94.88 182 PRO A C 1
ATOM 1443 O O . PRO A 1 182 ? 8.195 6.273 -16.812 1 94.88 182 PRO A O 1
ATOM 1446 N N . TYR A 1 183 ? 6.805 7.902 -16.25 1 93.56 183 TYR A N 1
ATOM 1447 C CA . TYR A 1 183 ? 7.242 7.977 -14.867 1 93.56 183 TYR A CA 1
ATOM 1448 C C . TYR A 1 183 ? 6.465 6.996 -13.992 1 93.56 183 TYR A C 1
ATOM 1450 O O . TYR A 1 183 ? 5.715 7.402 -13.102 1 93.56 183 TYR A O 1
ATOM 1458 N N . CYS A 1 184 ? 6.844 5.73 -14.102 1 87.25 184 CYS A N 1
ATOM 1459 C CA . CYS A 1 184 ? 5.934 4.688 -13.648 1 87.25 184 CYS A CA 1
ATOM 1460 C C . CYS A 1 184 ? 6.281 4.246 -12.234 1 87.25 184 CYS A C 1
ATOM 1462 O O . CYS A 1 184 ? 5.684 3.305 -11.703 1 87.25 184 CYS A O 1
ATOM 1464 N N . TYR A 1 185 ? 7.219 4.91 -11.609 1 85.94 185 TYR A N 1
ATOM 1465 C CA . TYR A 1 185 ? 7.434 4.723 -10.18 1 85.94 185 TYR A CA 1
ATOM 1466 C C . TYR A 1 185 ? 6.75 5.82 -9.375 1 85.94 185 TYR A C 1
ATOM 1468 O O . TYR A 1 185 ? 7.105 6.996 -9.484 1 85.94 185 TYR A O 1
ATOM 1476 N N . GLY A 1 186 ? 5.742 5.418 -8.609 1 84.38 186 GLY A N 1
ATOM 1477 C CA . GLY A 1 186 ? 4.996 6.375 -7.809 1 84.38 186 GLY A CA 1
ATOM 1478 C C . GLY A 1 186 ? 4.094 7.27 -8.641 1 84.38 186 GLY A C 1
ATOM 1479 O O . GLY A 1 186 ? 3.918 7.039 -9.836 1 84.38 186 GLY A O 1
ATOM 1480 N N . ASP A 1 187 ? 3.338 8.141 -7.953 1 86.38 187 ASP A N 1
ATOM 1481 C CA . ASP A 1 187 ? 2.523 9.211 -8.531 1 86.38 187 ASP A CA 1
ATOM 1482 C C . ASP A 1 187 ? 3.191 10.57 -8.344 1 86.38 187 ASP A C 1
ATOM 1484 O O . ASP A 1 187 ? 3.158 11.141 -7.258 1 86.38 187 ASP A O 1
ATOM 1488 N N . TYR A 1 188 ? 3.738 11.016 -9.445 1 93.38 188 TYR A N 1
ATOM 1489 C CA . TYR A 1 188 ? 4.516 12.25 -9.352 1 93.38 188 TYR A CA 1
ATOM 1490 C C . TYR A 1 188 ? 3.617 13.43 -9.023 1 93.38 188 TYR A C 1
ATOM 1492 O O . TYR A 1 188 ? 4.105 14.523 -8.711 1 93.38 188 TYR A O 1
ATOM 1500 N N . THR A 1 189 ? 2.297 13.258 -8.992 1 93.12 189 THR A N 1
ATOM 1501 C CA . THR A 1 189 ? 1.367 14.328 -8.648 1 93.12 189 THR A CA 1
ATOM 1502 C C . THR A 1 189 ? 0.794 14.125 -7.25 1 93.12 189 THR A C 1
ATOM 1504 O O . THR A 1 189 ? -0.18 14.773 -6.871 1 93.12 189 THR A O 1
ATOM 1507 N N . TYR A 1 190 ? 1.367 13.258 -6.457 1 91.12 190 TYR A N 1
ATOM 1508 C CA . TYR A 1 190 ? 0.791 12.852 -5.184 1 91.12 190 TYR A CA 1
ATOM 1509 C C . TYR A 1 190 ? 0.677 14.039 -4.23 1 91.12 190 TYR A C 1
ATOM 1511 O O . TYR A 1 190 ? -0.37 14.25 -3.615 1 91.12 190 TYR A O 1
ATOM 1519 N N . SER A 1 191 ? 1.74 14.812 -4.094 1 96.62 191 SER A N 1
ATOM 1520 C CA . SER A 1 191 ? 1.721 15.93 -3.16 1 96.62 191 SER A CA 1
ATOM 1521 C C . SER A 1 191 ? 0.661 16.953 -3.547 1 96.62 191 SER A C 1
ATOM 1523 O O . SER A 1 191 ? -0.023 17.516 -2.682 1 96.62 191 SER A O 1
ATOM 1525 N N . GLU A 1 192 ? 0.559 17.172 -4.816 1 96.56 192 GLU A N 1
ATOM 1526 C CA . GLU A 1 192 ? -0.465 18.094 -5.289 1 96.56 192 GLU A CA 1
ATOM 1527 C C . GLU A 1 192 ? -1.865 17.594 -4.945 1 96.56 192 GLU A C 1
ATOM 1529 O O . GLU A 1 192 ? -2.703 18.359 -4.461 1 96.56 192 GLU A O 1
ATOM 1534 N N . LYS A 1 193 ? -2.078 16.375 -5.16 1 92.38 193 LYS A N 1
ATOM 1535 C CA . LYS A 1 193 ? -3.379 15.773 -4.871 1 92.38 193 LYS A CA 1
ATOM 1536 C C . LYS A 1 193 ? -3.691 15.828 -3.379 1 92.38 193 LYS A C 1
ATOM 1538 O O . LYS A 1 193 ? -4.801 16.188 -2.984 1 92.38 193 LYS A O 1
ATOM 1543 N N . VAL A 1 194 ? -2.746 15.508 -2.59 1 94.81 194 VAL A N 1
ATOM 1544 C CA . VAL A 1 194 ? -2.939 15.516 -1.144 1 94.81 194 VAL A CA 1
ATOM 1545 C C . VAL A 1 194 ? -3.203 16.953 -0.669 1 94.81 194 VAL A C 1
ATOM 1547 O O . VAL A 1 194 ? -4.07 17.172 0.178 1 94.81 194 VAL A O 1
ATOM 1550 N N . ASN A 1 195 ? -2.475 17.891 -1.181 1 98.12 195 ASN A N 1
ATOM 1551 C CA . ASN A 1 195 ? -2.697 19.281 -0.8 1 98.12 195 ASN A CA 1
ATOM 1552 C C . ASN A 1 195 ? -4.109 19.734 -1.156 1 98.12 195 ASN A C 1
ATOM 1554 O 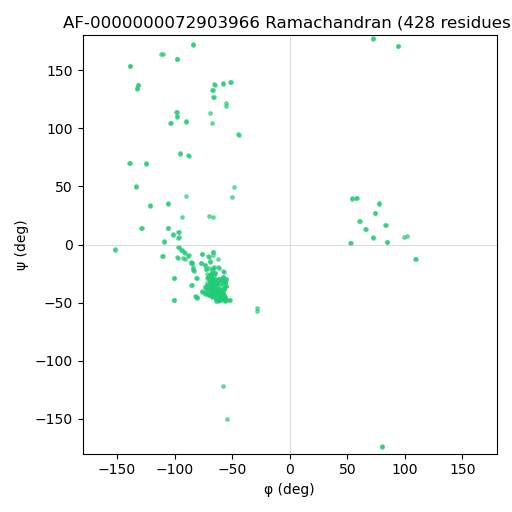O . ASN A 1 195 ? -4.754 20.438 -0.375 1 98.12 195 ASN A O 1
ATOM 1558 N N . GLU A 1 196 ? -4.543 19.328 -2.318 1 97.19 196 GLU A N 1
ATOM 1559 C CA . GLU A 1 196 ? -5.91 19.656 -2.711 1 97.19 196 GLU A CA 1
ATOM 1560 C C . GLU A 1 196 ? -6.922 19.047 -1.752 1 97.19 196 GLU A C 1
ATOM 1562 O O . GLU A 1 196 ? -7.871 19.703 -1.328 1 97.19 196 GLU A O 1
ATOM 1567 N N . ARG A 1 197 ? -6.684 17.844 -1.397 1 96 197 ARG A N 1
ATOM 1568 C CA . ARG A 1 197 ? -7.586 17.141 -0.491 1 96 197 ARG A CA 1
ATOM 1569 C C . ARG A 1 197 ? -7.52 17.734 0.913 1 96 197 ARG A C 1
ATOM 1571 O O . ARG A 1 197 ? -8.531 17.797 1.616 1 96 197 ARG A O 1
ATOM 1578 N N . THR A 1 198 ? -6.363 18.141 1.283 1 98.12 198 THR A N 1
ATOM 1579 C CA . THR A 1 198 ? -6.188 18.781 2.584 1 98.12 198 THR A CA 1
ATOM 1580 C C . THR A 1 198 ? -7.02 20.047 2.684 1 98.12 198 THR A C 1
ATOM 1582 O O . THR A 1 198 ? -7.645 20.312 3.715 1 98.12 198 THR A O 1
ATOM 1585 N N . LEU A 1 199 ? -7.051 20.812 1.65 1 97.75 199 LEU A N 1
ATOM 1586 C CA . LEU A 1 199 ? -7.871 22.016 1.629 1 97.75 199 LEU A CA 1
ATOM 1587 C C . LEU A 1 199 ? -9.352 21.672 1.785 1 97.75 199 LEU A C 1
ATOM 1589 O O . LEU A 1 199 ? -10.07 22.344 2.533 1 97.75 199 LEU A O 1
ATOM 1593 N N . THR A 1 200 ? -9.742 20.641 1.109 1 96.88 200 THR A N 1
ATOM 1594 C CA . THR A 1 200 ? -11.125 20.188 1.203 1 96.88 200 THR A CA 1
ATOM 1595 C C . THR A 1 200 ? -11.461 19.766 2.631 1 96.88 200 THR A C 1
ATOM 1597 O O . THR A 1 200 ? -12.508 20.125 3.162 1 96.88 200 THR A O 1
ATOM 1600 N N . VAL A 1 201 ? -10.594 19.047 3.244 1 97.56 201 VAL A N 1
ATOM 1601 C CA . VAL A 1 201 ? -10.789 18.547 4.602 1 97.56 201 VAL A CA 1
ATOM 1602 C C . VAL A 1 201 ? -10.875 19.734 5.574 1 97.56 201 VAL A C 1
ATOM 1604 O O . VAL A 1 201 ? -11.68 19.719 6.504 1 97.56 201 VAL A O 1
ATOM 1607 N N . LYS A 1 202 ? -10.031 20.688 5.371 1 97.19 202 LYS A N 1
ATOM 1608 C CA . LYS A 1 202 ? -10.062 21.875 6.227 1 97.19 202 LYS A CA 1
ATOM 1609 C C . LYS A 1 202 ? -11.438 22.531 6.184 1 97.19 202 LYS A C 1
ATOM 1611 O O . LYS A 1 202 ? -11.93 23.016 7.207 1 97.19 202 LYS A O 1
ATOM 1616 N N . GLU A 1 203 ? -11.992 22.531 5.043 1 95.25 203 GLU A N 1
ATOM 1617 C CA . GLU A 1 203 ? -13.336 23.078 4.918 1 95.25 203 GLU A CA 1
ATOM 1618 C C . GLU A 1 203 ? -14.344 22.234 5.695 1 95.25 203 GLU A C 1
ATOM 1620 O O . GLU A 1 203 ? -15.25 22.766 6.34 1 95.25 203 GLU A O 1
ATOM 1625 N N . TRP A 1 204 ? -14.188 21 5.621 1 94.5 204 TRP A N 1
ATOM 1626 C CA . TRP A 1 204 ? -15.109 20.078 6.281 1 94.5 204 TRP A CA 1
ATOM 1627 C C . TRP A 1 204 ? -15.008 20.203 7.797 1 94.5 204 TRP A C 1
ATOM 1629 O O . TRP A 1 204 ? -16.016 20.203 8.5 1 94.5 204 TRP A O 1
ATOM 1639 N N . ILE A 1 205 ? -13.836 20.281 8.305 1 92.56 205 ILE A N 1
ATOM 1640 C CA . ILE A 1 205 ? -13.656 20.234 9.75 1 92.56 205 ILE A CA 1
ATOM 1641 C C . ILE A 1 205 ? -13.812 21.641 10.328 1 92.56 205 ILE A C 1
ATOM 1643 O O . ILE A 1 205 ? -14.102 21.812 11.516 1 92.56 205 ILE A O 1
ATOM 1647 N N . GLY A 1 206 ? -13.383 22.688 9.617 1 83.12 206 GLY A N 1
ATOM 1648 C CA . GLY A 1 206 ? -13.688 24.047 10.047 1 83.12 206 GLY A CA 1
ATOM 1649 C C . GLY A 1 206 ? -15.18 24.297 10.195 1 83.12 206 GLY A C 1
ATOM 1650 O O . GLY A 1 206 ? -15.602 24.984 11.125 1 83.12 206 GLY A O 1
ATOM 1651 N N . ASN A 1 207 ? -15.875 23.703 9.305 1 68.19 207 ASN A N 1
ATOM 1652 C CA . ASN A 1 207 ? -17.328 23.844 9.352 1 68.19 207 ASN A CA 1
ATOM 1653 C C . ASN A 1 207 ? -17.922 23.031 10.5 1 68.19 207 ASN A C 1
ATOM 1655 O O . ASN A 1 207 ? -18.953 23.422 11.055 1 68.19 207 ASN A O 1
ATOM 1659 N N . SER A 1 208 ? -17.359 21.891 10.758 1 56.94 208 SER A N 1
ATOM 1660 C CA . SER A 1 208 ? -17.891 21.062 11.836 1 56.94 208 SER A CA 1
ATOM 1661 C C . SER A 1 208 ? -17.672 21.719 13.195 1 56.94 208 SER A C 1
ATOM 1663 O O . SER A 1 208 ? -18.531 21.641 14.086 1 56.94 208 SER A O 1
ATOM 1665 N N . ALA A 1 209 ? -16.516 22.453 13.383 1 52.06 209 ALA A N 1
ATOM 1666 C CA . ALA A 1 209 ? -16.297 23.203 14.617 1 52.06 209 ALA A CA 1
ATOM 1667 C C . ALA A 1 209 ? -17.312 24.328 14.758 1 52.06 209 ALA A C 1
ATOM 1669 O O . ALA A 1 209 ? -17.812 24.594 15.859 1 52.06 209 ALA A O 1
ATOM 1670 N N . THR A 1 210 ? -17.719 24.859 13.656 1 44.88 210 THR A N 1
ATOM 1671 C CA . THR A 1 210 ? -18.703 25.938 13.727 1 44.88 210 THR A CA 1
ATOM 1672 C C . THR A 1 210 ? -20.109 25.391 13.914 1 44.88 210 THR A C 1
ATOM 1674 O O . THR A 1 210 ? -20.938 26.016 14.562 1 44.88 210 THR A O 1
ATOM 1677 N N . ALA A 1 211 ? -20.328 24.203 13.422 1 49.94 211 ALA A N 1
ATOM 1678 C CA . ALA A 1 211 ? -21.672 23.641 13.602 1 49.94 211 ALA A CA 1
ATOM 1679 C C . ALA A 1 211 ? -21.891 23.203 15.047 1 49.94 211 ALA A C 1
ATOM 1681 O O . ALA A 1 211 ? -22.984 23.391 15.586 1 49.94 211 ALA A O 1
ATOM 1682 N N . ASP A 1 212 ? -20.969 22.625 15.602 1 43.62 212 ASP A N 1
ATOM 1683 C CA . ASP A 1 212 ? -21.078 22.266 17.016 1 43.62 212 ASP A CA 1
ATOM 1684 C C . ASP A 1 212 ? -21.188 23.5 17.891 1 43.62 212 ASP A C 1
ATOM 1686 O O . ASP A 1 212 ? -21.922 23.5 18.891 1 43.62 212 ASP A O 1
ATOM 1690 N N . ALA A 1 213 ? -20.531 24.547 17.453 1 46.06 213 ALA A N 1
ATOM 1691 C CA . ALA A 1 213 ? -20.688 25.766 18.219 1 46.06 213 ALA A CA 1
ATOM 1692 C C . ALA A 1 213 ? -22.109 26.328 18.094 1 46.06 213 ALA A C 1
ATOM 1694 O O . ALA A 1 213 ? -22.656 26.844 19.062 1 46.06 213 ALA A O 1
ATOM 1695 N N . ASN A 1 214 ? -22.625 26.062 17 1 43.44 214 ASN A N 1
ATOM 1696 C CA . ASN A 1 214 ? -23.969 26.609 16.844 1 43.44 214 ASN A CA 1
ATOM 1697 C C . ASN A 1 214 ? -25.016 25.703 17.484 1 43.44 214 ASN A C 1
ATOM 1699 O O . ASN A 1 214 ? -26.188 26.078 17.625 1 43.44 214 ASN A O 1
ATOM 1703 N N . GLN A 1 215 ? -24.719 24.5 17.641 1 37.62 215 GLN A N 1
ATOM 1704 C CA . GLN A 1 215 ? -25.688 23.641 18.297 1 37.62 215 GLN A CA 1
ATOM 1705 C C . GLN A 1 215 ? -25.562 23.719 19.812 1 37.62 215 GLN A C 1
ATOM 1707 O O . GLN A 1 215 ? -26.391 23.188 20.547 1 37.62 215 GLN A O 1
ATOM 1712 N N . SER A 1 216 ? -24.453 24.25 20.203 1 32.72 216 SER A N 1
ATOM 1713 C CA . SER A 1 216 ? -24.469 24.531 21.641 1 32.72 216 SER A CA 1
ATOM 1714 C C . SER A 1 216 ? -25.172 25.844 21.953 1 32.72 216 SER A C 1
ATOM 1716 O O . SER A 1 216 ? -25.094 26.781 21.156 1 32.72 216 SER A O 1
ATOM 1718 N N . MET B 1 1 ? -49.188 13.734 57.031 1 26.38 1 MET B N 1
ATOM 1719 C CA . MET B 1 1 ? -48.875 12.414 56.469 1 26.38 1 MET B CA 1
ATOM 1720 C C . MET B 1 1 ? -48.25 12.523 55.094 1 26.38 1 MET B C 1
ATOM 1722 O O . MET B 1 1 ? -48.906 13 54.156 1 26.38 1 MET B O 1
ATOM 1726 N N . LYS B 1 2 ? -46.812 12.68 54.969 1 34 2 LYS B N 1
ATOM 1727 C CA . LYS B 1 2 ? -45.875 13.078 53.906 1 34 2 LYS B CA 1
ATOM 1728 C C . LYS B 1 2 ? -45.812 12.016 52.812 1 34 2 LYS B C 1
ATOM 1730 O O . LYS B 1 2 ? -45.75 10.82 53.125 1 34 2 LYS B O 1
ATOM 1735 N N . LYS B 1 3 ? -46.281 12.266 51.562 1 30.33 3 LYS B N 1
ATOM 1736 C CA . LYS B 1 3 ? -46.312 11.641 50.25 1 30.33 3 LYS B CA 1
ATOM 1737 C C . LYS B 1 3 ? -44.906 11.188 49.844 1 30.33 3 LYS B C 1
ATOM 1739 O O . LYS B 1 3 ? -44.188 11.906 49.125 1 30.33 3 LYS B O 1
ATOM 1744 N N . LYS B 1 4 ? -44.031 10.586 50.75 1 37.56 4 LYS B N 1
ATOM 1745 C CA . LYS B 1 4 ? -42.688 10.242 50.344 1 37.56 4 LYS B CA 1
ATOM 1746 C C . LYS B 1 4 ? -42.688 9.086 49.375 1 37.56 4 LYS B C 1
ATOM 1748 O O . LYS B 1 4 ? -41.688 8.359 49.25 1 37.56 4 LYS B O 1
ATOM 1753 N N . GLY B 1 5 ? -43.812 8.852 48.625 1 28.8 5 GLY B N 1
ATOM 1754 C CA . GLY B 1 5 ? -43.875 7.523 48.031 1 28.8 5 GLY B CA 1
ATOM 1755 C C . GLY B 1 5 ? -42.688 7.211 47.125 1 28.8 5 GLY B C 1
ATOM 1756 O O . GLY B 1 5 ? -41.688 6.652 47.594 1 28.8 5 GLY B O 1
ATOM 1757 N N . CYS B 1 6 ? -42.906 6.867 45.781 1 30.64 6 CYS B N 1
ATOM 1758 C CA . CYS B 1 6 ? -42.531 5.801 44.844 1 30.64 6 CYS B CA 1
ATOM 1759 C C . CYS B 1 6 ? -41.281 6.168 44.031 1 30.64 6 CYS B C 1
ATOM 1761 O O . CYS B 1 6 ? -41.375 6.406 42.844 1 30.64 6 CYS B O 1
ATOM 1763 N N . LEU B 1 7 ? -40.406 7.062 44.5 1 32.69 7 LEU B N 1
ATOM 1764 C CA . LEU B 1 7 ? -39.281 7.445 43.625 1 32.69 7 LEU B CA 1
ATOM 1765 C C . LEU B 1 7 ? -38.344 6.277 43.406 1 32.69 7 LEU B C 1
ATOM 1767 O O . LEU B 1 7 ? -37.344 6.402 42.719 1 32.69 7 LEU B O 1
ATOM 1771 N N . GLY B 1 8 ? -38.5 5.109 44.156 1 34.09 8 GLY B N 1
ATOM 1772 C CA . GLY B 1 8 ? -37.469 4.074 44.125 1 34.09 8 GLY B CA 1
ATOM 1773 C C . GLY B 1 8 ? -37.438 3.344 42.812 1 34.09 8 GLY B C 1
ATOM 1774 O O . GLY B 1 8 ? -36.5 2.582 42.531 1 34.09 8 GLY B O 1
ATOM 1775 N N . CYS B 1 9 ? -38.594 3.234 42.094 1 31.39 9 CYS B N 1
ATOM 1776 C CA . CYS B 1 9 ? -38.688 2.254 41 1 31.39 9 CYS B CA 1
ATOM 1777 C C . CYS B 1 9 ? -37.844 2.684 39.812 1 31.39 9 CYS B C 1
ATOM 1779 O O . CYS B 1 9 ? -37.781 1.964 38.812 1 31.39 9 CYS B O 1
ATOM 1781 N N . LEU B 1 10 ? -37.625 4.02 39.625 1 34.88 10 LEU B N 1
ATOM 1782 C CA . LEU B 1 10 ? -36.969 4.406 38.375 1 34.88 10 LEU B CA 1
ATOM 1783 C C . LEU B 1 10 ? -35.531 3.92 38.312 1 34.88 10 LEU B C 1
ATOM 1785 O O . LEU B 1 10 ? -34.938 3.848 37.25 1 34.88 10 LEU B O 1
ATOM 1789 N N . GLY B 1 11 ? -34.938 3.623 39.5 1 34.59 11 GLY B N 1
ATOM 1790 C CA . GLY B 1 11 ? -33.531 3.244 39.469 1 34.59 11 GLY B CA 1
ATOM 1791 C C . GLY B 1 11 ? -33.312 1.869 38.875 1 34.59 11 GLY B C 1
ATOM 1792 O O . GLY B 1 11 ? -32.219 1.566 38.406 1 34.59 11 GLY B O 1
ATOM 1793 N N . PHE B 1 12 ? -34.25 0.931 39.125 1 35.06 12 PHE B N 1
ATOM 1794 C CA . PHE B 1 12 ? -34.031 -0.457 38.719 1 35.06 12 PHE B CA 1
ATOM 1795 C C . PHE B 1 12 ? -33.969 -0.599 37.219 1 35.06 12 PHE B C 1
ATOM 1797 O O . PHE B 1 12 ? -33.375 -1.526 36.688 1 35.06 12 PHE B O 1
ATOM 1804 N N . LEU B 1 13 ? -34.75 0.226 36.469 1 33.66 13 LEU B N 1
ATOM 1805 C CA . LEU B 1 13 ? -34.812 0.012 35.031 1 33.66 13 LEU B CA 1
ATOM 1806 C C . LEU B 1 13 ? -33.469 0.331 34.375 1 33.66 13 LEU B C 1
ATOM 1808 O O . LEU B 1 13 ? -33.094 -0.272 33.375 1 33.66 13 LEU B O 1
ATOM 1812 N N . LEU B 1 14 ? -32.719 1.311 34.969 1 35.81 14 LEU B N 1
ATOM 1813 C CA . LEU B 1 14 ? -31.469 1.671 34.281 1 35.81 14 LEU B CA 1
ATOM 1814 C C . LEU B 1 14 ? -30.438 0.562 34.438 1 35.81 14 LEU B C 1
ATOM 1816 O O . LEU B 1 14 ? -29.547 0.427 33.594 1 35.81 14 LEU B O 1
ATOM 1820 N N . SER B 1 15 ? -30.516 -0.271 35.5 1 39.03 15 SER B N 1
ATOM 1821 C CA . SER B 1 15 ? -29.531 -1.331 35.688 1 39.03 15 SER B CA 1
ATOM 1822 C C . SER B 1 15 ? -29.734 -2.447 34.656 1 39.03 15 SER B C 1
ATOM 1824 O O . SER B 1 15 ? -28.766 -3.07 34.219 1 39.03 15 SER B O 1
ATOM 1826 N N . PHE B 1 16 ? -31 -2.725 34.281 1 37.53 16 PHE B N 1
ATOM 1827 C CA . PHE B 1 16 ? -31.219 -3.838 33.375 1 37.53 16 PHE B CA 1
ATOM 1828 C C . PHE B 1 16 ? -30.672 -3.525 32 1 37.53 16 PHE B C 1
ATOM 1830 O O . PHE B 1 16 ? -30.266 -4.43 31.266 1 37.53 16 PHE B O 1
ATOM 1837 N N . GLY B 1 17 ? -30.672 -2.25 31.578 1 32.75 17 GLY B N 1
ATOM 1838 C CA . GLY B 1 17 ? -30.203 -1.95 30.234 1 32.75 17 GLY B CA 1
ATOM 1839 C C . GLY B 1 17 ? -28.719 -2.166 30.062 1 32.75 17 GLY B C 1
ATOM 1840 O O . GLY B 1 17 ? -28.266 -2.574 28.984 1 32.75 17 GLY B O 1
ATOM 1841 N N . ILE B 1 18 ? -27.969 -1.827 31.078 1 38.5 18 ILE B N 1
ATOM 1842 C CA . ILE B 1 18 ? -26.516 -2.008 30.984 1 38.5 18 ILE B CA 1
ATOM 1843 C C . ILE B 1 18 ? -26.188 -3.496 30.969 1 38.5 18 ILE B C 1
ATOM 1845 O O . ILE B 1 18 ? -25.328 -3.938 30.219 1 38.5 18 ILE B O 1
ATOM 1849 N N . ILE B 1 19 ? -26.891 -4.391 31.703 1 39.56 19 ILE B N 1
ATOM 1850 C CA . ILE B 1 19 ? -26.625 -5.824 31.672 1 39.56 19 ILE B CA 1
ATOM 1851 C C . ILE B 1 19 ? -26.969 -6.383 30.297 1 39.56 19 ILE B C 1
ATOM 1853 O O . ILE B 1 19 ? -26.234 -7.227 29.766 1 39.56 19 ILE B O 1
ATOM 1857 N N . PHE B 1 20 ? -28 -5.91 29.641 1 33.94 20 PHE B N 1
ATOM 1858 C CA . PHE B 1 20 ? -28.328 -6.43 28.312 1 33.94 20 PHE B CA 1
ATOM 1859 C C . PHE B 1 20 ? -27.25 -6.039 27.297 1 33.94 20 PHE B C 1
ATOM 1861 O O . PHE B 1 20 ? -26.844 -6.852 26.469 1 33.94 20 PHE B O 1
ATOM 1868 N N . LEU B 1 21 ? -26.688 -4.82 27.328 1 33.91 21 LEU B N 1
ATOM 1869 C CA . LEU B 1 21 ? -25.656 -4.461 26.375 1 33.91 21 LEU B CA 1
ATOM 1870 C C . LEU B 1 21 ? -24.375 -5.25 26.625 1 33.91 21 LEU B C 1
ATOM 1872 O O . LEU B 1 21 ? -23.703 -5.672 25.688 1 33.91 21 LEU B O 1
ATOM 1876 N N . ILE B 1 22 ? -24 -5.594 27.828 1 37.03 22 ILE B N 1
ATOM 1877 C CA . ILE B 1 22 ? -22.859 -6.457 28.125 1 37.03 22 ILE B CA 1
ATOM 1878 C C . ILE B 1 22 ? -23.141 -7.875 27.641 1 37.03 22 ILE B C 1
ATOM 1880 O O . ILE B 1 22 ? -22.281 -8.523 27.062 1 37.03 22 ILE B O 1
ATOM 1884 N N . ALA B 1 23 ? -24.359 -8.461 27.859 1 36.78 23 ALA B N 1
ATOM 1885 C CA . ALA B 1 23 ? -24.656 -9.82 27.406 1 36.78 23 ALA B CA 1
ATOM 1886 C C . ALA B 1 23 ? -24.609 -9.906 25.891 1 36.78 23 ALA B C 1
ATOM 1888 O O . ALA B 1 23 ? -24.125 -10.906 25.344 1 36.78 23 ALA B O 1
ATOM 1889 N N . LEU B 1 24 ? -25.031 -8.883 25.078 1 34.06 24 LEU B N 1
ATOM 1890 C CA . LEU B 1 24 ? -24.969 -8.984 23.625 1 34.06 24 LEU B CA 1
ATOM 1891 C C . LEU B 1 24 ? -23.516 -8.961 23.141 1 34.06 24 LEU B C 1
ATOM 1893 O O . LEU B 1 24 ? -23.156 -9.711 22.234 1 34.06 24 LEU B O 1
ATOM 1897 N N . VAL B 1 25 ? -22.625 -8.125 23.641 1 35.22 25 VAL B N 1
ATOM 1898 C CA . VAL B 1 25 ? -21.219 -8.188 23.281 1 35.22 25 VAL B CA 1
ATOM 1899 C C . VAL B 1 25 ? -20.641 -9.539 23.703 1 35.22 25 VAL B C 1
ATOM 1901 O O . VAL B 1 25 ? -19.812 -10.117 22.984 1 35.22 25 VAL B O 1
ATOM 1904 N N . PHE B 1 26 ? -20.953 -10.148 24.797 1 36.53 26 PHE B N 1
ATOM 1905 C CA . PHE B 1 26 ? -20.531 -11.477 25.219 1 36.53 26 PHE B CA 1
ATOM 1906 C C . PHE B 1 26 ? -21.062 -12.547 24.281 1 36.53 26 PHE B C 1
ATOM 1908 O O . PHE B 1 26 ? -20.406 -13.57 24.062 1 36.53 26 PHE B O 1
ATOM 1915 N N . LEU B 1 27 ? -22.359 -12.539 23.938 1 33.5 27 LEU B N 1
ATOM 1916 C CA . LEU B 1 27 ? -22.875 -13.562 23.031 1 33.5 27 LEU B CA 1
ATOM 1917 C C . LEU B 1 27 ? -22.141 -13.516 21.688 1 33.5 27 LEU B C 1
ATOM 1919 O O . LEU B 1 27 ? -22.016 -14.539 21.016 1 33.5 27 LEU B O 1
ATOM 1923 N N . VAL B 1 28 ? -21.875 -12.344 21.109 1 38.34 28 VAL B N 1
ATOM 1924 C CA . VAL B 1 28 ? -21.125 -12.289 19.859 1 38.34 28 VAL B CA 1
ATOM 1925 C C . VAL B 1 28 ? -19.672 -12.703 20.109 1 38.34 28 VAL B C 1
ATOM 1927 O O . VAL B 1 28 ? -18.938 -13.008 19.156 1 38.34 28 VAL B O 1
ATOM 1930 N N . THR B 1 29 ? -19.062 -12.578 21.234 1 35.97 29 THR B N 1
ATOM 1931 C CA . THR B 1 29 ? -17.719 -13.047 21.594 1 35.97 29 THR B CA 1
ATOM 1932 C C . THR B 1 29 ? -17.672 -14.57 21.625 1 35.97 29 THR B C 1
ATOM 1934 O O . THR B 1 29 ? -16.672 -15.148 22.047 1 35.97 29 THR B O 1
ATOM 1937 N N . ARG B 1 30 ? -18.656 -15.25 21.781 1 38.62 30 ARG B N 1
ATOM 1938 C CA . ARG B 1 30 ? -18.312 -16.672 21.672 1 38.62 30 ARG B CA 1
ATOM 1939 C C . ARG B 1 30 ? -17.391 -16.922 20.484 1 38.62 30 ARG B C 1
ATOM 1941 O O . ARG B 1 30 ? -17.766 -16.641 19.344 1 38.62 30 ARG B O 1
ATOM 1948 N N . ASP B 1 31 ? -15.945 -16.953 20.672 1 47.25 31 ASP B N 1
ATOM 1949 C CA . ASP B 1 31 ? -14.641 -16.984 20.016 1 47.25 31 ASP B CA 1
ATOM 1950 C C . ASP B 1 31 ? -14.727 -17.672 18.656 1 47.25 31 ASP B C 1
ATOM 1952 O O . ASP B 1 31 ? -14.195 -17.156 17.656 1 47.25 31 ASP B O 1
ATOM 1956 N N . GLY B 1 32 ? -15.266 -18.984 18.562 1 52.12 32 GLY B N 1
ATOM 1957 C CA . GLY B 1 32 ? -15.328 -19.859 17.406 1 52.12 32 GLY B CA 1
ATOM 1958 C C . GLY B 1 32 ? -16.312 -19.391 16.344 1 52.12 32 GLY B C 1
ATOM 1959 O O . GLY B 1 32 ? -16.109 -19.609 15.156 1 52.12 32 GLY B O 1
ATOM 1960 N N . GLY B 1 33 ? -17.344 -18.719 16.766 1 51.41 33 GLY B N 1
ATOM 1961 C CA . GLY B 1 33 ? -18.406 -18.328 15.852 1 51.41 33 GLY B CA 1
ATOM 1962 C C . GLY B 1 33 ? -18.078 -17.094 15.039 1 51.41 33 GLY B C 1
ATOM 1963 O O . GLY B 1 33 ? -18.312 -17.062 13.828 1 51.41 33 GLY B O 1
ATOM 1964 N N . THR B 1 34 ? -17.562 -16.094 15.719 1 63.53 34 THR B N 1
ATOM 1965 C CA . THR B 1 34 ? -17.188 -14.867 15.023 1 63.53 34 THR B CA 1
ATOM 1966 C C . THR B 1 34 ? -16.109 -15.156 13.984 1 63.53 34 THR B C 1
ATOM 1968 O O . THR B 1 34 ? -16.141 -14.609 12.875 1 63.53 34 THR B O 1
ATOM 1971 N N . ASP B 1 35 ? -15.242 -16.031 14.398 1 71.69 35 ASP B N 1
ATOM 1972 C CA . ASP B 1 35 ? -14.18 -16.375 13.453 1 71.69 35 ASP B CA 1
ATOM 1973 C C . ASP B 1 35 ? -14.75 -17.094 12.234 1 71.69 35 ASP B C 1
ATOM 1975 O O . ASP B 1 35 ? -14.312 -16.859 11.109 1 71.69 35 ASP B O 1
ATOM 1979 N N . LYS B 1 36 ? -15.695 -17.969 12.555 1 78.38 36 LYS B N 1
ATOM 1980 C CA . LYS B 1 36 ? -16.297 -18.703 11.445 1 78.38 36 LYS B CA 1
ATOM 1981 C C . LYS B 1 36 ? -17.078 -17.766 10.523 1 78.38 36 LYS B C 1
ATOM 1983 O O . LYS B 1 36 ? -17.016 -17.906 9.305 1 78.38 36 LYS B O 1
ATOM 1988 N N . LEU B 1 37 ? -17.797 -16.906 11.109 1 82.75 37 LEU B N 1
ATOM 1989 C CA . LEU B 1 37 ? -18.562 -15.945 10.328 1 82.75 37 LEU B CA 1
ATOM 1990 C C . LEU B 1 37 ? -17.641 -15.07 9.492 1 82.75 37 LEU B C 1
ATOM 1992 O O . LEU B 1 37 ? -17.906 -14.836 8.305 1 82.75 37 LEU B O 1
ATOM 1996 N N . MET B 1 38 ? -16.625 -14.609 10.078 1 81 38 MET B N 1
ATOM 1997 C CA . MET B 1 38 ? -15.656 -13.773 9.359 1 81 38 MET B CA 1
ATOM 1998 C C . MET B 1 38 ? -15.031 -14.539 8.195 1 81 38 MET B C 1
ATOM 2000 O O . MET B 1 38 ? -14.852 -13.992 7.109 1 81 38 MET B O 1
ATOM 2004 N N . SER B 1 39 ? -14.742 -15.766 8.484 1 88.06 39 SER B N 1
ATOM 2005 C CA . SER B 1 39 ? -14.156 -16.594 7.438 1 88.06 39 SER B CA 1
ATOM 2006 C C . SER B 1 39 ? -15.125 -16.781 6.27 1 88.06 39 SER B C 1
ATOM 2008 O O . SER B 1 39 ? -14.711 -16.75 5.105 1 88.06 39 SER B O 1
ATOM 2010 N N . LYS B 1 40 ? -16.344 -16.953 6.574 1 91.06 40 LYS B N 1
ATOM 2011 C CA . LYS B 1 40 ? -17.344 -17.141 5.527 1 91.06 40 LYS B CA 1
ATOM 2012 C C . LYS B 1 40 ? -17.516 -15.867 4.703 1 91.06 40 LYS B C 1
ATOM 2014 O O . LYS B 1 40 ? -17.75 -15.93 3.496 1 91.06 40 LYS B O 1
ATOM 2019 N N . LEU B 1 41 ? -17.438 -14.766 5.344 1 89.88 41 LEU B N 1
ATOM 2020 C CA . LEU B 1 41 ? -17.531 -13.492 4.645 1 89.88 41 LEU B CA 1
ATOM 2021 C C . LEU B 1 41 ? -16.359 -13.297 3.705 1 89.88 41 LEU B C 1
ATOM 2023 O O . LEU B 1 41 ? -16.516 -12.828 2.574 1 89.88 41 LEU B O 1
ATOM 2027 N N . VAL B 1 42 ? -15.227 -13.633 4.18 1 91.12 42 VAL B N 1
ATOM 2028 C CA . VAL B 1 42 ? -14.023 -13.523 3.357 1 91.12 42 VAL B CA 1
ATOM 2029 C C . VAL B 1 42 ? -14.125 -14.477 2.17 1 91.12 42 VAL B C 1
ATOM 2031 O O . VAL B 1 42 ? -13.828 -14.102 1.033 1 91.12 42 VAL B O 1
ATOM 2034 N N . GLU B 1 43 ? -14.523 -15.688 2.455 1 95.12 43 GLU B N 1
ATOM 2035 C CA . GLU B 1 43 ? -14.719 -16.672 1.396 1 95.12 43 GLU B CA 1
ATOM 2036 C C . GLU B 1 43 ? -15.641 -16.125 0.304 1 95.12 43 GLU B C 1
ATOM 2038 O O . GLU B 1 43 ? -15.328 -16.234 -0.884 1 95.12 43 GLU B O 1
ATOM 2043 N N . LYS B 1 44 ? -16.734 -15.562 0.751 1 94.44 44 LYS B N 1
ATOM 2044 C CA . LYS B 1 44 ? -17.703 -15.039 -0.206 1 94.44 44 LYS B CA 1
ATOM 2045 C C . LYS B 1 44 ? -17.094 -13.938 -1.065 1 94.44 44 LYS B C 1
ATOM 2047 O O . LYS B 1 44 ? -17.219 -13.945 -2.291 1 94.44 44 LYS B O 1
ATOM 2052 N N . ARG B 1 45 ? -16.391 -13.039 -0.505 1 92.44 45 ARG B N 1
ATOM 2053 C CA . ARG B 1 45 ? -15.781 -11.938 -1.241 1 92.44 45 ARG B CA 1
ATOM 2054 C C . ARG B 1 45 ? -14.766 -12.453 -2.252 1 92.44 45 ARG B C 1
ATOM 2056 O O . ARG B 1 45 ? -14.773 -12.039 -3.414 1 92.44 45 ARG B O 1
ATOM 2063 N N . LEU B 1 46 ? -13.984 -13.336 -1.812 1 96.19 46 LEU B N 1
ATOM 2064 C CA . LEU B 1 46 ? -12.898 -13.805 -2.674 1 96.19 46 LEU B CA 1
ATOM 2065 C C . LEU B 1 46 ? -13.445 -14.648 -3.824 1 96.19 46 LEU B C 1
ATOM 2067 O O . LEU B 1 46 ? -13 -14.516 -4.965 1 96.19 46 LEU B O 1
ATOM 2071 N N . THR B 1 47 ? -14.359 -15.484 -3.518 1 96.12 47 THR B N 1
ATOM 2072 C CA . THR B 1 47 ? -14.891 -16.344 -4.566 1 96.12 47 THR B CA 1
ATOM 2073 C C . THR B 1 47 ? -15.672 -15.531 -5.594 1 96.12 47 THR B C 1
ATOM 2075 O O . THR B 1 47 ? -15.727 -15.906 -6.77 1 96.12 47 THR B O 1
ATOM 2078 N N . GLU B 1 48 ? -16.203 -14.391 -5.203 1 96.31 48 GLU B N 1
ATOM 2079 C CA . GLU B 1 48 ? -16.875 -13.492 -6.141 1 96.31 48 GLU B CA 1
ATOM 2080 C C . GLU B 1 48 ? -15.875 -12.891 -7.129 1 96.31 48 GLU B C 1
ATOM 2082 O O . GLU B 1 48 ? -16.234 -12.602 -8.273 1 96.31 48 GLU B O 1
ATOM 2087 N N . TYR B 1 49 ? -14.648 -12.75 -6.711 1 97.5 49 TYR B N 1
ATOM 2088 C CA . TYR B 1 49 ? -13.625 -12.156 -7.559 1 97.5 49 TYR B CA 1
ATOM 2089 C C . TYR B 1 49 ? -12.953 -13.211 -8.43 1 97.5 49 TYR B C 1
ATOM 2091 O O . TYR B 1 49 ? -12.219 -12.883 -9.359 1 97.5 49 TYR B O 1
ATOM 2099 N N . GLN B 1 50 ? -13.188 -14.492 -8.227 1 97.75 50 GLN B N 1
ATOM 2100 C CA . GLN B 1 50 ? -12.469 -15.586 -8.875 1 97.75 50 GLN B CA 1
ATOM 2101 C C . GLN B 1 50 ? -12.57 -15.484 -10.398 1 97.75 50 GLN B C 1
ATOM 2103 O O . GLN B 1 50 ? -11.562 -15.578 -11.102 1 97.75 50 GLN B O 1
ATOM 2108 N N . PRO B 1 51 ? -13.773 -15.273 -10.977 1 98 51 PRO B N 1
ATOM 2109 C CA . PRO B 1 51 ? -13.852 -15.234 -12.438 1 98 51 PRO B CA 1
ATOM 2110 C C . PRO B 1 51 ? -13.016 -14.109 -13.039 1 98 51 PRO B C 1
ATOM 2112 O O . PRO B 1 51 ? -12.359 -14.297 -14.07 1 98 51 PRO B O 1
ATOM 2115 N N . LEU B 1 52 ? -13.031 -12.969 -12.375 1 98.06 52 LEU B N 1
ATOM 2116 C CA . LEU B 1 52 ? -12.266 -11.836 -12.891 1 98.06 52 LEU B CA 1
ATOM 2117 C C . LEU B 1 52 ? -10.766 -12.094 -12.766 1 98.06 52 LEU B C 1
ATOM 2119 O O . LEU B 1 52 ? -10 -11.82 -13.695 1 98.06 52 LEU B O 1
ATOM 2123 N N . VAL B 1 53 ? -10.359 -12.617 -11.664 1 98.38 53 VAL B N 1
ATOM 2124 C CA . VAL B 1 53 ? -8.953 -12.938 -11.453 1 98.38 53 VAL B CA 1
ATOM 2125 C C . VAL B 1 53 ? -8.492 -13.953 -12.492 1 98.38 53 VAL B C 1
ATOM 2127 O O . VAL B 1 53 ? -7.43 -13.805 -13.094 1 98.38 53 VAL B O 1
ATOM 2130 N N . GLU B 1 54 ? -9.273 -14.969 -12.664 1 98.12 54 GLU B N 1
ATOM 2131 C CA . GLU B 1 54 ? -8.961 -16.016 -13.625 1 98.12 54 GLU B CA 1
ATOM 2132 C C . GLU B 1 54 ? -8.844 -15.453 -15.039 1 98.12 54 GLU B C 1
ATOM 2134 O O . GLU B 1 54 ? -7.895 -15.773 -15.758 1 98.12 54 GLU B O 1
ATOM 2139 N N . SER B 1 55 ? -9.797 -14.633 -15.383 1 98.25 55 SER B N 1
ATOM 2140 C CA . SER B 1 55 ? -9.797 -14.047 -16.719 1 98.25 55 SER B CA 1
ATOM 2141 C C . SER B 1 55 ? -8.562 -13.172 -16.938 1 98.25 55 SER B C 1
ATOM 2143 O O . SER B 1 55 ? -7.965 -13.195 -18.016 1 98.25 55 SER B O 1
ATOM 2145 N N . GLU B 1 56 ? -8.211 -12.406 -16 1 96.94 56 GLU B N 1
ATOM 2146 C CA . GLU B 1 56 ? -7.035 -11.547 -16.109 1 96.94 56 GLU B CA 1
ATOM 2147 C C . GLU B 1 56 ? -5.754 -12.375 -16.219 1 96.94 56 GLU B C 1
ATOM 2149 O O . GLU B 1 56 ? -4.871 -12.062 -17.016 1 96.94 56 GLU B O 1
ATOM 2154 N N . LEU B 1 57 ? -5.66 -13.406 -15.469 1 97.94 57 LEU B N 1
ATOM 2155 C CA . LEU B 1 57 ? -4.477 -14.258 -15.484 1 97.94 57 LEU B CA 1
ATOM 2156 C C . LEU B 1 57 ? -4.363 -15.008 -16.812 1 97.94 57 LEU B C 1
ATOM 2158 O O . LEU B 1 57 ? -3.258 -15.266 -17.297 1 97.94 57 LEU B O 1
ATOM 2162 N N . GLU B 1 58 ? -5.461 -15.344 -17.312 1 97.94 58 GLU B N 1
ATOM 2163 C CA . GLU B 1 58 ? -5.488 -16.062 -18.578 1 97.94 58 GLU B CA 1
ATOM 2164 C C . GLU B 1 58 ? -4.824 -15.258 -19.688 1 97.94 58 GLU B C 1
ATOM 2166 O O . GLU B 1 58 ? -4.188 -15.828 -20.578 1 97.94 58 GLU B O 1
ATOM 2171 N N . LYS B 1 59 ? -4.957 -13.992 -19.641 1 96.5 59 LYS B N 1
ATOM 2172 C CA . LYS B 1 59 ? -4.34 -13.125 -20.641 1 96.5 59 LYS B CA 1
ATOM 2173 C C . LYS B 1 59 ? -2.832 -13.344 -20.703 1 96.5 59 LYS B C 1
ATOM 2175 O O . LYS B 1 59 ? -2.205 -13.094 -21.734 1 96.5 59 LYS B O 1
ATOM 2180 N N . TYR B 1 60 ? -2.283 -13.828 -19.641 1 95.94 60 TYR B N 1
ATOM 2181 C CA . TYR B 1 60 ? -0.84 -14.023 -19.562 1 95.94 60 TYR B CA 1
ATOM 2182 C C . TYR B 1 60 ? -0.483 -15.5 -19.594 1 95.94 60 TYR B C 1
ATOM 2184 O O . TYR B 1 60 ? 0.677 -15.875 -19.406 1 95.94 60 TYR B O 1
ATOM 2192 N N . GLY B 1 61 ? -1.46 -16.328 -19.75 1 97.25 61 GLY B N 1
ATOM 2193 C CA . GLY B 1 61 ? -1.222 -17.766 -19.75 1 97.25 61 GLY B CA 1
ATOM 2194 C C . GLY B 1 61 ? -0.938 -18.312 -18.359 1 97.25 61 GLY B C 1
ATOM 2195 O O . GLY B 1 61 ? -0.262 -19.328 -18.219 1 97.25 61 GLY B O 1
ATOM 2196 N N . LEU B 1 62 ? -1.459 -17.641 -17.297 1 97.94 62 LEU B N 1
ATOM 2197 C CA . LEU B 1 62 ? -1.147 -18 -15.914 1 97.94 62 LEU B CA 1
ATOM 2198 C C . LEU B 1 62 ? -2.418 -18.344 -15.141 1 97.94 62 LEU B C 1
ATOM 2200 O O . LEU B 1 62 ? -2.514 -18.062 -13.945 1 97.94 62 LEU B O 1
ATOM 2204 N N . LYS B 1 63 ? -3.371 -18.922 -15.836 1 97.44 63 LYS B N 1
ATOM 2205 C CA . LYS B 1 63 ? -4.668 -19.234 -15.242 1 97.44 63 LYS B CA 1
ATOM 2206 C C . LYS B 1 63 ? -4.508 -20.125 -14.016 1 97.44 63 LYS B C 1
ATOM 2208 O O . LYS B 1 63 ? -5.262 -20 -13.047 1 97.44 63 LYS B O 1
ATOM 2213 N N . ASP B 1 64 ? -3.496 -20.953 -13.984 1 97.19 64 ASP B N 1
ATOM 2214 C CA . ASP B 1 64 ? -3.305 -21.938 -12.914 1 97.19 64 ASP B CA 1
ATOM 2215 C C . ASP B 1 64 ? -2.908 -21.25 -11.609 1 97.19 64 ASP B C 1
ATOM 2217 O O . ASP B 1 64 ? -2.973 -21.859 -10.539 1 97.19 64 ASP B O 1
ATOM 2221 N N . TYR B 1 65 ? -2.604 -19.984 -11.68 1 98.31 65 TYR B N 1
ATOM 2222 C CA . TYR B 1 65 ? -2.178 -19.266 -10.484 1 98.31 65 TYR B CA 1
ATOM 2223 C C . TYR B 1 65 ? -3.348 -18.516 -9.844 1 98.31 65 TYR B C 1
ATOM 2225 O O . TYR B 1 65 ? -3.16 -17.734 -8.914 1 98.31 65 TYR B O 1
ATOM 2233 N N . THR B 1 66 ? -4.566 -18.766 -10.266 1 98.44 66 THR B N 1
ATOM 2234 C CA . THR B 1 66 ? -5.75 -18.094 -9.75 1 98.44 66 THR B CA 1
ATOM 2235 C C . THR B 1 66 ? -5.848 -18.266 -8.234 1 98.44 66 THR B C 1
ATOM 2237 O O . THR B 1 66 ? -6.008 -17.281 -7.504 1 98.44 66 THR B O 1
ATOM 2240 N N . PRO B 1 67 ? -5.656 -19.516 -7.641 1 98.38 67 PRO B N 1
ATOM 2241 C CA . PRO B 1 67 ? -5.734 -19.625 -6.184 1 98.38 67 PRO B CA 1
ATOM 2242 C C . PRO B 1 67 ? -4.66 -18.812 -5.469 1 98.38 67 PRO B C 1
ATOM 2244 O O . PRO B 1 67 ? -4.906 -18.266 -4.391 1 98.38 67 PRO B O 1
ATOM 2247 N N . LEU B 1 68 ? -3.545 -18.719 -6.078 1 98.5 68 LEU B N 1
ATOM 2248 C CA . LEU B 1 68 ? -2.449 -17.969 -5.477 1 98.5 68 LEU B CA 1
ATOM 2249 C C . LEU B 1 68 ? -2.781 -16.484 -5.418 1 98.5 68 LEU B C 1
ATOM 2251 O O . LEU B 1 68 ? -2.559 -15.828 -4.395 1 98.5 68 LEU B O 1
ATOM 2255 N N . LEU B 1 69 ? -3.332 -15.922 -6.512 1 98.19 69 LEU B N 1
ATOM 2256 C CA . LEU B 1 69 ? -3.643 -14.492 -6.527 1 98.19 69 LEU B CA 1
ATOM 2257 C C . LEU B 1 69 ? -4.789 -14.18 -5.574 1 98.19 69 LEU B C 1
ATOM 2259 O O . LEU B 1 69 ? -4.809 -13.117 -4.949 1 98.19 69 LEU B O 1
ATOM 2263 N N . LEU B 1 70 ? -5.738 -15.094 -5.492 1 98.06 70 LEU B N 1
ATOM 2264 C CA . LEU B 1 70 ? -6.77 -14.922 -4.477 1 98.06 70 LEU B CA 1
ATOM 2265 C C . LEU B 1 70 ? -6.176 -15.008 -3.074 1 98.06 70 LEU B C 1
ATOM 2267 O O . LEU B 1 70 ? -6.629 -14.328 -2.156 1 98.06 70 LEU B O 1
ATOM 2271 N N . GLY B 1 71 ? -5.203 -15.898 -2.863 1 96.44 71 GLY B N 1
ATOM 2272 C CA . GLY B 1 71 ? -4.469 -15.953 -1.609 1 96.44 71 GLY B CA 1
ATOM 2273 C C . GLY B 1 71 ? -3.754 -14.656 -1.285 1 96.44 71 GLY B C 1
ATOM 2274 O O . GLY B 1 71 ? -3.744 -14.219 -0.133 1 96.44 71 GLY B O 1
ATOM 2275 N N . ILE B 1 72 ? -3.131 -14.023 -2.311 1 92.44 72 ILE B N 1
ATOM 2276 C CA . ILE B 1 72 ? -2.5 -12.719 -2.143 1 92.44 72 ILE B CA 1
ATOM 2277 C C . ILE B 1 72 ? -3.555 -11.68 -1.761 1 92.44 72 ILE B C 1
ATOM 2279 O O . ILE B 1 72 ? -3.359 -10.898 -0.824 1 92.44 72 ILE B O 1
ATOM 2283 N N . MET B 1 73 ? -4.711 -11.68 -2.453 1 91.38 73 MET B N 1
ATOM 2284 C CA . MET B 1 73 ? -5.797 -10.766 -2.113 1 91.38 73 MET B CA 1
ATOM 2285 C C . MET B 1 73 ? -6.246 -10.961 -0.669 1 91.38 73 MET B C 1
ATOM 2287 O O . MET B 1 73 ? -6.48 -9.992 0.053 1 91.38 73 MET B O 1
ATOM 2291 N N . TYR B 1 74 ? -6.32 -12.211 -0.291 1 91.44 74 TYR B N 1
ATOM 2292 C CA . TYR B 1 74 ? -6.672 -12.57 1.079 1 91.44 74 TYR B CA 1
ATOM 2293 C C . TYR B 1 74 ? -5.711 -11.93 2.072 1 91.44 74 TYR B C 1
ATOM 2295 O O . TYR B 1 74 ? -6.137 -11.328 3.062 1 91.44 74 TYR B O 1
ATOM 2303 N N . GLN B 1 75 ? -4.527 -12.008 1.796 1 86.06 75 GLN B N 1
ATOM 2304 C CA . GLN B 1 75 ? -3.502 -11.453 2.67 1 86.06 75 GLN B CA 1
ATOM 2305 C C . GLN B 1 75 ? -3.533 -9.922 2.656 1 86.06 75 GLN B C 1
ATOM 2307 O O . GLN B 1 75 ? -3.324 -9.281 3.688 1 86.06 75 GLN B O 1
ATOM 2312 N N . GLU B 1 76 ? -3.809 -9.328 1.441 1 79.19 76 GLU B N 1
ATOM 2313 C CA . GLU B 1 76 ? -3.701 -7.883 1.237 1 79.19 76 GLU B CA 1
ATOM 2314 C C . GLU B 1 76 ? -4.887 -7.148 1.855 1 79.19 76 GLU B C 1
ATOM 2316 O O . GLU B 1 76 ? -4.723 -6.086 2.453 1 79.19 76 GLU B O 1
ATOM 2321 N N . SER B 1 77 ? -6.137 -7.688 1.74 1 79.06 77 SER B N 1
ATOM 2322 C CA . SER B 1 77 ? -7.301 -6.883 2.104 1 79.06 77 SER B CA 1
ATOM 2323 C C . SER B 1 77 ? -8.453 -7.762 2.566 1 79.06 77 SER B C 1
ATOM 2325 O O . SER B 1 77 ? -9.516 -7.258 2.932 1 79.06 77 SER B O 1
ATOM 2327 N N . ASN B 1 78 ? -8.305 -9.078 2.504 1 85.12 78 ASN B N 1
ATOM 2328 C CA . ASN B 1 78 ? -9.43 -9.984 2.699 1 85.12 78 ASN B CA 1
ATOM 2329 C C . ASN B 1 78 ? -10.516 -9.75 1.655 1 85.12 78 ASN B C 1
ATOM 2331 O O . ASN B 1 78 ? -11.703 -9.984 1.92 1 85.12 78 ASN B O 1
ATOM 2335 N N . GLY B 1 79 ? -10.133 -9.125 0.539 1 86.06 79 GLY B N 1
ATOM 2336 C CA . GLY B 1 79 ? -11.07 -8.859 -0.538 1 86.06 79 GLY B CA 1
ATOM 2337 C C . GLY B 1 79 ? -11.891 -7.598 -0.315 1 86.06 79 GLY B C 1
ATOM 2338 O O . GLY B 1 79 ? -12.875 -7.355 -1.021 1 86.06 79 GLY B O 1
ATOM 2339 N N . ARG B 1 80 ? -11.461 -6.754 0.565 1 79.69 80 ARG B N 1
ATOM 2340 C CA . ARG B 1 80 ? -12.25 -5.586 0.939 1 79.69 80 ARG B CA 1
ATOM 2341 C C . ARG B 1 80 ? -11.789 -4.344 0.183 1 79.69 80 ARG B C 1
ATOM 2343 O O . ARG B 1 80 ? -10.68 -4.324 -0.365 1 79.69 80 ARG B O 1
ATOM 2350 N N . GLY B 1 81 ? -12.719 -3.328 0.122 1 78.12 81 GLY B N 1
ATOM 2351 C CA . GLY B 1 81 ? -12.359 -2.008 -0.369 1 78.12 81 GLY B CA 1
ATOM 2352 C C . GLY B 1 81 ? -12.328 -1.921 -1.883 1 78.12 81 GLY B C 1
ATOM 2353 O O . GLY B 1 81 ? -12.703 -2.873 -2.572 1 78.12 81 GLY B O 1
ATOM 2354 N N . ASN B 1 82 ? -11.867 -0.72 -2.314 1 78.62 82 ASN B N 1
ATOM 2355 C CA . ASN B 1 82 ? -11.82 -0.462 -3.75 1 78.6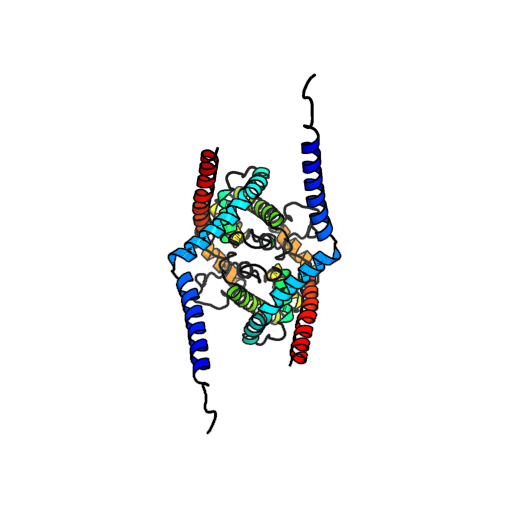2 82 ASN B CA 1
ATOM 2356 C C . ASN B 1 82 ? -10.539 -0.988 -4.379 1 78.62 82 ASN B C 1
ATOM 2358 O O . ASN B 1 82 ? -10.445 -1.117 -5.602 1 78.62 82 ASN B O 1
ATOM 2362 N N . ASP B 1 83 ? -9.555 -1.288 -3.533 1 80.19 83 ASP B N 1
ATOM 2363 C CA . ASP B 1 83 ? -8.266 -1.792 -3.996 1 80.19 83 ASP B CA 1
ATOM 2364 C C . ASP B 1 83 ? -7.922 -3.115 -3.316 1 80.19 83 ASP B C 1
ATOM 2366 O O . ASP B 1 83 ? -6.91 -3.215 -2.621 1 80.19 83 ASP B O 1
ATOM 2370 N N . PRO B 1 84 ? -8.656 -4.156 -3.672 1 84.06 84 PRO B N 1
ATOM 2371 C CA . PRO B 1 84 ? -8.523 -5.418 -2.934 1 84.06 84 PRO B CA 1
ATOM 2372 C C . PRO B 1 84 ? -7.156 -6.066 -3.119 1 84.06 84 PRO B C 1
ATOM 2374 O O . PRO B 1 84 ? -6.742 -6.887 -2.295 1 84.06 84 PRO B O 1
ATOM 2377 N N . MET B 1 85 ? -6.453 -5.688 -4.168 1 86.94 85 MET B N 1
ATOM 2378 C CA . MET B 1 85 ? -5.117 -6.238 -4.375 1 86.94 85 MET B CA 1
ATOM 2379 C C . MET B 1 85 ? -4.051 -5.289 -3.832 1 86.94 85 MET B C 1
ATOM 2381 O O . MET B 1 85 ? -2.855 -5.551 -3.967 1 86.94 85 MET B O 1
ATOM 2385 N N . GLN B 1 86 ? -4.574 -4.168 -3.35 1 79 86 GLN B N 1
ATOM 2386 C CA . GLN B 1 86 ? -3.674 -3.119 -2.885 1 79 86 GLN B CA 1
ATOM 2387 C C . GLN B 1 86 ? -2.672 -2.734 -3.969 1 79 86 GLN B C 1
ATOM 2389 O O . GLN B 1 86 ? -1.477 -2.607 -3.699 1 79 86 GLN B O 1
ATOM 2394 N N . SER B 1 87 ? -3.119 -2.682 -5.125 1 77.12 87 SER B N 1
ATOM 2395 C CA . SER B 1 87 ? -2.299 -2.486 -6.316 1 77.12 87 SER B CA 1
ATOM 2396 C C . SER B 1 87 ? -1.798 -1.048 -6.414 1 77.12 87 SER B C 1
ATOM 2398 O O . SER B 1 87 ? -0.819 -0.771 -7.109 1 77.12 87 SER B O 1
ATOM 2400 N N . SER B 1 88 ? -2.414 -0.203 -5.797 1 64.88 88 SER B N 1
ATOM 2401 C CA . SER B 1 88 ? -1.98 1.19 -5.82 1 64.88 88 SER B CA 1
ATOM 2402 C C . SER B 1 88 ? -0.553 1.332 -5.301 1 64.88 88 SER B C 1
ATOM 2404 O O . SER B 1 88 ? 0.225 2.133 -5.824 1 64.88 88 SER B O 1
ATOM 2406 N N . GLU B 1 89 ? -0.163 0.478 -4.406 1 58.03 89 GLU B N 1
ATOM 2407 C CA . GLU B 1 89 ? 1.158 0.56 -3.793 1 58.03 89 GLU B CA 1
ATOM 2408 C C . GLU B 1 89 ? 2.227 -0.051 -4.695 1 58.03 89 GLU B C 1
ATOM 2410 O O . GLU B 1 89 ? 3.375 0.397 -4.699 1 58.03 89 GLU B O 1
ATOM 2415 N N . SER B 1 90 ? 1.944 -1.207 -5.246 1 51.91 90 SER B N 1
ATOM 2416 C CA . SER B 1 90 ? 2.904 -1.991 -6.016 1 51.91 90 SER B CA 1
ATOM 2417 C C . SER B 1 90 ? 3.494 -1.175 -7.16 1 51.91 90 SER B C 1
ATOM 2419 O O . SER B 1 90 ? 4.574 -1.491 -7.664 1 51.91 90 SER B O 1
ATOM 2421 N N . ASN B 1 91 ? 2.785 -0.293 -7.641 1 47.28 91 ASN B N 1
ATOM 2422 C CA . ASN B 1 91 ? 3.266 0.478 -8.781 1 47.28 91 ASN B CA 1
ATOM 2423 C C . ASN B 1 91 ? 3.686 1.886 -8.375 1 47.28 91 ASN B C 1
ATOM 2425 O O . ASN B 1 91 ? 3.707 2.799 -9.203 1 47.28 91 ASN B O 1
ATOM 2429 N N . GLY B 1 92 ? 4.242 1.782 -7.117 1 44 92 GLY B N 1
ATOM 2430 C CA . GLY B 1 92 ? 4.523 3.154 -6.727 1 44 92 GLY B CA 1
ATOM 2431 C C . GLY B 1 92 ? 3.324 4.074 -6.863 1 44 92 GLY B C 1
ATOM 2432 O O . GLY B 1 92 ? 3.479 5.289 -6.992 1 44 92 GLY B O 1
ATOM 2433 N N . LEU B 1 93 ? 2.279 3.475 -7.262 1 43.38 93 LEU B N 1
ATOM 2434 C CA . LEU B 1 93 ? 1.052 4.242 -7.445 1 43.38 93 LEU B CA 1
ATOM 2435 C C . LEU B 1 93 ? 0.513 4.734 -6.109 1 43.38 93 LEU B C 1
ATOM 2437 O O . LEU B 1 93 ? 0.776 4.129 -5.066 1 43.38 93 LEU B O 1
ATOM 2441 N N . SER B 1 94 ? 0.179 5.98 -6.121 1 41.12 94 SER B N 1
ATOM 2442 C CA . SER B 1 94 ? -0.584 6.406 -4.953 1 41.12 94 SER B CA 1
ATOM 2443 C C . SER B 1 94 ? -1.771 5.48 -4.703 1 41.12 94 SER B C 1
ATOM 2445 O O . SER B 1 94 ? -2.352 4.938 -5.645 1 41.12 94 SER B O 1
ATOM 2447 N N . ARG B 1 95 ? -2.141 5.094 -3.471 1 44.38 95 ARG B N 1
ATOM 2448 C CA . ARG B 1 95 ? -3.338 4.43 -2.961 1 44.38 95 ARG B CA 1
ATOM 2449 C C . ARG B 1 95 ? -4.594 5.203 -3.344 1 44.38 95 ARG B C 1
ATOM 2451 O O . ARG B 1 95 ? -4.578 6.438 -3.402 1 44.38 95 ARG B O 1
ATOM 2458 N N . ASN B 1 96 ? -5.602 4.656 -4.07 1 49.09 96 ASN B N 1
ATOM 2459 C CA . ASN B 1 96 ? -6.914 5.199 -4.395 1 49.09 96 ASN B CA 1
ATOM 2460 C C . ASN B 1 96 ? -6.945 5.801 -5.797 1 49.09 96 ASN B C 1
ATOM 2462 O O . ASN B 1 96 ? -7.863 6.551 -6.133 1 49.09 96 ASN B O 1
ATOM 2466 N N . GLU B 1 97 ? -5.762 5.566 -6.496 1 58.06 97 GLU B N 1
ATOM 2467 C CA . GLU B 1 97 ? -6.043 5.832 -7.906 1 58.06 97 GLU B CA 1
ATOM 2468 C C . GLU B 1 97 ? -6.984 4.785 -8.492 1 58.06 97 GLU B C 1
ATOM 2470 O O . GLU B 1 97 ? -7.758 5.078 -9.398 1 58.06 97 GLU B O 1
ATOM 2475 N N . ILE B 1 98 ? -6.973 3.814 -7.621 1 68.12 98 ILE B N 1
ATOM 2476 C CA . ILE B 1 98 ? -7.863 2.74 -8.047 1 68.12 98 ILE B CA 1
ATOM 2477 C C . ILE B 1 98 ? -9.211 2.873 -7.332 1 68.12 98 ILE B C 1
ATOM 2479 O O . ILE B 1 98 ? -9.273 2.791 -6.102 1 68.12 98 ILE B O 1
ATOM 2483 N N . LYS B 1 99 ? -10.203 3.229 -8.102 1 69 99 LYS B N 1
ATOM 2484 C CA . LYS B 1 99 ? -11.523 3.5 -7.535 1 69 99 LYS B CA 1
ATOM 2485 C C . LYS B 1 99 ? -12.43 2.283 -7.652 1 69 99 LYS B C 1
ATOM 2487 O O . LYS B 1 99 ? -13.469 2.209 -6.988 1 69 99 LYS B O 1
ATOM 2492 N N . GLU B 1 100 ? -11.945 1.351 -8.438 1 80.56 100 GLU B N 1
ATOM 2493 C CA . GLU B 1 100 ? -12.781 0.181 -8.688 1 80.56 100 GLU B CA 1
ATOM 2494 C C . GLU B 1 100 ? -12 -1.112 -8.5 1 80.56 100 GLU B C 1
ATOM 2496 O O . GLU B 1 100 ? -10.859 -1.223 -8.945 1 80.56 100 GLU B O 1
ATOM 2501 N N . PRO B 1 101 ? -12.648 -2.055 -7.855 1 88.19 101 PRO B N 1
ATOM 2502 C CA . PRO B 1 101 ? -11.969 -3.326 -7.598 1 88.19 101 PRO B CA 1
ATOM 2503 C C . PRO B 1 101 ? -11.453 -3.99 -8.875 1 88.19 101 PRO B C 1
ATOM 2505 O O . PRO B 1 101 ? -10.406 -4.641 -8.859 1 88.19 101 PRO B O 1
ATOM 2508 N N . GLU B 1 102 ? -12.172 -3.787 -9.953 1 91.69 102 GLU B N 1
ATOM 2509 C CA . GLU B 1 102 ? -11.758 -4.387 -11.219 1 91.69 102 GLU B CA 1
ATOM 2510 C C . GLU B 1 102 ? -10.398 -3.855 -11.664 1 91.69 102 GLU B C 1
ATOM 2512 O O . GLU B 1 102 ? -9.547 -4.617 -12.133 1 91.69 102 GLU B O 1
ATOM 2517 N N . GLN B 1 103 ? -10.258 -2.586 -11.445 1 85.62 103 GLN B N 1
ATOM 2518 C CA . GLN B 1 103 ? -8.969 -1.984 -11.789 1 85.62 103 GLN B CA 1
ATOM 2519 C C . GLN B 1 103 ? -7.863 -2.492 -10.867 1 85.62 103 GLN B C 1
ATOM 2521 O O . GLN B 1 103 ? -6.73 -2.701 -11.305 1 85.62 103 GLN B O 1
ATOM 2526 N N . SER B 1 104 ? -8.18 -2.648 -9.641 1 85.69 104 SER B N 1
ATOM 2527 C CA . SER B 1 104 ? -7.242 -3.203 -8.672 1 85.69 104 SER B CA 1
ATOM 2528 C C . SER B 1 104 ? -6.766 -4.59 -9.094 1 85.69 104 SER B C 1
ATOM 2530 O O . SER B 1 104 ? -5.566 -4.875 -9.062 1 85.69 104 SER B O 1
ATOM 2532 N N . ILE B 1 105 ? -7.684 -5.414 -9.539 1 92.31 105 ILE B N 1
ATOM 2533 C CA . ILE B 1 105 ? -7.395 -6.797 -9.914 1 92.31 105 ILE B CA 1
ATOM 2534 C C . ILE B 1 105 ? -6.582 -6.824 -11.203 1 92.31 105 ILE B C 1
ATOM 2536 O O . ILE B 1 105 ? -5.59 -7.547 -11.305 1 92.31 105 ILE B O 1
ATOM 2540 N N . GLU B 1 106 ? -7 -5.988 -12.094 1 89.88 106 GLU B N 1
ATOM 2541 C CA . GLU B 1 106 ? -6.254 -5.902 -13.352 1 89.88 106 GLU B CA 1
ATOM 2542 C C . GLU B 1 106 ? -4.797 -5.512 -13.102 1 89.88 106 GLU B C 1
ATOM 2544 O O . GLU B 1 106 ? -3.881 -6.156 -13.609 1 89.88 106 GLU B O 1
ATOM 2549 N N . GLN B 1 107 ? -4.613 -4.543 -12.297 1 84.44 107 GLN B N 1
ATOM 2550 C CA . GLN B 1 107 ? -3.266 -4.055 -12.016 1 84.44 107 GLN B CA 1
ATOM 2551 C C . GLN B 1 107 ? -2.492 -5.043 -11.148 1 84.44 107 GLN B C 1
ATOM 2553 O O . GLN B 1 107 ? -1.287 -5.23 -11.336 1 84.44 107 GLN B O 1
ATOM 2558 N N . GLY B 1 108 ? -3.164 -5.613 -10.219 1 88.56 108 GLY B N 1
ATOM 2559 C CA . GLY B 1 108 ? -2.52 -6.609 -9.375 1 88.56 108 GLY B CA 1
ATOM 2560 C C . GLY B 1 108 ? -2.025 -7.812 -10.156 1 88.56 108 GLY B C 1
ATOM 2561 O O . GLY B 1 108 ? -0.907 -8.289 -9.938 1 88.56 108 GLY B O 1
ATOM 2562 N N . VAL B 1 109 ? -2.826 -8.297 -11.055 1 92.75 109 VAL B N 1
ATOM 2563 C CA . VAL B 1 109 ? -2.453 -9.43 -11.898 1 92.75 109 VAL B CA 1
ATOM 2564 C C . VAL B 1 109 ? -1.286 -9.039 -12.797 1 92.75 109 VAL B C 1
ATOM 2566 O O . VAL B 1 109 ? -0.34 -9.805 -12.977 1 92.75 109 VAL B O 1
ATOM 2569 N N . ALA B 1 110 ? -1.372 -7.855 -13.359 1 87.94 110 ALA B N 1
ATOM 2570 C CA . ALA B 1 110 ? -0.277 -7.379 -14.203 1 87.94 110 ALA B CA 1
ATOM 2571 C C . ALA B 1 110 ? 1.028 -7.309 -13.414 1 87.94 110 ALA B C 1
ATOM 2573 O O . ALA B 1 110 ? 2.084 -7.703 -13.914 1 87.94 110 ALA B O 1
ATOM 2574 N N . HIS B 1 111 ? 0.958 -6.801 -12.234 1 85.5 111 HIS B N 1
ATOM 2575 C CA . HIS B 1 111 ? 2.137 -6.719 -11.383 1 85.5 111 HIS B CA 1
ATOM 2576 C C . HIS B 1 111 ? 2.697 -8.102 -11.078 1 85.5 111 HIS B C 1
ATOM 2578 O O . HIS B 1 111 ? 3.91 -8.312 -11.148 1 85.5 111 HIS B O 1
ATOM 2584 N N . PHE B 1 112 ? 1.857 -9 -10.719 1 92.12 112 PHE B N 1
ATOM 2585 C CA . PHE B 1 112 ? 2.297 -10.367 -10.477 1 92.12 112 PHE B CA 1
ATOM 2586 C C . PHE B 1 112 ? 3.027 -10.922 -11.688 1 92.12 112 PHE B C 1
ATOM 2588 O O . PHE B 1 112 ? 4.102 -11.516 -11.555 1 92.12 112 PHE B O 1
ATOM 2595 N N . TYR B 1 113 ? 2.398 -10.734 -12.844 1 93.12 113 TYR B N 1
ATOM 2596 C CA . TYR B 1 113 ? 3.02 -11.219 -14.07 1 93.12 113 TYR B CA 1
ATOM 2597 C C . TYR B 1 113 ? 4.406 -10.617 -14.258 1 93.12 113 TYR B C 1
ATOM 2599 O O . TYR B 1 113 ? 5.352 -11.328 -14.625 1 93.12 113 TYR B O 1
ATOM 2607 N N . ASP B 1 114 ? 4.543 -9.375 -14.031 1 87.56 114 ASP B N 1
ATOM 2608 C CA . ASP B 1 114 ? 5.828 -8.703 -14.188 1 87.56 114 ASP B CA 1
ATOM 2609 C C . ASP B 1 114 ? 6.875 -9.305 -13.25 1 87.56 114 ASP B C 1
ATOM 2611 O O . ASP B 1 114 ? 8.008 -9.578 -13.664 1 87.56 114 ASP B O 1
ATOM 2615 N N . MET B 1 115 ? 6.477 -9.492 -12.008 1 90.62 115 MET B N 1
ATOM 2616 C CA . MET B 1 115 ? 7.406 -10.062 -11.031 1 90.62 115 MET B CA 1
ATOM 2617 C C . MET B 1 115 ? 7.746 -11.508 -11.383 1 90.62 115 MET B C 1
ATOM 2619 O O . MET B 1 115 ? 8.891 -11.93 -11.242 1 90.62 115 MET B O 1
ATOM 2623 N N . TYR B 1 116 ? 6.727 -12.211 -11.82 1 95.62 116 TYR B N 1
ATOM 2624 C CA . TYR B 1 116 ? 6.91 -13.602 -12.227 1 95.62 116 TYR B CA 1
ATOM 2625 C C . TYR B 1 116 ? 7.895 -13.703 -13.391 1 95.62 116 TYR B C 1
ATOM 2627 O O . TYR B 1 116 ? 8.828 -14.516 -13.352 1 95.62 116 TYR B O 1
ATOM 2635 N N . SER B 1 117 ? 7.691 -12.859 -14.328 1 94.62 117 SER B N 1
ATOM 2636 C CA . SER B 1 117 ? 8.562 -12.867 -15.5 1 94.62 117 SER B CA 1
ATOM 2637 C C . SER B 1 117 ? 9.984 -12.461 -15.133 1 94.62 117 SER B C 1
ATOM 2639 O O . SER B 1 117 ? 10.945 -13.055 -15.617 1 94.62 117 SER B O 1
ATOM 2641 N N . TYR B 1 118 ? 10.102 -11.508 -14.328 1 91.94 118 TYR B N 1
ATOM 2642 C CA . TYR B 1 118 ? 11.414 -11.07 -13.875 1 91.94 118 TYR B CA 1
ATOM 2643 C C . TYR B 1 118 ? 12.125 -12.18 -13.102 1 91.94 118 TYR B C 1
ATOM 2645 O O . TYR B 1 118 ? 13.312 -12.414 -13.305 1 91.94 118 TYR B O 1
ATOM 2653 N N . ALA B 1 119 ? 11.398 -12.812 -12.281 1 96.5 119 ALA B N 1
ATOM 2654 C CA . ALA B 1 119 ? 11.938 -13.922 -11.5 1 96.5 119 ALA B CA 1
ATOM 2655 C C . ALA B 1 119 ? 12.422 -15.047 -12.406 1 96.5 119 ALA B C 1
ATOM 2657 O O . ALA B 1 119 ? 13.469 -15.656 -12.148 1 96.5 119 ALA B O 1
ATOM 2658 N N . GLN B 1 120 ? 11.664 -15.336 -13.422 1 96.75 120 GLN B N 1
ATOM 2659 C CA . GLN B 1 120 ? 12.078 -16.344 -14.383 1 96.75 120 GLN B CA 1
ATOM 2660 C C . GLN B 1 120 ? 13.398 -15.984 -15.039 1 96.75 120 GLN B C 1
ATOM 2662 O O . GLN B 1 120 ? 14.297 -16.828 -15.164 1 96.75 120 GLN B O 1
ATOM 2667 N N . LYS B 1 121 ? 13.5 -14.758 -15.359 1 95.94 121 LYS B N 1
ATOM 2668 C CA . LYS B 1 121 ? 14.727 -14.289 -15.992 1 95.94 121 LYS B CA 1
ATOM 2669 C C . LYS B 1 121 ? 15.906 -14.391 -15.031 1 95.94 121 LYS B C 1
ATOM 2671 O O . LYS B 1 121 ? 17.031 -14.664 -15.445 1 95.94 121 LYS B O 1
ATOM 2676 N N . LYS B 1 122 ? 15.656 -14.219 -13.75 1 96.5 122 LYS B N 1
ATOM 2677 C CA . LYS B 1 122 ? 16.703 -14.203 -12.742 1 96.5 122 LYS B CA 1
ATOM 2678 C C . LYS B 1 122 ? 16.953 -15.602 -12.172 1 96.5 122 LYS B C 1
ATOM 2680 O O . LYS B 1 122 ? 17.922 -15.82 -11.461 1 96.5 122 LYS B O 1
ATOM 2685 N N . GLY B 1 123 ? 16.062 -16.5 -12.477 1 97.88 123 GLY B N 1
ATOM 2686 C CA . GLY B 1 123 ? 16.234 -17.891 -12.055 1 97.88 123 GLY B CA 1
ATOM 2687 C C . GLY B 1 123 ? 15.906 -18.109 -10.594 1 97.88 123 GLY B C 1
ATOM 2688 O O . GLY B 1 123 ? 16.578 -18.891 -9.914 1 97.88 123 GLY B O 1
ATOM 2689 N N . VAL B 1 124 ? 14.898 -17.391 -10.086 1 98.25 124 VAL B N 1
ATOM 2690 C CA . VAL B 1 124 ? 14.531 -17.562 -8.68 1 98.25 124 VAL B CA 1
ATOM 2691 C C . VAL B 1 124 ? 13.148 -18.219 -8.594 1 98.25 124 VAL B C 1
ATOM 2693 O O . VAL B 1 124 ? 12.43 -18.297 -9.586 1 98.25 124 VAL B O 1
ATOM 2696 N N . ASP B 1 125 ? 12.82 -18.75 -7.398 1 98.62 125 ASP B N 1
ATOM 2697 C CA . ASP B 1 125 ? 11.648 -19.609 -7.223 1 98.62 125 ASP B CA 1
ATOM 2698 C C . ASP B 1 125 ? 10.391 -18.766 -7.012 1 98.62 125 ASP B C 1
ATOM 2700 O O . ASP B 1 125 ? 10.469 -17.547 -6.844 1 98.62 125 ASP B O 1
ATOM 2704 N N . LEU B 1 126 ? 9.227 -19.406 -7.004 1 98.44 126 LEU B N 1
ATOM 2705 C CA . LEU B 1 126 ? 7.914 -18.766 -6.895 1 98.44 126 LEU B CA 1
ATOM 2706 C C . LEU B 1 126 ? 7.758 -18.078 -5.539 1 98.44 126 LEU B C 1
ATOM 2708 O O . LEU B 1 126 ? 7.145 -17.016 -5.449 1 98.44 126 LEU B O 1
ATOM 2712 N N . ASP B 1 127 ? 8.297 -18.719 -4.516 1 98.75 127 ASP B N 1
ATOM 2713 C CA . ASP B 1 127 ? 8.195 -18.109 -3.193 1 98.75 127 ASP B CA 1
ATOM 2714 C C . ASP B 1 127 ? 8.898 -16.75 -3.158 1 98.75 127 ASP B C 1
ATOM 2716 O O . ASP B 1 127 ? 8.461 -15.844 -2.449 1 98.75 127 ASP B O 1
ATOM 2720 N N . THR B 1 128 ? 9.945 -16.625 -4 1 98.56 128 THR B N 1
ATOM 2721 C CA . THR B 1 128 ? 10.609 -15.328 -4.137 1 98.56 128 THR B CA 1
ATOM 2722 C C . THR B 1 128 ? 9.672 -14.305 -4.777 1 98.56 128 THR B C 1
ATOM 2724 O O . THR B 1 128 ? 9.625 -13.148 -4.355 1 98.56 128 THR B O 1
ATOM 2727 N N . VAL B 1 129 ? 8.922 -14.711 -5.762 1 97 129 VAL B N 1
ATOM 2728 C CA . VAL B 1 129 ? 7.945 -13.844 -6.41 1 97 129 VAL B CA 1
ATOM 2729 C C . VAL B 1 129 ? 6.895 -13.398 -5.395 1 97 129 VAL B C 1
ATOM 2731 O O . VAL B 1 129 ? 6.586 -12.211 -5.293 1 97 129 VAL B O 1
ATOM 2734 N N . ILE B 1 130 ? 6.375 -14.336 -4.605 1 96.25 130 ILE B N 1
ATOM 2735 C CA . ILE B 1 130 ? 5.355 -14.055 -3.605 1 96.25 130 ILE B CA 1
ATOM 2736 C C . ILE B 1 130 ? 5.895 -13.055 -2.588 1 96.25 130 ILE B C 1
ATOM 2738 O O . ILE B 1 130 ? 5.262 -12.031 -2.318 1 96.25 130 ILE B O 1
ATOM 2742 N N . GLN B 1 131 ? 7.078 -13.289 -2.104 1 94.44 131 GLN B N 1
ATOM 2743 C CA . GLN B 1 131 ? 7.684 -12.43 -1.093 1 94.44 131 GLN B CA 1
ATOM 2744 C C . GLN B 1 131 ? 7.949 -11.031 -1.649 1 94.44 131 GLN B C 1
ATOM 2746 O O . GLN B 1 131 ? 7.852 -10.039 -0.924 1 94.44 131 GLN B O 1
ATOM 2751 N N . SER B 1 132 ? 8.188 -10.953 -2.943 1 90.94 132 SER B N 1
ATOM 2752 C CA . SER B 1 132 ? 8.508 -9.68 -3.568 1 90.94 132 SER B CA 1
ATOM 2753 C C . SER B 1 132 ? 7.273 -8.789 -3.682 1 90.94 132 SER B C 1
ATOM 2755 O O . SER B 1 132 ? 7.391 -7.574 -3.855 1 90.94 132 SER B O 1
ATOM 2757 N N . TYR B 1 133 ? 6.117 -9.438 -3.551 1 86.38 133 TYR B N 1
ATOM 2758 C CA . TYR B 1 133 ? 4.898 -8.633 -3.547 1 86.38 133 TYR B CA 1
ATOM 2759 C C . TYR B 1 133 ? 4.895 -7.656 -2.375 1 86.38 133 TYR B C 1
ATOM 2761 O O . TYR B 1 133 ? 4.383 -6.543 -2.488 1 86.38 133 TYR B O 1
ATOM 2769 N N . ASN B 1 134 ? 5.516 -8.047 -1.349 1 82.62 134 ASN B N 1
ATOM 2770 C CA . ASN B 1 134 ? 5.57 -7.277 -0.112 1 82.62 134 ASN B CA 1
ATOM 2771 C C . ASN B 1 134 ? 6.895 -6.527 0.02 1 82.62 134 ASN B C 1
ATOM 2773 O O . ASN B 1 134 ? 6.93 -5.41 0.537 1 82.62 134 ASN B O 1
ATOM 2777 N N . MET B 1 135 ? 7.973 -7.012 -0.536 1 87.62 135 MET B N 1
ATOM 2778 C CA . MET B 1 135 ? 9.289 -6.441 -0.264 1 87.62 135 MET B CA 1
ATOM 2779 C C . MET B 1 135 ? 9.836 -5.73 -1.496 1 87.62 135 MET B C 1
ATOM 2781 O O . MET B 1 135 ? 10.875 -5.074 -1.427 1 87.62 135 MET B O 1
ATOM 2785 N N . GLY B 1 136 ? 9.188 -5.891 -2.682 1 84.12 136 GLY B N 1
ATOM 2786 C CA . GLY B 1 136 ? 9.578 -5.191 -3.895 1 84.12 136 GLY B CA 1
ATOM 2787 C C . GLY B 1 136 ? 10.531 -5.996 -4.766 1 84.12 136 GLY B C 1
ATOM 2788 O O . GLY B 1 136 ? 11.031 -7.043 -4.344 1 84.12 136 GLY B O 1
ATOM 2789 N N . PRO B 1 137 ? 10.742 -5.48 -5.941 1 86.44 137 PRO B N 1
ATOM 2790 C CA . PRO B 1 137 ? 11.57 -6.211 -6.906 1 86.44 137 PRO B CA 1
ATOM 2791 C C . PRO B 1 137 ? 13.023 -6.352 -6.457 1 86.44 137 PRO B C 1
ATOM 2793 O O . PRO B 1 137 ? 13.711 -7.285 -6.871 1 86.44 137 PRO B O 1
ATOM 2796 N N . GLY B 1 138 ? 13.492 -5.449 -5.609 1 88.94 138 GLY B N 1
ATOM 2797 C CA . GLY B 1 138 ? 14.844 -5.574 -5.098 1 88.94 138 GLY B CA 1
ATOM 2798 C C . GLY B 1 138 ? 15.094 -6.891 -4.383 1 88.94 138 GLY B C 1
ATOM 2799 O O . GLY B 1 138 ? 16.219 -7.398 -4.383 1 88.94 138 GLY B O 1
ATOM 2800 N N . TYR B 1 139 ? 14.031 -7.441 -3.822 1 93.5 139 TYR B N 1
ATOM 2801 C CA . TYR B 1 139 ? 14.164 -8.727 -3.146 1 93.5 139 TYR B CA 1
ATOM 2802 C C . TYR B 1 139 ? 14.484 -9.836 -4.141 1 93.5 139 TYR B C 1
ATOM 2804 O O . TYR B 1 139 ? 15.234 -10.766 -3.822 1 93.5 139 TYR B O 1
ATOM 2812 N N . ILE B 1 140 ? 13.93 -9.773 -5.336 1 95.31 140 ILE B N 1
ATOM 2813 C CA . ILE B 1 140 ? 14.219 -10.758 -6.375 1 95.31 140 ILE B CA 1
ATOM 2814 C C . ILE B 1 140 ? 15.703 -10.703 -6.727 1 95.31 140 ILE B C 1
ATOM 2816 O O . ILE B 1 140 ? 16.375 -11.742 -6.801 1 95.31 140 ILE B O 1
ATOM 2820 N N . ASP B 1 141 ? 16.234 -9.5 -6.84 1 94.88 141 ASP B N 1
ATOM 2821 C CA . ASP B 1 141 ? 17.656 -9.344 -7.129 1 94.88 141 ASP B CA 1
ATOM 2822 C C . ASP B 1 141 ? 18.516 -9.938 -6.008 1 94.88 141 ASP B C 1
ATOM 2824 O O . ASP B 1 141 ? 19.516 -10.609 -6.27 1 94.88 141 ASP B O 1
ATOM 2828 N N . TYR B 1 142 ? 18.094 -9.633 -4.836 1 97.75 142 TYR B N 1
ATOM 2829 C CA . TYR B 1 142 ? 18.859 -10.086 -3.676 1 97.75 142 TYR B CA 1
ATOM 2830 C C . TYR B 1 142 ? 18.906 -11.609 -3.615 1 97.75 142 TYR B C 1
ATOM 2832 O O . TYR B 1 142 ? 19.969 -12.203 -3.41 1 97.75 142 TYR B O 1
ATOM 2840 N N . VAL B 1 143 ? 17.766 -12.297 -3.84 1 98.69 143 VAL B N 1
ATOM 2841 C CA . VAL B 1 143 ? 17.688 -13.758 -3.787 1 98.69 143 VAL B CA 1
ATOM 2842 C C . VAL B 1 143 ? 18.484 -14.359 -4.941 1 98.69 143 VAL B C 1
ATOM 2844 O O . VAL B 1 143 ? 19.156 -15.375 -4.773 1 98.69 143 VAL B O 1
ATOM 2847 N N . ALA B 1 144 ? 18.391 -13.719 -6.094 1 98.25 144 ALA B N 1
ATOM 2848 C CA . ALA B 1 144 ? 19.141 -14.195 -7.25 1 98.25 144 ALA B CA 1
ATOM 2849 C C . ALA B 1 144 ? 20.625 -14.258 -6.941 1 98.25 144 ALA B C 1
ATOM 2851 O O . ALA B 1 144 ? 21.328 -15.156 -7.418 1 98.25 144 ALA B O 1
ATOM 2852 N N . LEU B 1 145 ? 21.078 -13.344 -6.102 1 98.06 145 LEU B N 1
ATOM 2853 C CA . LEU B 1 145 ? 22.5 -13.25 -5.781 1 98.06 145 LEU B CA 1
ATOM 2854 C C . LEU B 1 145 ? 22.844 -14.094 -4.559 1 98.06 145 LEU B C 1
ATOM 2856 O O . LEU B 1 145 ? 24.016 -14.266 -4.223 1 98.06 145 LEU B O 1
ATOM 2860 N N . ASN B 1 146 ? 21.781 -14.656 -3.896 1 98.31 146 ASN B N 1
ATOM 2861 C CA . ASN B 1 146 ? 22.016 -15.344 -2.627 1 98.31 146 ASN B CA 1
ATOM 2862 C C . ASN B 1 146 ? 21.312 -16.688 -2.582 1 98.31 146 ASN B C 1
ATOM 2864 O O . ASN B 1 146 ? 20.547 -16.969 -1.652 1 98.31 146 ASN B O 1
ATOM 2868 N N . GLY B 1 147 ? 21.469 -17.547 -3.586 1 96.56 147 GLY B N 1
ATOM 2869 C CA . GLY B 1 147 ? 21.016 -18.922 -3.514 1 96.56 147 GLY B CA 1
ATOM 2870 C C . GLY B 1 147 ? 19.812 -19.203 -4.395 1 96.56 147 GLY B C 1
ATOM 2871 O O . GLY B 1 147 ? 19.406 -20.359 -4.535 1 96.56 147 GLY B O 1
ATOM 2872 N N . GLN B 1 148 ? 19.125 -18.203 -4.938 1 97.25 148 GLN B N 1
ATOM 2873 C CA . GLN B 1 148 ? 18.125 -18.297 -5.984 1 97.25 148 GLN B CA 1
ATOM 2874 C C . GLN B 1 148 ? 16.828 -18.922 -5.457 1 97.25 148 GLN B C 1
ATOM 2876 O O . GLN B 1 148 ? 15.922 -19.234 -6.227 1 97.25 148 GLN B O 1
ATOM 2881 N N . LYS B 1 149 ? 16.797 -19.141 -4.078 1 98.5 149 LYS B N 1
ATOM 2882 C CA . LYS B 1 149 ? 15.602 -19.672 -3.436 1 98.5 149 LYS B CA 1
ATOM 2883 C C . LYS B 1 149 ? 15.242 -18.875 -2.188 1 98.5 149 LYS B C 1
ATOM 2885 O O . LYS B 1 149 ? 16.109 -18.562 -1.371 1 98.5 149 LYS B O 1
ATOM 2890 N N . HIS B 1 150 ? 13.992 -18.578 -2.104 1 98.69 150 HIS B N 1
ATOM 2891 C CA . HIS B 1 150 ? 13.516 -17.844 -0.942 1 98.69 150 HIS B CA 1
ATOM 2892 C C . HIS B 1 150 ? 13.664 -18.656 0.334 1 98.69 150 HIS B C 1
ATOM 2894 O O . HIS B 1 150 ? 13.391 -19.859 0.337 1 98.69 150 HIS B O 1
ATOM 2900 N N . THR B 1 151 ? 14.094 -18.078 1.399 1 98.62 151 THR B N 1
ATOM 2901 C CA . THR B 1 151 ? 14 -18.547 2.777 1 98.62 151 THR B CA 1
ATOM 2902 C C . THR B 1 151 ? 13.641 -17.391 3.715 1 98.62 151 THR B C 1
ATOM 2904 O O . THR B 1 151 ? 13.883 -16.234 3.402 1 98.62 151 THR B O 1
ATOM 2907 N N . GLU B 1 152 ? 13.031 -17.766 4.793 1 98.06 152 GLU B N 1
ATOM 2908 C CA . GLU B 1 152 ? 12.742 -16.734 5.789 1 98.06 152 GLU B CA 1
ATOM 2909 C C . GLU B 1 152 ? 14.016 -16 6.207 1 98.06 152 GLU B C 1
ATOM 2911 O O . GLU B 1 152 ? 13.992 -14.789 6.422 1 98.06 152 GLU B O 1
ATOM 2916 N N . GLU B 1 153 ? 15.055 -16.719 6.266 1 98.44 153 GLU B N 1
ATOM 2917 C CA . GLU B 1 153 ? 16.328 -16.125 6.66 1 98.44 153 GLU B CA 1
ATOM 2918 C C . GLU B 1 153 ? 16.781 -15.078 5.648 1 98.44 153 GLU B C 1
ATOM 2920 O O . GLU B 1 153 ? 17.266 -14 6.027 1 98.44 153 GLU B O 1
ATOM 2925 N N . LEU B 1 154 ? 16.656 -15.367 4.395 1 98.69 154 LEU B N 1
ATOM 2926 C CA . LEU B 1 154 ? 17.047 -14.398 3.371 1 98.69 154 LEU B CA 1
ATOM 2927 C C . LEU B 1 154 ? 16.156 -13.156 3.439 1 98.69 154 LEU B C 1
ATOM 2929 O O . LEU B 1 154 ? 16.641 -12.039 3.244 1 98.69 154 LEU B O 1
ATOM 2933 N N . ALA B 1 155 ? 14.891 -13.375 3.715 1 97.62 155 ALA B N 1
ATOM 2934 C CA . ALA B 1 155 ? 13.984 -12.242 3.85 1 97.62 155 ALA B CA 1
ATOM 2935 C C . ALA B 1 155 ? 14.391 -11.352 5.023 1 97.62 155 ALA B C 1
ATOM 2937 O O . ALA B 1 155 ? 14.383 -10.125 4.914 1 97.62 155 ALA B O 1
ATOM 2938 N N . LYS B 1 156 ? 14.773 -11.969 6.086 1 98 156 LYS B N 1
ATOM 2939 C CA . LYS B 1 156 ? 15.227 -11.227 7.258 1 98 156 LYS B CA 1
ATOM 2940 C C . LYS B 1 156 ? 16.516 -10.453 6.953 1 98 156 LYS B C 1
ATOM 2942 O O . LYS B 1 156 ? 16.641 -9.289 7.34 1 98 156 LYS B O 1
ATOM 2947 N N . GLU B 1 157 ? 17.344 -11.047 6.242 1 98.56 157 GLU B N 1
ATOM 2948 C CA . GLU B 1 157 ? 18.609 -10.391 5.895 1 98.56 157 GLU B CA 1
ATOM 2949 C C . GLU B 1 157 ? 18.375 -9.195 4.977 1 98.56 157 GLU B C 1
ATOM 2951 O O . GLU B 1 157 ? 18.953 -8.133 5.172 1 98.56 157 GLU B O 1
ATOM 2956 N N . PHE B 1 158 ? 17.547 -9.375 4.047 1 97.31 158 PHE B N 1
ATOM 2957 C CA . PHE B 1 158 ? 17.219 -8.281 3.145 1 97.31 158 PHE B CA 1
ATOM 2958 C C . PHE B 1 158 ? 16.578 -7.129 3.906 1 97.31 158 PHE B C 1
ATOM 2960 O O . PHE B 1 158 ? 16.906 -5.965 3.688 1 97.31 158 PHE B O 1
ATOM 2967 N N . SER B 1 159 ? 15.664 -7.504 4.801 1 93.94 159 SER B N 1
ATOM 2968 C CA . SER B 1 159 ? 15.016 -6.496 5.637 1 93.94 159 SER B CA 1
ATOM 2969 C C . SER B 1 159 ? 16.031 -5.719 6.457 1 93.94 159 SER B C 1
ATOM 2971 O O . SER B 1 159 ? 15.961 -4.492 6.543 1 93.94 159 SER B O 1
ATOM 2973 N N . LYS B 1 160 ? 16.938 -6.398 7.023 1 97.38 160 LYS B N 1
ATOM 2974 C CA . LYS B 1 160 ? 17.969 -5.762 7.836 1 97.38 160 LYS B CA 1
ATOM 2975 C C . LYS B 1 160 ? 18.781 -4.762 7.016 1 97.38 160 LYS B C 1
ATOM 2977 O O . LYS B 1 160 ? 19.109 -3.676 7.504 1 97.38 160 LYS B O 1
ATOM 2982 N N . ILE B 1 161 ? 19.078 -5.121 5.797 1 96.44 161 ILE B N 1
ATOM 2983 C CA . ILE B 1 161 ? 19.844 -4.242 4.91 1 96.44 161 ILE B CA 1
ATOM 2984 C C . ILE B 1 161 ? 19.047 -2.965 4.648 1 96.44 161 ILE B C 1
ATOM 2986 O O . ILE B 1 161 ? 19.594 -1.863 4.699 1 96.44 161 ILE B O 1
ATOM 2990 N N . GLN B 1 162 ? 17.766 -3.158 4.379 1 89.81 162 GLN B N 1
ATOM 2991 C CA . GLN B 1 162 ? 16.938 -1.993 4.121 1 89.81 162 GLN B CA 1
ATOM 2992 C C . GLN B 1 162 ? 16.812 -1.116 5.367 1 89.81 162 GLN B C 1
ATOM 2994 O O . GLN B 1 162 ? 16.812 0.113 5.266 1 89.81 162 GLN B O 1
ATOM 2999 N N . VAL B 1 163 ? 16.703 -1.739 6.555 1 90.5 163 VAL B N 1
ATOM 3000 C CA . VAL B 1 163 ? 16.625 -1.017 7.82 1 90.5 163 VAL B CA 1
ATOM 3001 C C . VAL B 1 163 ? 17.906 -0.204 8.023 1 90.5 163 VAL B C 1
ATOM 3003 O O . VAL B 1 163 ? 17.859 0.962 8.422 1 90.5 163 VAL B O 1
ATOM 3006 N N . GLU B 1 164 ? 19.016 -0.79 7.711 1 94.56 164 GLU B N 1
ATOM 3007 C CA . GLU B 1 164 ? 20.312 -0.111 7.875 1 94.56 164 GLU B CA 1
ATOM 3008 C C . GLU B 1 164 ? 20.406 1.112 6.969 1 94.56 164 GLU B C 1
ATOM 3010 O O . GLU B 1 164 ? 21.016 2.117 7.336 1 94.56 164 GLU B O 1
ATOM 3015 N N . LYS B 1 165 ? 19.797 1.005 5.879 1 85.25 165 LYS B N 1
ATOM 3016 C CA . LYS B 1 165 ? 19.828 2.127 4.945 1 85.25 165 LYS B CA 1
ATOM 3017 C C . LYS B 1 165 ? 18.984 3.293 5.461 1 85.25 165 LYS B C 1
ATOM 3019 O O . LYS B 1 165 ? 19.312 4.457 5.234 1 85.25 165 LYS B O 1
ATOM 3024 N N . ASN B 1 166 ? 17.859 2.914 6.113 1 82.19 166 ASN B N 1
ATOM 3025 C CA . ASN B 1 166 ? 16.969 3.945 6.629 1 82.19 166 ASN B CA 1
ATOM 3026 C C . ASN B 1 166 ? 16.438 3.586 8.008 1 82.19 166 ASN B C 1
ATOM 3028 O O . ASN B 1 166 ? 15.227 3.402 8.188 1 82.19 166 ASN B O 1
ATOM 3032 N N . PRO B 1 167 ? 17.266 3.604 9.016 1 86.44 167 PRO B N 1
ATOM 3033 C CA . PRO B 1 167 ? 16.875 3.109 10.344 1 86.44 167 PRO B CA 1
ATOM 3034 C C . PRO B 1 167 ? 15.828 3.99 11.016 1 86.44 167 PRO B C 1
ATOM 3036 O O . PRO B 1 167 ? 15.07 3.514 11.867 1 86.44 167 PRO B O 1
ATOM 3039 N N . ASP B 1 168 ? 15.836 5.207 10.617 1 80.19 168 ASP B N 1
ATOM 3040 C CA . ASP B 1 168 ? 14.883 6.125 11.242 1 80.19 168 ASP B CA 1
ATOM 3041 C C . ASP B 1 168 ? 13.477 5.918 10.688 1 80.19 168 ASP B C 1
ATOM 3043 O O . ASP B 1 168 ? 12.492 6.344 11.297 1 80.19 168 ASP B O 1
ATOM 3047 N N . VAL B 1 169 ? 13.445 5.25 9.602 1 76.88 169 VAL B N 1
ATOM 3048 C CA . VAL B 1 169 ? 12.164 5.031 8.93 1 76.88 169 VAL B CA 1
ATOM 3049 C C . VAL B 1 169 ? 11.648 3.631 9.25 1 76.88 169 VAL B C 1
ATOM 3051 O O . VAL B 1 169 ? 10.484 3.457 9.602 1 76.88 169 VAL B O 1
ATOM 3054 N N . TYR B 1 170 ? 12.469 2.693 9.133 1 82.81 170 TYR B N 1
ATOM 3055 C CA . TYR B 1 170 ? 12.086 1.298 9.312 1 82.81 170 TYR B CA 1
ATOM 3056 C C . TYR B 1 170 ? 12.375 0.829 10.734 1 82.81 170 TYR B C 1
ATOM 3058 O O . TYR B 1 170 ? 13.312 0.057 10.961 1 82.81 170 TYR B O 1
ATOM 3066 N N . LYS B 1 171 ? 11.516 1.201 11.648 1 84.44 171 LYS B N 1
ATOM 3067 C CA . LYS B 1 171 ? 11.711 0.917 13.062 1 84.44 171 LYS B CA 1
ATOM 3068 C C . LYS B 1 171 ? 10.477 0.253 13.672 1 84.44 171 LYS B C 1
ATOM 3070 O O . LYS B 1 171 ? 10.281 0.281 14.883 1 84.44 171 LYS B O 1
ATOM 3075 N N . CYS B 1 172 ? 9.539 -0.244 12.828 1 80.62 172 CYS B N 1
ATOM 3076 C CA . CYS B 1 172 ? 8.32 -0.924 13.266 1 80.62 172 CYS B CA 1
ATOM 3077 C C . CYS B 1 172 ? 7.492 -0.025 14.172 1 80.62 172 CYS B C 1
ATOM 3079 O O . CYS B 1 172 ? 7.004 -0.469 15.211 1 80.62 172 CYS B O 1
ATOM 3081 N N . GLY B 1 173 ? 7.441 1.264 13.797 1 74.06 173 GLY B N 1
ATOM 3082 C CA . GLY B 1 173 ? 6.672 2.223 14.57 1 74.06 173 GLY B CA 1
ATOM 3083 C C . GLY B 1 173 ? 7.23 2.453 15.961 1 74.06 173 GLY B C 1
ATOM 3084 O O . GLY B 1 173 ? 6.531 2.945 16.844 1 74.06 173 GLY B O 1
ATOM 3085 N N . GLY B 1 174 ? 8.422 1.984 16.125 1 80.94 174 GLY B N 1
ATOM 3086 C CA . GLY B 1 174 ? 9.055 2.117 17.422 1 80.94 174 GLY B CA 1
ATOM 3087 C C . GLY B 1 174 ? 8.664 1.015 18.391 1 80.94 174 GLY B C 1
ATOM 3088 O O . GLY B 1 174 ? 9.094 1.02 19.547 1 80.94 174 GLY B O 1
ATOM 3089 N N . ASP B 1 175 ? 7.852 0.039 17.969 1 81.88 175 ASP B N 1
ATOM 3090 C CA . ASP B 1 175 ? 7.383 -1.057 18.812 1 81.88 175 ASP B CA 1
ATOM 3091 C C . ASP B 1 175 ? 8.344 -2.242 18.75 1 81.88 175 ASP B C 1
ATOM 3093 O O . ASP B 1 175 ? 8.258 -3.074 17.844 1 81.88 175 ASP B O 1
ATOM 3097 N N . LYS B 1 176 ? 9.086 -2.412 19.781 1 90.69 176 LYS B N 1
ATOM 3098 C CA . LYS B 1 176 ? 10.078 -3.482 19.797 1 90.69 176 LYS B CA 1
ATOM 3099 C C . LYS B 1 176 ? 9.414 -4.844 20.016 1 90.69 176 LYS B C 1
ATOM 3101 O O . LYS B 1 176 ? 10.047 -5.883 19.812 1 90.69 176 LYS B O 1
ATOM 3106 N N . ASN B 1 177 ? 8.086 -4.82 20.328 1 88.88 177 ASN B N 1
ATOM 3107 C CA . ASN B 1 177 ? 7.359 -6.074 20.5 1 88.88 177 ASN B CA 1
ATOM 3108 C C . ASN B 1 177 ? 6.68 -6.516 19.203 1 88.88 177 ASN B C 1
ATOM 3110 O O . ASN B 1 177 ? 6.098 -7.602 19.141 1 88.88 177 ASN B O 1
ATOM 3114 N N . ASN B 1 178 ? 6.762 -5.715 18.234 1 82.94 178 ASN B N 1
ATOM 3115 C CA . ASN B 1 178 ? 6.273 -6.133 16.922 1 82.94 178 ASN B CA 1
ATOM 3116 C C . ASN B 1 178 ? 6.98 -7.398 16.438 1 82.94 178 ASN B C 1
ATOM 3118 O O . ASN B 1 178 ? 8.195 -7.539 16.609 1 82.94 178 ASN B O 1
ATOM 3122 N N . PHE B 1 179 ? 6.258 -8.352 15.844 1 85.75 179 PHE B N 1
ATOM 3123 C CA . PHE B 1 179 ? 6.848 -9.617 15.438 1 85.75 179 PHE B CA 1
ATOM 3124 C C . PHE B 1 179 ? 7.949 -9.406 14.406 1 85.75 179 PHE B C 1
ATOM 3126 O O . PHE B 1 179 ? 8.844 -10.242 14.258 1 85.75 179 PHE B O 1
ATOM 3133 N N . ARG B 1 180 ? 7.918 -8.297 13.766 1 88.25 180 ARG B N 1
ATOM 3134 C CA . ARG B 1 180 ? 8.875 -8.008 12.703 1 88.25 180 ARG B CA 1
ATOM 3135 C C . ARG B 1 180 ? 10.18 -7.469 13.273 1 88.25 180 ARG B C 1
ATOM 3137 O O . ARG B 1 180 ? 11.195 -7.418 12.578 1 88.25 180 ARG B O 1
ATOM 3144 N N . TYR B 1 181 ? 10.133 -6.938 14.523 1 90.62 181 TYR B N 1
ATOM 3145 C CA . TYR B 1 181 ? 11.328 -6.328 15.086 1 90.62 181 TYR B CA 1
ATOM 3146 C C . TYR B 1 181 ? 12.414 -7.375 15.305 1 90.62 181 TYR B C 1
ATOM 3148 O O . TYR B 1 181 ? 12.148 -8.461 15.828 1 90.62 181 TYR B O 1
ATOM 3156 N N . PRO B 1 182 ? 13.648 -7.125 14.75 1 94.94 182 PRO B N 1
ATOM 3157 C CA . PRO B 1 182 ? 14.203 -5.871 14.227 1 94.94 182 PRO B CA 1
ATOM 3158 C C . PRO B 1 182 ? 14.156 -5.793 12.703 1 94.94 182 PRO B C 1
ATOM 3160 O O . PRO B 1 182 ? 14.719 -4.867 12.117 1 94.94 182 PRO B O 1
ATOM 3163 N N . TYR B 1 183 ? 13.508 -6.719 12.055 1 93.62 183 TYR B N 1
ATOM 3164 C CA . TYR B 1 183 ? 13.406 -6.766 10.602 1 93.62 183 TYR B CA 1
ATOM 3165 C C . TYR B 1 183 ? 12.219 -5.949 10.109 1 93.62 183 TYR B C 1
ATOM 3167 O O . TYR B 1 183 ? 11.266 -6.496 9.547 1 93.62 183 TYR B O 1
ATOM 3175 N N . CYS B 1 184 ? 12.398 -4.629 10.117 1 87.25 184 CYS B N 1
ATOM 3176 C CA . CYS B 1 184 ? 11.227 -3.756 10.062 1 87.25 184 CYS B CA 1
ATOM 3177 C C . CYS B 1 184 ? 10.953 -3.305 8.633 1 87.25 184 CYS B C 1
ATOM 3179 O O . CYS B 1 184 ? 10.078 -2.473 8.398 1 87.25 184 CYS B O 1
ATOM 3181 N N . TYR B 1 185 ? 11.68 -3.838 7.68 1 86.06 185 TYR B N 1
ATOM 3182 C CA . TYR B 1 185 ? 11.312 -3.664 6.277 1 86.06 185 TYR B CA 1
ATOM 3183 C C . TYR B 1 185 ? 10.562 -4.883 5.754 1 86.06 185 TYR B C 1
ATOM 3185 O O . TYR B 1 185 ? 11.117 -5.98 5.691 1 86.06 185 TYR B O 1
ATOM 3193 N N . GLY B 1 186 ? 9.297 -4.66 5.434 1 84.5 186 GLY B N 1
ATOM 3194 C CA . GLY B 1 186 ? 8.469 -5.75 4.941 1 84.5 186 GLY B CA 1
ATOM 3195 C C . GLY B 1 186 ? 8.094 -6.75 6.02 1 84.5 186 GLY B C 1
ATOM 3196 O O . GLY B 1 186 ? 8.352 -6.52 7.203 1 84.5 186 GLY B O 1
ATOM 3197 N N . ASP B 1 187 ? 7.277 -7.746 5.637 1 86.62 187 ASP B N 1
ATOM 3198 C CA . ASP B 1 187 ? 6.914 -8.914 6.441 1 86.62 187 ASP B CA 1
ATOM 3199 C C . ASP B 1 187 ? 7.676 -10.156 5.98 1 86.62 187 ASP B C 1
ATOM 3201 O O . ASP B 1 187 ? 7.328 -10.758 4.965 1 86.62 187 ASP B O 1
ATOM 3205 N N . TYR B 1 188 ? 8.648 -10.477 6.781 1 93.5 188 TYR B N 1
ATOM 3206 C CA . TYR B 1 188 ? 9.516 -11.578 6.371 1 93.5 188 TYR B CA 1
ATOM 3207 C C . TYR B 1 188 ? 8.758 -12.898 6.363 1 93.5 188 TYR B C 1
ATOM 3209 O O . TYR B 1 188 ? 9.258 -13.906 5.855 1 93.5 188 TYR B O 1
ATOM 3217 N N . THR B 1 189 ? 7.512 -12.938 6.828 1 93.25 189 THR B N 1
ATOM 3218 C CA . THR B 1 189 ? 6.699 -14.148 6.824 1 93.25 189 THR B CA 1
ATOM 3219 C C . THR B 1 189 ? 5.625 -14.078 5.746 1 93.25 189 THR B C 1
ATOM 3221 O O . THR B 1 189 ? 4.688 -14.875 5.742 1 93.25 189 THR B O 1
ATOM 3224 N N . TYR B 1 190 ? 5.723 -13.156 4.816 1 91.25 190 TYR B N 1
ATOM 3225 C CA . TYR B 1 190 ? 4.66 -12.883 3.855 1 91.25 190 TYR B CA 1
ATOM 3226 C C . TYR B 1 190 ? 4.391 -14.102 2.98 1 91.25 190 TYR B C 1
ATOM 3228 O O . TYR B 1 190 ? 3.236 -14.492 2.787 1 91.25 190 TYR B O 1
ATOM 3236 N N . SER B 1 191 ? 5.434 -14.703 2.434 1 96.62 191 SER B N 1
ATOM 3237 C CA . SER B 1 191 ? 5.25 -15.836 1.54 1 96.62 191 SER B CA 1
ATOM 3238 C C . SER B 1 191 ? 4.582 -17 2.262 1 96.62 191 SER B C 1
ATOM 3240 O O . SER B 1 191 ? 3.723 -17.688 1.697 1 96.62 191 SER B O 1
ATOM 3242 N N . GLU B 1 192 ? 4.996 -17.203 3.479 1 96.62 192 GLU B N 1
ATOM 3243 C CA . GLU B 1 192 ? 4.379 -18.266 4.27 1 96.62 192 GLU B CA 1
ATOM 3244 C C . GLU B 1 192 ? 2.893 -18 4.484 1 96.62 192 GLU B C 1
ATOM 3246 O O . GLU B 1 192 ? 2.066 -18.906 4.324 1 96.62 192 GLU B O 1
ATOM 3251 N N . LYS B 1 193 ? 2.584 -16.828 4.793 1 92.5 193 LYS B N 1
ATOM 3252 C CA . LYS B 1 193 ? 1.191 -16.453 5.023 1 92.5 193 LYS B CA 1
ATOM 3253 C C . LYS B 1 193 ? 0.363 -16.594 3.75 1 92.5 193 LYS B C 1
ATOM 3255 O O . LYS B 1 193 ? -0.742 -17.141 3.783 1 92.5 193 LYS B O 1
ATOM 3260 N N . VAL B 1 194 ? 0.884 -16.156 2.68 1 94.81 194 VAL B N 1
ATOM 3261 C CA . VAL B 1 194 ? 0.173 -16.234 1.408 1 94.81 194 VAL B CA 1
ATOM 3262 C C . VAL B 1 194 ? -0.017 -17.703 1.021 1 94.81 194 VAL B C 1
ATOM 3264 O O . VAL B 1 194 ? -1.087 -18.094 0.548 1 94.81 194 VAL B O 1
ATOM 3267 N N . ASN B 1 195 ? 0.987 -18.5 1.197 1 98.12 195 ASN B N 1
ATOM 3268 C CA . ASN B 1 195 ? 0.863 -19.922 0.881 1 98.12 195 ASN B CA 1
ATOM 3269 C C . ASN B 1 195 ? -0.222 -20.594 1.721 1 98.12 195 ASN B C 1
ATOM 3271 O O . ASN B 1 195 ? -0.989 -21.406 1.212 1 98.12 195 ASN B O 1
ATOM 3275 N N . GLU B 1 196 ? -0.252 -20.219 2.973 1 97.25 196 GLU B N 1
ATOM 3276 C CA . GLU B 1 196 ? -1.306 -20.75 3.832 1 97.25 196 GLU B CA 1
ATOM 3277 C C . GLU B 1 196 ? -2.688 -20.328 3.338 1 97.25 196 GLU B C 1
ATOM 3279 O O . GLU B 1 196 ? -3.605 -21.141 3.271 1 97.25 196 GLU B O 1
ATOM 3284 N N . ARG B 1 197 ? -2.783 -19.125 2.959 1 96.06 197 ARG B N 1
ATOM 3285 C CA . ARG B 1 197 ? -4.055 -18.594 2.475 1 96.06 197 ARG B CA 1
ATOM 3286 C C . ARG B 1 197 ? -4.426 -19.219 1.128 1 96.06 197 ARG B C 1
ATOM 3288 O O . ARG B 1 197 ? -5.602 -19.453 0.848 1 96.06 197 ARG B O 1
ATOM 3295 N N . THR B 1 198 ? -3.443 -19.438 0.345 1 98.06 198 THR B N 1
ATOM 3296 C CA . THR B 1 198 ? -3.664 -20.078 -0.949 1 98.06 198 THR B CA 1
ATOM 3297 C C . THR B 1 198 ? -4.258 -21.469 -0.77 1 98.06 198 THR B C 1
ATOM 3299 O O . THR B 1 198 ? -5.168 -21.859 -1.506 1 98.06 198 THR B O 1
ATOM 3302 N N . LEU B 1 199 ? -3.777 -22.203 0.178 1 97.75 199 LEU B N 1
ATOM 3303 C CA . LEU B 1 199 ? -4.332 -23.516 0.465 1 97.75 199 LEU B CA 1
ATOM 3304 C C . LEU B 1 199 ? -5.793 -23.406 0.882 1 97.75 199 LEU B C 1
ATOM 3306 O O . LEU B 1 199 ? -6.629 -24.203 0.437 1 97.75 199 LEU B O 1
ATOM 3310 N N . THR B 1 200 ? -6.074 -22.438 1.692 1 96.88 200 THR B N 1
ATOM 3311 C CA . THR B 1 200 ? -7.449 -22.219 2.133 1 96.88 200 THR B CA 1
ATOM 3312 C C . THR B 1 200 ? -8.352 -21.891 0.946 1 96.88 200 THR B C 1
ATOM 3314 O O . THR B 1 200 ? -9.453 -22.422 0.832 1 96.88 200 THR B O 1
ATOM 3317 N N . VAL B 1 201 ? -7.895 -21.062 0.075 1 97.5 201 VAL B N 1
ATOM 3318 C CA . VAL B 1 201 ? -8.656 -20.656 -1.097 1 97.5 201 VAL B CA 1
ATOM 3319 C C . VAL B 1 201 ? -8.906 -21.859 -2.004 1 97.5 201 VAL B C 1
ATOM 3321 O O . VAL B 1 201 ? -10 -22 -2.564 1 97.5 201 VAL B O 1
ATOM 3324 N N . LYS B 1 202 ? -7.918 -22.656 -2.164 1 97.19 202 LYS B N 1
ATOM 3325 C CA . LYS B 1 202 ? -8.078 -23.859 -2.98 1 97.19 202 LYS B CA 1
ATOM 3326 C C . LYS B 1 202 ? -9.211 -24.734 -2.453 1 97.19 202 LYS B C 1
ATOM 3328 O O . LYS B 1 202 ? -9.969 -25.312 -3.232 1 97.19 202 LYS B O 1
ATOM 3333 N N . GLU B 1 203 ? -9.289 -24.781 -1.189 1 95.25 203 GLU B N 1
ATOM 3334 C CA . GLU B 1 203 ? -10.383 -25.531 -0.591 1 95.25 203 GLU B CA 1
ATOM 3335 C C . GLU B 1 203 ? -11.734 -24.891 -0.908 1 95.25 203 GLU B C 1
ATOM 3337 O O . GLU B 1 203 ? -12.711 -25.594 -1.191 1 95.25 203 GLU B O 1
ATOM 3342 N N . TRP B 1 204 ? -11.75 -23.641 -0.863 1 94.5 204 TRP B N 1
ATOM 3343 C CA . TRP B 1 204 ? -12.984 -22.906 -1.104 1 94.5 204 TRP B CA 1
ATOM 3344 C C . TRP B 1 204 ? -13.438 -23.062 -2.553 1 94.5 204 TRP B C 1
ATOM 3346 O O . TRP B 1 204 ? -14.625 -23.234 -2.824 1 94.5 204 TRP B O 1
ATOM 3356 N N . ILE B 1 205 ? -12.547 -22.953 -3.459 1 92.5 205 ILE B N 1
ATOM 3357 C CA . ILE B 1 205 ? -12.93 -22.938 -4.867 1 92.5 205 ILE B CA 1
ATOM 3358 C C . ILE B 1 205 ? -13.055 -24.359 -5.383 1 92.5 205 ILE B C 1
ATOM 3360 O O . ILE B 1 205 ? -13.742 -24.609 -6.379 1 92.5 205 ILE B O 1
ATOM 3364 N N . GLY B 1 206 ? -12.227 -25.297 -4.918 1 83 206 GLY B N 1
ATOM 3365 C CA . GLY B 1 206 ? -12.453 -26.703 -5.246 1 83 206 GLY B CA 1
ATOM 3366 C C . GLY B 1 206 ? -13.828 -27.203 -4.836 1 83 206 GLY B C 1
ATOM 3367 O O . GLY B 1 206 ? -14.453 -27.969 -5.562 1 83 206 GLY B O 1
ATOM 3368 N N . ASN B 1 207 ? -14.234 -26.688 -3.738 1 68.19 207 ASN B N 1
ATOM 3369 C CA . ASN B 1 207 ? -15.555 -27.062 -3.25 1 68.19 207 ASN B CA 1
ATOM 3370 C C . ASN B 1 207 ? -16.656 -26.406 -4.07 1 68.19 207 ASN B C 1
ATOM 3372 O O . ASN B 1 207 ? -17.75 -26.969 -4.223 1 68.19 207 ASN B O 1
ATOM 3376 N N . SER B 1 208 ? -16.422 -25.188 -4.488 1 57.09 208 SER B N 1
ATOM 3377 C CA . SER B 1 208 ? -17.438 -24.5 -5.27 1 57.09 208 SER B CA 1
ATOM 3378 C C . SER B 1 208 ? -17.641 -25.156 -6.633 1 57.09 208 SER B C 1
ATOM 3380 O O . SER B 1 208 ? -18.75 -25.234 -7.137 1 57.09 208 SER B O 1
ATOM 3382 N N . ALA B 1 209 ? -16.531 -25.688 -7.246 1 52.16 209 ALA B N 1
ATOM 3383 C CA . ALA B 1 209 ? -16.656 -26.422 -8.5 1 52.16 209 ALA B CA 1
ATOM 3384 C C . ALA B 1 209 ? -17.453 -27.703 -8.289 1 52.16 209 ALA B C 1
ATOM 3386 O O . ALA B 1 209 ? -18.266 -28.078 -9.141 1 52.16 209 ALA B O 1
ATOM 3387 N N . THR B 1 210 ? -17.344 -28.266 -7.137 1 45 210 THR B N 1
ATOM 3388 C CA . THR B 1 210 ? -18.078 -29.5 -6.875 1 45 210 THR B CA 1
ATOM 3389 C C . THR B 1 210 ? -19.531 -29.188 -6.508 1 45 210 THR B C 1
ATOM 3391 O O . THR B 1 210 ? -20.438 -29.969 -6.828 1 45 210 THR B O 1
ATOM 3394 N N . ALA B 1 211 ? -19.75 -28.062 -5.945 1 49.81 211 ALA B N 1
ATOM 3395 C CA . ALA B 1 211 ? -21.125 -27.734 -5.594 1 49.81 211 ALA B CA 1
ATOM 3396 C C . ALA B 1 211 ? -21.938 -27.391 -6.84 1 49.81 211 ALA B C 1
ATOM 3398 O O . ALA B 1 211 ? -23.109 -27.766 -6.949 1 49.81 211 ALA B O 1
ATOM 3399 N N . ASP B 1 212 ? -21.391 -26.672 -7.684 1 43.56 212 ASP B N 1
ATOM 3400 C CA . ASP B 1 212 ? -22.078 -26.375 -8.945 1 43.56 212 ASP B CA 1
ATOM 3401 C C . ASP B 1 212 ? -22.297 -27.641 -9.758 1 43.56 212 ASP B C 1
ATOM 3403 O O . ASP B 1 212 ? -23.328 -27.797 -10.422 1 43.56 212 ASP B O 1
ATOM 3407 N N . ALA B 1 213 ? -21.375 -28.562 -9.648 1 46.56 213 ALA B N 1
ATOM 3408 C CA . ALA B 1 213 ? -21.609 -29.828 -10.344 1 46.56 213 ALA B CA 1
ATOM 3409 C C . ALA B 1 213 ? -22.766 -30.594 -9.719 1 46.56 213 ALA B C 1
ATOM 3411 O O . ALA B 1 213 ? -23.547 -31.234 -10.422 1 46.56 213 ALA B O 1
ATOM 3412 N N . ASN B 1 214 ? -22.891 -30.391 -8.492 1 43.75 214 ASN B N 1
ATOM 3413 C CA . ASN B 1 214 ? -23.969 -31.141 -7.871 1 43.75 214 ASN B CA 1
ATOM 3414 C C . ASN B 1 214 ? -25.312 -30.422 -8.031 1 43.75 214 ASN B C 1
ATOM 3416 O O . ASN B 1 214 ? -26.359 -31 -7.742 1 43.75 214 ASN B O 1
ATOM 3420 N N . GLN B 1 215 ? -25.281 -29.203 -8.25 1 38.19 215 GLN B N 1
ATOM 3421 C CA . GLN B 1 215 ? -26.562 -28.531 -8.469 1 38.19 215 GLN B CA 1
ATOM 3422 C C . GLN B 1 215 ? -26.984 -28.625 -9.93 1 38.19 215 GLN B C 1
ATOM 3424 O O . GLN B 1 215 ? -28.109 -28.266 -10.281 1 38.19 215 GLN B O 1
ATOM 3429 N N . SER B 1 216 ? -26.047 -28.984 -10.719 1 32.72 216 SER B N 1
ATOM 3430 C CA . SER B 1 216 ? -26.547 -29.297 -12.055 1 32.72 216 SER B CA 1
ATOM 3431 C C . SER B 1 216 ? -27.094 -30.719 -12.125 1 32.72 216 SER B C 1
ATOM 3433 O O . SER B 1 216 ? -26.594 -31.609 -11.438 1 32.72 216 SER B O 1
#

Solvent-accessible surface area (backbone atoms only — not comparable to full-atom values): 22054 Å² total; per-residue (Å²): 140,83,86,73,71,84,70,69,67,70,62,60,60,62,57,53,55,56,52,52,59,54,50,53,57,52,64,60,51,50,69,71,53,48,51,48,52,50,49,51,54,34,50,53,44,44,61,69,44,43,65,58,49,28,55,56,26,42,78,72,73,42,43,88,45,36,42,49,54,50,7,45,18,46,45,32,39,44,45,38,62,35,36,18,45,49,28,26,54,77,40,23,26,40,39,47,77,36,75,37,44,67,55,8,46,51,44,31,48,43,51,49,50,32,43,47,51,50,28,58,75,56,58,35,41,68,56,31,41,51,35,21,72,42,57,32,70,65,46,45,56,51,30,44,75,58,80,25,47,64,44,57,65,57,38,39,51,53,10,40,53,53,15,69,76,37,50,76,66,29,42,51,81,72,37,76,79,41,88,45,51,82,27,15,36,15,43,54,58,44,36,60,51,27,53,55,37,17,53,54,40,43,53,55,53,57,46,48,58,50,48,54,55,65,73,94,139,83,86,74,72,82,72,70,66,68,61,60,61,62,56,52,54,56,53,51,57,51,49,53,58,52,65,58,51,49,70,71,54,48,52,48,52,51,48,52,52,34,50,52,45,43,61,69,44,42,65,59,49,32,55,55,27,42,77,73,73,42,44,88,45,37,41,50,53,52,7,44,19,45,46,31,38,45,47,40,62,35,37,18,46,50,27,26,55,76,40,22,26,40,37,48,75,35,76,37,45,67,55,8,46,51,45,31,48,44,50,48,50,33,44,47,52,50,28,58,76,56,57,35,41,68,57,30,41,53,34,21,73,42,57,31,71,65,46,46,56,51,30,43,74,58,80,26,47,68,44,58,66,57,38,39,51,52,10,40,53,52,16,70,74,38,51,74,67,28,44,52,84,72,38,77,80,40,88,44,50,83,27,15,37,16,43,54,57,44,37,61,52,27,52,54,37,16,54,53,41,43,53,55,52,57,46,48,57,51,47,54,55,66,72,94

Radius of gyration: 26.04 Å; Cα contacts (8 Å, |Δi|>4): 573; chains: 2; bounding box: 87×58×86 Å

Foldseek 3Di:
DDCPDDPPPVVVVVVVVVVVVVVVVVVCPPPVVVVVVLVVVLLVLLVVCLVLLLVLLVVVPRSVCSLLQSLCLCVQASNDDQQSNQLCVQVVHDRCVRRHNSVNSNSSSVSLSVLVVVLVVLQADVLQSQQCSFQNSVSSVQCSVPPRYDDLVSLQVVLVVVCVVPVVVQPLVVDCPPPCPPSRRTDSCRSVSSVVSSVVSCVSVVVVVVVVVVVD/DDPPDDPPPVVVVVVVVVVVVVVVVVVCPPPVVVVVVLVVVLLVLLVVCLVLLLVLLVVVPRSVCSLLQSLCLCVQASNDDQQSNQLCVQVVHHGCVRRHNSVNSNSSSVSLSVLVVVLVVLQADVLQSQQCSFQNSVSSVQCSVPPRYDDLVSLQVVLVVVCVVPVVVQPLVVDCPPPCPPSRRTDSCRSVSSVVSSVVSCVSVVVVVVVVVVVD